Protein AF-0000000073554439 (afdb_homodimer)

Nearest PDB structures (foldseek):
  5m79-assembly1_A  TM=9.879E-01  e=3.604E-33  Homo sapiens
  5bxc-assembly1_A  TM=9.652E-01  e=1.920E-33  Homo sapiens
  4c2s-assembly1_B  TM=9.872E-01  e=1.410E-32  Homo sapiens
  3i0h-assembly1_A-2  TM=9.804E-01  e=3.439E-32  Homo sapiens
  2rj6-assembly1_A  TM=9.462E-01  e=1.410E-32  Homo sapiens

Structure (mmCIF, N/CA/C/O backbone):
data_AF-0000000073554439-model_v1
#
loop_
_entity.id
_entity.type
_entity.pdbx_description
1 polymer 'Globoside alpha-1,3-N-acetylgalactosaminyltransferase 1'
#
loop_
_atom_site.group_PDB
_atom_site.id
_atom_site.type_symbol
_atom_site.label_atom_id
_atom_site.label_alt_id
_atom_site.label_comp_id
_atom_site.label_asym_id
_atom_site.label_entity_id
_atom_site.label_seq_id
_atom_site.pdbx_PDB_ins_code
_atom_site.Cartn_x
_atom_site.Cartn_y
_atom_site.Cartn_z
_atom_site.occupancy
_atom_site.B_iso_or_equiv
_atom_site.auth_seq_id
_atom_site.auth_comp_id
_atom_site.auth_asym_id
_atom_site.auth_atom_id
_atom_site.pdbx_PDB_model_num
ATOM 1 N N . MET A 1 1 ? -38.844 -12.297 12.469 1 25.23 1 MET A N 1
ATOM 2 C CA . MET A 1 1 ? -37.719 -13.195 12.203 1 25.23 1 MET A CA 1
ATOM 3 C C . MET A 1 1 ? -38.062 -14.141 11.047 1 25.23 1 MET A C 1
ATOM 5 O O . MET A 1 1 ? -38.781 -15.125 11.234 1 25.23 1 MET A O 1
ATOM 9 N N . LEU A 1 2 ? -38.344 -13.492 9.875 1 28.66 2 LEU A N 1
ATOM 10 C CA . LEU A 1 2 ? -39.25 -14.305 9.039 1 28.66 2 LEU A CA 1
ATOM 11 C C . LEU A 1 2 ? -38.562 -15.617 8.656 1 28.66 2 LEU A C 1
ATOM 13 O O . LEU A 1 2 ? -39.188 -16.672 8.68 1 28.66 2 LEU A O 1
ATOM 17 N N . LEU A 1 3 ? -37.531 -15.57 7.785 1 29.42 3 LEU A N 1
ATOM 18 C CA . LEU A 1 3 ? -37.156 -16.891 7.27 1 29.42 3 LEU A CA 1
ATOM 19 C C . LEU A 1 3 ? -35.969 -17.469 8.047 1 29.42 3 LEU A C 1
ATOM 21 O O . LEU A 1 3 ? -35.062 -16.734 8.414 1 29.42 3 LEU A O 1
ATOM 25 N N . GLU A 1 4 ? -36.375 -18.484 8.984 1 35.97 4 GLU A N 1
ATOM 26 C CA . GLU A 1 4 ? -35.469 -19.328 9.742 1 35.97 4 GLU A CA 1
ATOM 27 C C . GLU A 1 4 ? -35.156 -20.609 8.977 1 35.97 4 GLU A C 1
ATOM 29 O O . GLU A 1 4 ? -36 -21.203 8.336 1 35.97 4 GLU A O 1
ATOM 34 N N . ASP A 1 5 ? -34 -21.125 8.906 1 35.06 5 ASP A N 1
ATOM 35 C CA . ASP A 1 5 ? -33.531 -22.422 8.445 1 35.06 5 ASP A CA 1
ATOM 36 C C . ASP A 1 5 ? -33.656 -22.562 6.93 1 35.06 5 ASP A C 1
ATOM 38 O O . ASP A 1 5 ? -34.281 -23.516 6.445 1 35.06 5 ASP A O 1
ATOM 42 N N . VAL A 1 6 ? -33.562 -21.328 6.094 1 33.19 6 VAL A N 1
ATOM 43 C CA . VAL A 1 6 ? -33.812 -21.438 4.664 1 33.19 6 VAL A CA 1
ATOM 44 C C . VAL A 1 6 ? -32.594 -22 3.941 1 33.19 6 VAL A C 1
ATOM 46 O O . VAL A 1 6 ? -31.5 -21.469 4.051 1 33.19 6 VAL A O 1
ATOM 49 N N . VAL A 1 7 ? -32.594 -23.375 3.582 1 35.75 7 VAL A N 1
ATOM 50 C CA . VAL A 1 7 ? -31.594 -24.125 2.82 1 35.75 7 VAL A CA 1
ATOM 51 C C . VAL A 1 7 ? -32.031 -24.234 1.36 1 35.75 7 VAL A C 1
ATOM 53 O O . VAL A 1 7 ? -33.156 -24.688 1.068 1 35.75 7 VAL A O 1
ATOM 56 N N . GLY A 1 8 ? -31.344 -23.922 0.296 1 36.28 8 GLY A N 1
ATOM 57 C CA . GLY A 1 8 ? -31.531 -24.172 -1.125 1 36.28 8 GLY A CA 1
ATOM 58 C C . GLY A 1 8 ? -32.562 -23.266 -1.756 1 36.28 8 GLY A C 1
ATOM 59 O O . GLY A 1 8 ? -33 -23.484 -2.891 1 36.28 8 GLY A O 1
ATOM 60 N N . ALA A 1 9 ? -33.469 -22.438 -0.982 1 29.59 9 ALA A N 1
ATOM 61 C CA . ALA A 1 9 ? -34.594 -21.812 -1.648 1 29.59 9 ALA A CA 1
ATOM 62 C C . ALA A 1 9 ? -34.219 -20.453 -2.221 1 29.59 9 ALA A C 1
ATOM 64 O O . ALA A 1 9 ? -33.312 -19.781 -1.709 1 29.59 9 ALA A O 1
ATOM 65 N N . ASP A 1 10 ? -34.375 -20.219 -3.514 1 34.06 10 ASP A N 1
ATOM 66 C CA . ASP A 1 10 ? -34.406 -18.922 -4.191 1 34.06 10 ASP A CA 1
ATOM 67 C C . ASP A 1 10 ? -35.438 -17.984 -3.568 1 34.06 10 ASP A C 1
ATOM 69 O O . ASP A 1 10 ? -36.625 -18.219 -3.701 1 34.06 10 ASP A O 1
ATOM 73 N N . LEU A 1 11 ? -35.281 -17.562 -2.316 1 32.38 11 LEU A N 1
ATOM 74 C CA . LEU A 1 11 ? -36.375 -16.859 -1.663 1 32.38 11 LEU A CA 1
ATOM 75 C C . LEU A 1 11 ? -36.219 -15.352 -1.828 1 32.38 11 LEU A C 1
ATOM 77 O O . LEU A 1 11 ? -35.125 -14.82 -1.73 1 32.38 11 LEU A O 1
ATOM 81 N N . VAL A 1 12 ? -36.938 -14.875 -2.717 1 36.5 12 VAL A N 1
ATOM 82 C CA . VAL A 1 12 ? -37.125 -13.43 -2.686 1 36.5 12 VAL A CA 1
ATOM 83 C C . VAL A 1 12 ? -37.938 -13.047 -1.452 1 36.5 12 VAL A C 1
ATOM 85 O O . VAL A 1 12 ? -39.094 -13.461 -1.308 1 36.5 12 VAL A O 1
ATOM 88 N N . LEU A 1 13 ? -37.281 -12.75 -0.332 1 36.97 13 LEU A N 1
ATOM 89 C CA . LEU A 1 13 ? -37.969 -12.648 0.945 1 36.97 13 LEU A CA 1
ATOM 90 C C . LEU A 1 13 ? -38.969 -11.492 0.932 1 36.97 13 LEU A C 1
ATOM 92 O O . LEU A 1 13 ? -40.094 -11.633 1.399 1 36.97 13 LEU A O 1
ATOM 96 N N . LEU A 1 14 ? -38.594 -10.234 0.814 1 36.12 14 LEU A N 1
ATOM 97 C CA . LEU A 1 14 ? -39.594 -9.18 0.944 1 36.12 14 LEU A CA 1
ATOM 98 C C . LEU A 1 14 ? -39.594 -8.273 -0.288 1 36.12 14 LEU A C 1
ATOM 100 O O . LEU A 1 14 ? -38.531 -7.965 -0.831 1 36.12 14 LEU A O 1
ATOM 104 N N . GLU A 1 15 ? -40.656 -8.383 -1.085 1 40.38 15 GLU A N 1
ATOM 105 C CA . GLU A 1 15 ? -41 -7.441 -2.148 1 40.38 15 GLU A CA 1
ATOM 106 C C . GLU A 1 15 ? -41.938 -6.363 -1.646 1 40.38 15 GLU A C 1
ATOM 108 O O . GLU A 1 15 ? -42.812 -6.633 -0.806 1 40.38 15 GLU A O 1
ATOM 113 N N . ASP A 1 16 ? -41.844 -5.066 -2.004 1 38.59 16 ASP A N 1
ATOM 114 C CA . ASP A 1 16 ? -42.75 -3.939 -1.79 1 38.59 16 ASP A CA 1
ATOM 115 C C . ASP A 1 16 ? -42.844 -3.574 -0.31 1 38.59 16 ASP A C 1
ATOM 117 O O . ASP A 1 16 ? -43.938 -3.57 0.276 1 38.59 16 ASP A O 1
ATOM 121 N N . VAL A 1 17 ? -41.625 -3.617 0.486 1 37.88 17 VAL A N 1
ATOM 122 C CA . VAL A 1 17 ? -41.625 -3.328 1.916 1 37.88 17 VAL A CA 1
ATOM 123 C C . VAL A 1 17 ? -41.562 -1.818 2.139 1 37.88 17 VAL A C 1
ATOM 125 O O . VAL A 1 17 ? -40.688 -1.146 1.617 1 37.88 17 VAL A O 1
ATOM 128 N N . VAL A 1 18 ? -42.719 -1.119 2.639 1 37.19 18 VAL A N 1
ATOM 129 C CA . VAL A 1 18 ? -42.875 0.266 3.072 1 37.19 18 VAL A CA 1
ATOM 130 C C . VAL A 1 18 ? -42.812 0.339 4.598 1 37.19 18 VAL A C 1
ATOM 132 O O . VAL A 1 18 ? -43.562 -0.351 5.281 1 37.19 18 VAL A O 1
ATOM 135 N N . GLY A 1 19 ? -42.031 1.127 5.281 1 41.09 19 GLY A N 1
ATOM 136 C CA . GLY A 1 19 ? -42.031 1.546 6.672 1 41.09 19 GLY A CA 1
ATOM 137 C C . GLY A 1 19 ? -41.594 0.452 7.625 1 41.09 19 GLY A C 1
ATOM 138 O O . GLY A 1 19 ? -41.906 0.512 8.82 1 41.09 19 GLY A O 1
ATOM 139 N N . ALA A 1 20 ? -41.156 -0.866 7.309 1 34.06 20 ALA A N 1
ATOM 140 C CA . ALA A 1 20 ? -40.969 -1.867 8.359 1 34.06 20 ALA A CA 1
ATOM 141 C C . ALA A 1 20 ? -39.5 -1.997 8.742 1 34.06 20 ALA A C 1
ATOM 143 O O . ALA A 1 20 ? -38.625 -1.713 7.941 1 34.06 20 ALA A O 1
ATOM 144 N N . ASP A 1 21 ? -39.188 -1.784 10.016 1 36.59 21 ASP A N 1
ATOM 145 C CA . ASP A 1 21 ? -37.938 -2.154 10.633 1 36.59 21 ASP A CA 1
ATOM 146 C C . ASP A 1 21 ? -37.688 -3.662 10.555 1 36.59 21 ASP A C 1
ATOM 148 O O . ASP A 1 21 ? -38.469 -4.441 11.133 1 36.59 21 ASP A O 1
ATOM 152 N N . LEU A 1 22 ? -37.375 -4.246 9.414 1 37.59 22 LEU A N 1
ATOM 153 C CA . LEU A 1 22 ? -37.344 -5.699 9.281 1 37.59 22 LEU A CA 1
ATOM 154 C C . LEU A 1 22 ? -35.938 -6.238 9.383 1 37.59 22 LEU A C 1
ATOM 156 O O . LEU A 1 22 ? -35 -5.656 8.82 1 37.59 22 LEU A O 1
ATOM 160 N N . VAL A 1 23 ? -35.594 -6.762 10.445 1 38.78 23 VAL A N 1
ATOM 161 C CA . VAL A 1 23 ? -34.406 -7.629 10.453 1 38.78 23 VAL A CA 1
ATOM 162 C C . VAL A 1 23 ? -34.719 -8.898 9.648 1 38.78 23 VAL A C 1
ATOM 164 O O . VAL A 1 23 ? -35.625 -9.664 9.992 1 38.78 23 VAL A O 1
ATOM 167 N N . LEU A 1 24 ? -34.281 -8.984 8.375 1 41.28 24 LEU A N 1
ATOM 168 C CA . LEU A 1 24 ? -34.812 -10 7.461 1 41.28 24 LEU A CA 1
ATOM 169 C C . LEU A 1 24 ? -34.156 -11.352 7.738 1 41.28 24 LEU A C 1
ATOM 171 O O . LEU A 1 24 ? -34.844 -12.375 7.789 1 41.28 24 LEU A O 1
ATOM 175 N N . LEU A 1 25 ? -32.812 -11.594 7.539 1 39.06 25 LEU A N 1
ATOM 176 C CA . LEU A 1 25 ? -32.281 -12.953 7.594 1 39.06 25 LEU A CA 1
ATOM 177 C C . LEU A 1 25 ? -31.203 -13.078 8.68 1 39.06 25 LEU A C 1
ATOM 179 O O . LEU A 1 25 ? -30.375 -12.18 8.836 1 39.06 25 LEU A O 1
ATOM 183 N N . GLU A 1 26 ? -31.578 -13.906 9.719 1 42.5 26 GLU A N 1
ATOM 184 C CA . GLU A 1 26 ? -30.641 -14.352 10.742 1 42.5 26 GLU A CA 1
ATOM 185 C C . GLU A 1 26 ? -30.203 -15.797 10.508 1 42.5 26 GLU A C 1
ATOM 187 O O . GLU A 1 26 ? -31 -16.625 10.086 1 42.5 26 GLU A O 1
ATOM 192 N N . ASP A 1 27 ? -29 -16.203 10.641 1 40.53 27 ASP A N 1
ATOM 193 C CA . ASP A 1 27 ? -28.422 -17.531 10.664 1 40.53 27 ASP A CA 1
ATOM 194 C C . ASP A 1 27 ? -28.562 -18.219 9.305 1 40.53 27 ASP A C 1
ATOM 196 O O . ASP A 1 27 ? -29.172 -19.297 9.211 1 40.53 27 ASP A O 1
ATOM 200 N N . VAL A 1 28 ? -28.25 -17.516 8.047 1 40.84 28 VAL A N 1
ATOM 201 C CA . VAL A 1 28 ? -28.422 -18.078 6.715 1 40.84 28 VAL A CA 1
ATOM 202 C C . VAL A 1 28 ? -27.125 -18.719 6.254 1 40.84 28 VAL A C 1
ATOM 204 O O . VAL A 1 28 ? -26.062 -18.094 6.32 1 40.84 28 VAL A O 1
ATOM 207 N N . VAL A 1 29 ? -27.047 -20.078 6.102 1 41.66 29 VAL A N 1
ATOM 208 C CA . VAL A 1 29 ? -25.922 -20.859 5.594 1 41.66 29 VAL A CA 1
ATOM 209 C C . VAL A 1 29 ? -26.219 -21.328 4.172 1 41.66 29 VAL A C 1
ATOM 211 O O . VAL A 1 29 ? -27.234 -21.984 3.924 1 41.66 29 VAL A O 1
ATOM 214 N N . GLY A 1 30 ? -25.5 -21.156 3.062 1 42.25 30 GLY A N 1
ATOM 215 C CA . GLY A 1 30 ? -25.562 -21.719 1.723 1 42.25 30 GLY A CA 1
ATOM 216 C C . GLY A 1 30 ? -26.75 -21.234 0.921 1 42.25 30 GLY A C 1
ATOM 217 O O . GLY A 1 30 ? -27.266 -21.969 0.073 1 42.25 30 GLY A O 1
ATOM 218 N N . ALA A 1 31 ? -27.562 -20.094 1.207 1 39.94 31 ALA A N 1
ATOM 219 C CA . ALA A 1 31 ? -28.766 -19.812 0.425 1 39.94 31 ALA A CA 1
ATOM 220 C C . ALA A 1 31 ? -28.531 -18.656 -0.547 1 39.94 31 ALA A C 1
ATOM 222 O O . ALA A 1 31 ? -27.672 -17.797 -0.305 1 39.94 31 ALA A O 1
ATOM 223 N N . ASP A 1 32 ? -28.781 -18.844 -1.801 1 41 32 ASP A N 1
ATOM 224 C CA . ASP A 1 32 ? -28.859 -17.797 -2.816 1 41 32 ASP A CA 1
ATOM 225 C C . ASP A 1 32 ? -30.078 -16.891 -2.584 1 41 32 ASP A C 1
ATOM 227 O O . ASP A 1 32 ? -31.219 -17.359 -2.621 1 41 32 ASP A O 1
ATOM 231 N N . LEU A 1 33 ? -30.031 -15.875 -1.687 1 41.78 33 LEU A N 1
ATOM 232 C CA . LEU A 1 33 ? -31.234 -15.141 -1.335 1 41.78 33 LEU A CA 1
ATOM 233 C C . LEU A 1 33 ? -31.234 -13.75 -1.959 1 41.78 33 LEU A C 1
ATOM 235 O O . LEU A 1 33 ? -30.188 -13.094 -2.004 1 41.78 33 LEU A O 1
ATOM 239 N N . VAL A 1 34 ? -32 -13.578 -2.893 1 40.97 34 VAL A N 1
ATOM 240 C CA . VAL A 1 34 ? -32.344 -12.211 -3.26 1 40.97 34 VAL A CA 1
ATOM 241 C C . VAL A 1 34 ? -33.281 -11.609 -2.219 1 40.97 34 VAL A C 1
ATOM 243 O O . VAL A 1 34 ? -34.375 -12.125 -2.004 1 40.97 34 VAL A O 1
ATOM 246 N N . LEU A 1 35 ? -32.906 -10.75 -1.235 1 43.25 35 LEU A N 1
ATOM 247 C CA . LEU A 1 35 ? -33.719 -10.43 -0.069 1 43.25 35 LEU A CA 1
ATOM 248 C C . LEU A 1 35 ? -34.75 -9.359 -0.406 1 43.25 35 LEU A C 1
ATOM 250 O O . LEU A 1 35 ? -35.938 -9.531 -0.126 1 43.25 35 LEU A O 1
ATOM 254 N N . LEU A 1 36 ? -34.375 -8.039 -0.636 1 42.19 36 LEU A N 1
ATOM 255 C CA . LEU A 1 36 ? -35.375 -6.996 -0.705 1 42.19 36 LEU A CA 1
ATOM 256 C C . LEU A 1 36 ? -35.438 -6.363 -2.092 1 42.19 36 LEU A C 1
ATOM 258 O O . LEU A 1 36 ? -34.375 -6.062 -2.668 1 42.19 36 LEU A O 1
ATOM 262 N N . GLU A 1 37 ? -36.562 -6.566 -2.752 1 43.94 37 GLU A N 1
ATOM 263 C CA . GLU A 1 37 ? -36.906 -5.859 -3.977 1 43.94 37 GLU A CA 1
ATOM 264 C C . GLU A 1 37 ? -37.938 -4.758 -3.699 1 43.94 37 GLU A C 1
ATOM 266 O O . GLU A 1 37 ? -38.875 -4.961 -2.934 1 43.94 37 GLU A O 1
ATOM 271 N N . ASP A 1 38 ? -37.844 -3.479 -4.18 1 43.91 38 ASP A N 1
ATOM 272 C CA . ASP A 1 38 ? -38.75 -2.34 -4.16 1 43.91 38 ASP A CA 1
ATOM 273 C C . ASP A 1 38 ? -38.969 -1.85 -2.734 1 43.91 38 ASP A C 1
ATOM 275 O O . ASP A 1 38 ? -40.094 -1.959 -2.209 1 43.91 38 ASP A O 1
ATOM 279 N N . VAL A 1 39 ? -37.812 -1.562 -1.892 1 42.28 39 VAL A N 1
ATOM 280 C CA . VAL A 1 39 ? -37.938 -1.103 -0.512 1 42.28 39 VAL A CA 1
ATOM 281 C C . VAL A 1 39 ? -37.844 0.422 -0.466 1 42.28 39 VAL A C 1
ATOM 283 O O . VAL A 1 39 ? -36.938 1.02 -1.057 1 42.28 39 VAL A O 1
ATOM 286 N N . VAL A 1 40 ? -38.969 1.191 -0.003 1 43.25 40 VAL A N 1
ATOM 287 C CA . VAL A 1 40 ? -39.094 2.631 0.209 1 43.25 40 VAL A CA 1
ATOM 288 C C . VAL A 1 40 ? -39.094 2.934 1.706 1 43.25 40 VAL A C 1
ATOM 290 O O . VAL A 1 40 ? -39.938 2.422 2.449 1 43.25 40 VAL A O 1
ATOM 293 N N . GLY A 1 41 ? -38.219 3.811 2.338 1 42.56 41 GLY A N 1
ATOM 294 C CA . GLY A 1 41 ? -38.25 4.391 3.672 1 42.56 41 GLY A CA 1
ATOM 295 C C . GLY A 1 41 ? -38 3.371 4.77 1 42.56 41 GLY A C 1
ATOM 296 O O . GLY A 1 41 ? -38.625 3.439 5.832 1 42.56 41 GLY A O 1
ATOM 297 N N . ALA A 1 42 ? -37.312 2.102 4.664 1 40.09 42 ALA A N 1
ATOM 298 C CA . ALA A 1 42 ? -37.219 1.164 5.777 1 40.09 42 ALA A CA 1
ATOM 299 C C . ALA A 1 42 ? -35.781 1.084 6.305 1 40.09 42 ALA A C 1
ATOM 301 O O . ALA A 1 42 ? -34.844 1.339 5.562 1 40.09 42 ALA A O 1
ATOM 302 N N . ASP A 1 43 ? -35.719 1.332 7.633 1 41 43 ASP A N 1
ATOM 303 C CA . ASP A 1 43 ? -34.469 1.027 8.328 1 41 43 ASP A CA 1
ATOM 304 C C . ASP A 1 43 ? -34.219 -0.478 8.367 1 41 43 ASP A C 1
ATOM 306 O O . ASP A 1 43 ? -35 -1.229 8.945 1 41 43 ASP A O 1
ATOM 310 N N . LEU A 1 44 ? -33.625 -1.189 7.398 1 42.81 44 LEU A N 1
ATOM 311 C CA . LEU A 1 44 ? -33.531 -2.637 7.242 1 42.81 44 LEU A CA 1
ATOM 312 C C . LEU A 1 44 ? -32.156 -3.131 7.691 1 42.81 44 LEU A C 1
ATOM 314 O O . LEU A 1 44 ? -31.125 -2.541 7.344 1 42.81 44 LEU A O 1
ATOM 318 N N . VAL A 1 45 ? -32.219 -3.678 8.836 1 41.72 45 VAL A N 1
ATOM 319 C CA . VAL A 1 45 ? -31.062 -4.496 9.141 1 41.72 45 VAL A CA 1
ATOM 320 C C . VAL A 1 45 ? -31.141 -5.828 8.406 1 41.72 45 VAL A C 1
ATOM 322 O O . VAL A 1 45 ? -32.094 -6.59 8.602 1 41.72 45 VAL A O 1
ATOM 325 N N . LEU A 1 46 ? -30.469 -6.117 7.316 1 42.25 46 LEU A N 1
ATOM 326 C CA . LEU A 1 46 ? -30.75 -7.238 6.43 1 42.25 46 LEU A CA 1
ATOM 327 C C . LEU A 1 46 ? -30.156 -8.531 6.977 1 42.25 46 LEU A C 1
ATOM 329 O O . LEU A 1 46 ? -30.828 -9.562 7.035 1 42.25 46 LEU A O 1
ATOM 333 N N . LEU A 1 47 ? -28.781 -8.781 7.09 1 39.44 47 LEU A N 1
ATOM 334 C CA . LEU A 1 47 ? -28.188 -10.086 7.371 1 39.44 47 LEU A CA 1
ATOM 335 C C . LEU A 1 47 ? -27.312 -10.031 8.609 1 39.44 47 LEU A C 1
ATOM 337 O O . LEU A 1 47 ? -26.531 -9.094 8.781 1 39.44 47 LEU A O 1
ATOM 341 N N . GLU A 1 48 ? -27.812 -10.828 9.664 1 42.66 48 GLU A N 1
ATOM 342 C CA . GLU A 1 48 ? -26.984 -11.125 10.828 1 42.66 48 GLU A CA 1
ATOM 343 C C . GLU A 1 48 ? -26.516 -12.57 10.805 1 42.66 48 GLU A C 1
ATOM 345 O O . GLU A 1 48 ? -27.297 -13.492 10.586 1 42.66 48 GLU A O 1
ATOM 350 N N . ASP A 1 49 ? -25.297 -12.945 10.953 1 41.94 49 ASP A N 1
ATOM 351 C CA . ASP A 1 49 ? -24.672 -14.25 11.102 1 41.94 49 ASP A CA 1
ATOM 352 C C . ASP A 1 49 ? -24.844 -15.094 9.836 1 41.94 49 ASP A C 1
ATOM 354 O O . ASP A 1 49 ? -25.5 -16.125 9.859 1 41.94 49 ASP A O 1
ATOM 358 N N . VAL A 1 50 ? -24.531 -14.594 8.562 1 41.81 50 VAL A N 1
ATOM 359 C CA . VAL A 1 50 ? -24.672 -15.312 7.297 1 41.81 50 VAL A CA 1
ATOM 360 C C . VAL A 1 50 ? -23.328 -15.898 6.879 1 41.81 50 VAL A C 1
ATOM 362 O O . VAL A 1 50 ? -22.328 -15.195 6.859 1 41.81 50 VAL A O 1
ATOM 365 N N . VAL A 1 51 ? -23.188 -17.312 6.812 1 41.16 51 VAL A N 1
ATOM 366 C CA . VAL A 1 51 ? -22.016 -18.062 6.359 1 41.16 51 VAL A CA 1
ATOM 367 C C . VAL A 1 51 ? -22.297 -18.672 4.988 1 41.16 51 VAL A C 1
ATOM 369 O O . VAL A 1 51 ? -23.25 -19.422 4.816 1 41.16 51 VAL A O 1
ATOM 372 N N . GLY A 1 52 ? -21.594 -18.516 3.865 1 40.44 52 GLY A N 1
ATOM 373 C CA . GLY A 1 52 ? -21.594 -19.203 2.582 1 40.44 52 GLY A CA 1
ATOM 374 C C . GLY A 1 52 ? -22.797 -18.859 1.726 1 40.44 52 GLY A C 1
ATOM 375 O O . GLY A 1 52 ? -23.344 -19.734 1.023 1 40.44 52 GLY A O 1
ATOM 376 N N . ALA A 1 53 ? -23.594 -17.656 1.804 1 40.09 53 ALA A N 1
ATOM 377 C CA . ALA A 1 53 ? -24.781 -17.469 0.986 1 40.09 53 ALA A CA 1
ATOM 378 C C . ALA A 1 53 ? -24.531 -16.453 -0.122 1 40.09 53 ALA A C 1
ATOM 380 O O . ALA A 1 53 ? -23.688 -15.555 0.025 1 40.09 53 ALA A O 1
ATOM 381 N N . ASP A 1 54 ? -24.719 -16.844 -1.36 1 38.5 54 ASP A N 1
ATOM 382 C CA . ASP A 1 54 ? -24.766 -15.906 -2.488 1 38.5 54 ASP A CA 1
ATOM 383 C C . ASP A 1 54 ? -26 -15.008 -2.412 1 38.5 54 ASP A C 1
ATOM 385 O O . ASP A 1 54 ? -27.125 -15.484 -2.527 1 38.5 54 ASP A O 1
ATOM 389 N N . LEU A 1 55 ? -26.031 -13.891 -1.669 1 38.69 55 LEU A N 1
ATOM 390 C CA . LEU A 1 55 ? -27.234 -13.109 -1.407 1 38.69 55 LEU A CA 1
ATOM 391 C C . LEU A 1 55 ? -27.25 -11.844 -2.248 1 38.69 55 LEU A C 1
ATOM 393 O O . LEU A 1 55 ? -26.25 -11.148 -2.363 1 38.69 55 LEU A O 1
ATOM 397 N N . VAL A 1 56 ? -27.922 -11.906 -3.236 1 38.28 56 VAL A N 1
ATOM 398 C CA . VAL A 1 56 ? -28.266 -10.633 -3.857 1 38.28 56 VAL A CA 1
ATOM 399 C C . VAL A 1 56 ? -29.234 -9.867 -2.965 1 38.28 56 VAL A C 1
ATOM 401 O O . VAL A 1 56 ? -30.359 -10.328 -2.703 1 38.28 56 VAL A O 1
ATOM 404 N N . LEU A 1 57 ? -28.875 -8.852 -2.174 1 40.12 57 LEU A N 1
ATOM 405 C CA . LEU A 1 57 ? -29.75 -8.297 -1.146 1 40.12 57 LEU A CA 1
ATOM 406 C C . LEU A 1 57 ? -30.797 -7.359 -1.761 1 40.12 57 LEU A C 1
ATOM 408 O O . LEU A 1 57 ? -32 -7.539 -1.565 1 40.12 57 LEU A O 1
ATOM 412 N N . LEU A 1 58 ? -30.406 -5.93 -1.966 1 39.12 58 LEU A N 1
ATOM 413 C CA . LEU A 1 58 ? -31.406 -4.91 -2.273 1 39.12 58 LEU A CA 1
ATOM 414 C C . LEU A 1 58 ? -31.312 -4.496 -3.74 1 39.12 58 LEU A C 1
ATOM 416 O O . LEU A 1 58 ? -30.234 -4.238 -4.258 1 39.12 58 LEU A O 1
ATOM 420 N N . GLU A 1 59 ? -32.281 -4.82 -4.477 1 41.75 59 GLU A N 1
ATOM 421 C CA . GLU A 1 59 ? -32.531 -4.273 -5.805 1 41.75 59 GLU A CA 1
ATOM 422 C C . GLU A 1 59 ? -33.594 -3.193 -5.766 1 41.75 59 GLU A C 1
ATOM 424 O O . GLU A 1 59 ? -34.656 -3.385 -5.156 1 41.75 59 GLU A O 1
ATOM 429 N N . ASP A 1 60 ? -33.438 -1.89 -6.293 1 41.31 60 ASP A N 1
ATOM 430 C CA . ASP A 1 60 ? -34.344 -0.757 -6.473 1 41.31 60 ASP A CA 1
ATOM 431 C C . ASP A 1 60 ? -34.719 -0.138 -5.129 1 41.31 60 ASP A C 1
ATOM 433 O O . ASP A 1 60 ? -35.906 -0.178 -4.723 1 41.31 60 ASP A O 1
ATOM 437 N N . VAL A 1 61 ? -33.719 0.16 -4.203 1 38.88 61 VAL A N 1
ATOM 438 C CA . VAL A 1 61 ? -33.969 0.764 -2.896 1 38.88 61 VAL A CA 1
ATOM 439 C C . VAL A 1 61 ? -33.812 2.279 -2.99 1 38.88 61 VAL A C 1
ATOM 441 O O . VAL A 1 61 ? -32.812 2.773 -3.523 1 38.88 61 VAL A O 1
ATOM 444 N N . VAL A 1 62 ? -34.906 3.139 -2.799 1 39.25 62 VAL A N 1
ATOM 445 C CA . VAL A 1 62 ? -34.938 4.594 -2.703 1 39.25 62 VAL A CA 1
ATOM 446 C C . VAL A 1 62 ? -35.031 5.012 -1.237 1 39.25 62 VAL A C 1
ATOM 448 O O . VAL A 1 62 ? -35.969 4.617 -0.527 1 39.25 62 VAL A O 1
ATOM 451 N N . GLY A 1 63 ? -34.094 5.941 -0.584 1 38.5 63 GLY A N 1
ATOM 452 C CA . GLY A 1 63 ? -34.156 6.613 0.703 1 38.5 63 GLY A CA 1
ATOM 453 C C . GLY A 1 63 ? -33.969 5.676 1.877 1 38.5 63 GLY A C 1
ATOM 454 O O . GLY A 1 63 ? -34.625 5.816 2.912 1 38.5 63 GLY A O 1
ATOM 455 N N . ALA A 1 64 ? -33.438 4.414 1.858 1 36 64 ALA A N 1
ATOM 456 C CA . ALA A 1 64 ? -33.344 3.572 3.047 1 36 64 ALA A CA 1
ATOM 457 C C . ALA A 1 64 ? -31.922 3.559 3.602 1 36 64 ALA A C 1
ATOM 459 O O . ALA A 1 64 ? -30.953 3.707 2.852 1 36 64 ALA A O 1
ATOM 460 N N . ASP A 1 65 ? -31.859 4.004 4.883 1 34.12 65 ASP A N 1
ATOM 461 C CA . ASP A 1 65 ? -30.609 3.803 5.613 1 34.12 65 ASP A CA 1
ATOM 462 C C . ASP A 1 65 ? -30.328 2.316 5.828 1 34.12 65 ASP A C 1
ATOM 464 O O . ASP A 1 65 ? -31.141 1.609 6.43 1 34.12 65 ASP A O 1
ATOM 468 N N . LEU A 1 66 ? -29.844 1.569 4.984 1 34.59 66 LEU A N 1
ATOM 469 C CA . LEU A 1 66 ? -29.641 0.125 4.984 1 34.59 66 LEU A CA 1
ATOM 470 C C . LEU A 1 66 ? -28.375 -0.252 5.758 1 34.59 66 LEU A C 1
ATOM 472 O O . LEU A 1 66 ? -27.312 0.334 5.547 1 34.59 66 LEU A O 1
ATOM 476 N N . VAL A 1 67 ? -28.688 -0.588 6.934 1 34.72 67 VAL A N 1
ATOM 477 C CA . VAL A 1 67 ? -27.594 -1.229 7.656 1 34.72 67 VAL A CA 1
ATOM 478 C C . VAL A 1 67 ? -27.391 -2.646 7.125 1 34.72 67 VAL A C 1
ATOM 480 O O . VAL A 1 67 ? -28.297 -3.475 7.172 1 34.72 67 VAL A O 1
ATOM 483 N N . LEU A 1 68 ? -26.531 -2.891 6.254 1 35.12 68 LEU A N 1
ATOM 484 C CA . LEU A 1 68 ? -26.422 -4.191 5.605 1 35.12 68 LEU A CA 1
ATOM 485 C C . LEU A 1 68 ? -25.953 -5.254 6.594 1 35.12 68 LEU A C 1
ATOM 487 O O . LEU A 1 68 ? -26.641 -6.242 6.828 1 35.12 68 LEU A O 1
ATOM 491 N N . LEU A 1 69 ? -24.531 -5.652 6.484 1 32.91 69 LEU A N 1
ATOM 492 C CA . LEU A 1 69 ? -23.969 -6.93 6.926 1 32.91 69 LEU A CA 1
ATOM 493 C C . LEU A 1 69 ? -23.297 -6.793 8.289 1 32.91 69 LEU A C 1
ATOM 495 O O . LEU A 1 69 ? -22.562 -5.84 8.523 1 32.91 69 LEU A O 1
ATOM 499 N N . GLU A 1 70 ? -24.109 -7.375 9.25 1 32.41 70 GLU A N 1
ATOM 500 C CA . GLU A 1 70 ? -23.453 -7.645 10.523 1 32.41 70 GLU A CA 1
ATOM 501 C C . GLU A 1 70 ? -22.984 -9.094 10.609 1 32.41 70 GLU A C 1
ATOM 503 O O . GLU A 1 70 ? -23.797 -10.016 10.453 1 32.41 70 GLU A O 1
ATOM 508 N N . ASP A 1 71 ? -21.781 -9.484 10.859 1 33.41 71 ASP A N 1
ATOM 509 C CA . ASP A 1 71 ? -21.141 -10.766 11.117 1 33.41 71 ASP A CA 1
ATOM 510 C C . ASP A 1 71 ? -21.297 -11.711 9.93 1 33.41 71 ASP A C 1
ATOM 512 O O . ASP A 1 71 ? -21.828 -12.812 10.07 1 33.41 71 ASP A O 1
ATOM 516 N N . VAL A 1 72 ? -21.328 -11.344 8.656 1 31.5 72 VAL A N 1
ATOM 517 C CA . VAL A 1 72 ? -21.484 -12.188 7.477 1 31.5 72 VAL A CA 1
ATOM 518 C C . VAL A 1 72 ? -20.141 -12.773 7.066 1 31.5 72 VAL A C 1
ATOM 520 O O . VAL A 1 72 ? -19.172 -12.031 6.871 1 31.5 72 VAL A O 1
ATOM 523 N N . VAL A 1 73 ? -19.922 -14.117 7.293 1 32.28 73 VAL A N 1
ATOM 524 C CA . VAL A 1 73 ? -18.734 -14.875 6.891 1 32.28 73 VAL A CA 1
ATOM 525 C C . VAL A 1 73 ? -19.016 -15.617 5.586 1 32.28 73 VAL A C 1
ATOM 527 O O . VAL A 1 73 ? -20.016 -16.344 5.477 1 32.28 73 VAL A O 1
ATOM 530 N N . GLY A 1 74 ? -18.297 -15.578 4.504 1 31.27 74 GLY A N 1
ATOM 531 C CA . GLY A 1 74 ? -18.25 -16.375 3.285 1 31.27 74 GLY A CA 1
ATOM 532 C C . GLY A 1 74 ? -19.406 -16.078 2.346 1 31.27 74 GLY A C 1
ATOM 533 O O . GLY A 1 74 ? -19.875 -16.969 1.624 1 31.27 74 GLY A O 1
ATOM 534 N N . ALA A 1 75 ? -20.281 -15.094 2.514 1 31.52 75 ALA A N 1
ATOM 535 C CA . ALA A 1 75 ? -21.422 -14.969 1.6 1 31.52 75 ALA A CA 1
ATOM 536 C C . ALA A 1 75 ? -21.078 -14.031 0.44 1 31.52 75 ALA A C 1
ATOM 538 O O . ALA A 1 75 ? -20.281 -13.109 0.588 1 31.52 75 ALA A O 1
ATOM 539 N N . ASP A 1 76 ? -21.109 -14.594 -0.745 1 31.28 76 ASP A N 1
ATOM 540 C CA . ASP A 1 76 ? -21.047 -13.773 -1.955 1 31.28 76 ASP A CA 1
ATOM 541 C C . ASP A 1 76 ? -22.188 -12.766 -1.991 1 31.28 76 ASP A C 1
ATOM 543 O O . ASP A 1 76 ? -23.359 -13.141 -2.098 1 31.28 76 ASP A O 1
ATOM 547 N N . LEU A 1 77 ? -22.188 -11.719 -1.305 1 30.69 77 LEU A N 1
ATOM 548 C CA . LEU A 1 77 ? -23.297 -10.781 -1.183 1 30.69 77 LEU A CA 1
ATOM 549 C C . LEU A 1 77 ? -23.234 -9.719 -2.271 1 30.69 77 LEU A C 1
ATOM 551 O O . LEU A 1 77 ? -22.188 -9.109 -2.486 1 30.69 77 LEU A O 1
ATOM 555 N N . VAL A 1 78 ? -23.734 -10.062 -3.352 1 30.62 78 VAL A N 1
ATOM 556 C CA . VAL A 1 78 ? -24 -8.93 -4.223 1 30.62 78 VAL A CA 1
ATOM 557 C C . VAL A 1 78 ? -24.984 -7.973 -3.543 1 30.62 78 VAL A C 1
ATOM 559 O O . VAL A 1 78 ? -26.141 -8.336 -3.283 1 30.62 78 VAL A O 1
ATOM 562 N N . LEU A 1 79 ? -24.5 -7.059 -2.812 1 31.53 79 LEU A N 1
ATOM 563 C CA . LEU A 1 79 ? -25.359 -6.223 -1.983 1 31.53 79 LEU A CA 1
ATOM 564 C C . LEU A 1 79 ? -26.359 -5.453 -2.842 1 31.53 79 LEU A C 1
ATOM 566 O O . LEU A 1 79 ? -27.562 -5.484 -2.576 1 31.53 79 LEU A O 1
ATOM 570 N N . LEU A 1 80 ? -25.906 -4.109 -3.41 1 30.83 80 LEU A N 1
ATOM 571 C CA . LEU A 1 80 ? -26.797 -3.104 -3.982 1 30.83 80 LEU A CA 1
ATOM 572 C C . LEU A 1 80 ? -26.672 -3.072 -5.504 1 30.83 80 LEU A C 1
ATOM 574 O O . LEU A 1 80 ? -25.562 -3.098 -6.043 1 30.83 80 LEU A O 1
ATOM 578 N N . GLU A 1 81 ? -27.469 -3.727 -6.188 1 31.98 81 GLU A N 1
ATOM 579 C CA . GLU A 1 81 ? -27.656 -3.383 -7.594 1 31.98 81 GLU A CA 1
ATOM 580 C C . GLU A 1 81 ? -28.719 -2.297 -7.758 1 31.98 81 GLU A C 1
ATOM 582 O O . GLU A 1 81 ? -29.828 -2.428 -7.246 1 31.98 81 GLU A O 1
ATOM 587 N N . ASP A 1 82 ? -28.5 -1.088 -8.406 1 31.58 82 ASP A N 1
ATOM 588 C CA . ASP A 1 82 ? -29.312 0.081 -8.75 1 31.58 82 ASP A CA 1
ATOM 589 C C . ASP A 1 82 ? -29.766 0.83 -7.5 1 31.58 82 ASP A C 1
ATOM 591 O O . ASP A 1 82 ? -30.953 0.999 -7.266 1 31.58 82 ASP A O 1
ATOM 595 N N . VAL A 1 83 ? -28.984 0.75 -6.395 1 28.45 83 VAL A N 1
ATOM 596 C CA . VAL A 1 83 ? -29.266 1.481 -5.16 1 28.45 83 VAL A CA 1
ATOM 597 C C . VAL A 1 83 ? -28.797 2.932 -5.309 1 28.45 83 VAL A C 1
ATOM 599 O O . VAL A 1 83 ? -27.656 3.193 -5.656 1 28.45 83 VAL A O 1
ATOM 602 N N . VAL A 1 84 ? -29.688 3.818 -5.586 1 28.61 84 VAL A N 1
ATOM 603 C CA . VAL A 1 84 ? -29.422 5.254 -5.512 1 28.61 84 VAL A CA 1
ATOM 604 C C . VAL A 1 84 ? -29.547 5.723 -4.062 1 28.61 84 VAL A C 1
ATOM 606 O O . VAL A 1 84 ? -30.547 5.48 -3.402 1 28.61 84 VAL A O 1
ATOM 609 N N . GLY A 1 85 ? -28.531 6.301 -3.416 1 31.34 85 GLY A N 1
ATOM 610 C CA . GLY A 1 85 ? -28.469 6.992 -2.137 1 31.34 85 GLY A CA 1
ATOM 611 C C . GLY A 1 85 ? -28.219 6.062 -0.968 1 31.34 85 GLY A C 1
ATOM 612 O O . GLY A 1 85 ? -28.547 6.383 0.174 1 31.34 85 GLY A O 1
ATOM 613 N N . ALA A 1 86 ? -28.25 4.754 -1.104 1 30.23 86 ALA A N 1
ATOM 614 C CA . ALA A 1 86 ? -28.031 3.939 0.089 1 30.23 86 ALA A CA 1
ATOM 615 C C . ALA A 1 86 ? -26.547 3.809 0.402 1 30.23 86 ALA A C 1
ATOM 617 O O . ALA A 1 86 ? -25.734 3.613 -0.501 1 30.23 86 ALA A O 1
ATOM 618 N N . GLU A 1 87 ? -26.172 4.52 1.476 1 34.44 87 GLU A N 1
ATOM 619 C CA . GLU A 1 87 ? -24.797 4.332 1.936 1 34.44 87 GLU A CA 1
ATOM 620 C C . GLU A 1 87 ? -24.641 3.014 2.691 1 34.44 87 GLU A C 1
ATOM 622 O O . GLU A 1 87 ? -25.469 2.676 3.537 1 34.44 87 GLU A O 1
ATOM 627 N N . LEU A 1 88 ? -24.359 1.848 2.17 1 36.44 88 LEU A N 1
ATOM 628 C CA . LEU A 1 88 ? -24.016 0.571 2.789 1 36.44 88 LEU A CA 1
ATOM 629 C C . LEU A 1 88 ? -23.047 0.771 3.947 1 36.44 88 LEU A C 1
ATOM 631 O O . LEU A 1 88 ? -22 1.397 3.781 1 36.44 88 LEU A O 1
ATOM 635 N N . ILE A 1 89 ? -23.766 0.737 5.195 1 44.34 89 ILE A N 1
ATOM 636 C CA . ILE A 1 89 ? -22.922 0.852 6.379 1 44.34 89 ILE A CA 1
ATOM 637 C C . ILE A 1 89 ? -22.188 -0.463 6.609 1 44.34 89 ILE A C 1
ATOM 639 O O . ILE A 1 89 ? -22.797 -1.527 6.684 1 44.34 89 ILE A O 1
ATOM 643 N N . LEU A 1 90 ? -21.062 -0.763 6.426 1 49.91 90 LEU A N 1
ATOM 644 C CA . LEU A 1 90 ? -20.156 -1.873 6.695 1 49.91 90 LEU A CA 1
ATOM 645 C C . LEU A 1 90 ? -19.906 -2.016 8.195 1 49.91 90 LEU A C 1
ATOM 647 O O . LEU A 1 90 ? -19.594 -1.033 8.867 1 49.91 90 LEU A O 1
ATOM 651 N N . LYS A 1 91 ? -20.469 -3.129 8.859 1 60 91 LYS A N 1
ATOM 652 C CA . LYS A 1 91 ? -20.172 -3.332 10.281 1 60 91 LYS A CA 1
ATOM 653 C C . LYS A 1 91 ? -18.906 -4.148 10.469 1 60 91 LYS A C 1
ATOM 655 O O . LYS A 1 91 ? -18.75 -5.215 9.875 1 60 91 LYS A O 1
ATOM 660 N N . TYR A 1 92 ? -17.969 -3.734 10.984 1 68.06 92 TYR A N 1
ATOM 661 C CA . TYR A 1 92 ? -16.703 -4.367 11.367 1 68.06 92 TYR A CA 1
ATOM 662 C C . TYR A 1 92 ? -16.234 -3.842 12.719 1 68.06 92 TYR A C 1
ATOM 664 O O . TYR A 1 92 ? -16.688 -2.801 13.188 1 68.06 92 TYR A O 1
ATOM 672 N N . ASP A 1 93 ? -15.477 -4.715 13.422 1 74.94 93 ASP A N 1
ATOM 673 C CA . ASP A 1 93 ? -14.922 -4.281 14.703 1 74.94 93 ASP A CA 1
ATOM 674 C C . ASP A 1 93 ? -13.992 -3.082 14.516 1 74.94 93 ASP A C 1
ATOM 676 O O . ASP A 1 93 ? -13.312 -2.967 13.5 1 74.94 93 ASP A O 1
ATOM 680 N N . SER A 1 94 ? -14.023 -2.279 15.484 1 83.62 94 SER A N 1
ATOM 681 C CA . SER A 1 94 ? -13.102 -1.147 15.484 1 83.62 94 SER A CA 1
ATOM 682 C C . SER A 1 94 ? -11.656 -1.616 15.422 1 83.62 94 SER A C 1
ATOM 684 O O . SER A 1 94 ? -11.242 -2.482 16.188 1 83.62 94 SER A O 1
ATOM 686 N N . PRO A 1 95 ? -10.969 -1.115 14.461 1 87.88 95 PRO A N 1
ATOM 687 C CA . PRO A 1 95 ? -9.562 -1.522 14.398 1 87.88 95 PRO A CA 1
ATOM 688 C C . PRO A 1 95 ? -8.734 -0.955 15.555 1 87.88 95 PRO A C 1
ATOM 690 O O . PRO A 1 95 ? -9.086 0.081 16.125 1 87.88 95 PRO A O 1
ATOM 693 N N . SER A 1 96 ? -7.672 -1.674 15.883 1 90.56 96 SER A N 1
ATOM 694 C CA . SER A 1 96 ? -6.816 -1.26 16.984 1 90.56 96 SER A CA 1
ATOM 695 C C . SER A 1 96 ? -5.426 -0.863 16.5 1 90.56 96 SER A C 1
ATOM 697 O O . SER A 1 96 ? -4.859 -1.521 15.625 1 90.56 96 SER A O 1
ATOM 699 N N . VAL A 1 97 ? -4.902 0.142 17.062 1 93.38 97 VAL A N 1
ATOM 700 C CA . VAL A 1 97 ? -3.553 0.62 16.766 1 93.38 97 VAL A CA 1
ATOM 701 C C . VAL A 1 97 ? -2.535 -0.169 17.578 1 93.38 97 VAL A C 1
ATOM 703 O O . VAL A 1 97 ? -1.355 -0.23 17.234 1 93.38 97 VAL A O 1
ATOM 706 N N . MET A 1 98 ? -2.998 -0.783 18.641 1 93.12 98 MET A N 1
ATOM 707 C CA . MET A 1 98 ? -2.088 -1.438 19.578 1 93.12 98 MET A CA 1
ATOM 708 C C . MET A 1 98 ? -2.084 -2.947 19.375 1 93.12 98 MET A C 1
ATOM 710 O O . MET A 1 98 ? -1.069 -3.609 19.594 1 93.12 98 MET A O 1
ATOM 714 N N . GLN A 1 99 ? -3.146 -3.496 18.938 1 90.94 99 GLN A N 1
ATOM 715 C CA . GLN A 1 99 ? -3.281 -4.945 18.844 1 90.94 99 GLN A CA 1
ATOM 716 C C . GLN A 1 99 ? -3.227 -5.414 17.406 1 90.94 99 GLN A C 1
ATOM 718 O O . GLN A 1 99 ? -3.943 -4.887 16.547 1 90.94 99 GLN A O 1
ATOM 723 N N . GLY A 1 100 ? -2.418 -6.301 17.094 1 91.56 100 GLY A N 1
ATOM 724 C CA . GLY A 1 100 ? -2.252 -6.941 15.797 1 91.56 100 GLY A CA 1
ATOM 725 C C . GLY A 1 100 ? -1.513 -8.266 15.875 1 91.56 100 GLY A C 1
ATOM 726 O O . GLY A 1 100 ? -1.288 -8.789 16.969 1 91.56 100 GLY A O 1
ATOM 727 N N . ARG A 1 101 ? -1.301 -8.852 14.742 1 94.94 101 ARG A N 1
ATOM 728 C CA . ARG A 1 101 ? -0.522 -10.086 14.688 1 94.94 101 ARG A CA 1
ATOM 729 C C . ARG A 1 101 ? 0.902 -9.852 15.18 1 94.94 101 ARG A C 1
ATOM 731 O O . ARG A 1 101 ? 1.574 -8.914 14.734 1 94.94 101 ARG A O 1
ATOM 738 N N . ARG A 1 102 ? 1.409 -10.703 16.109 1 92.5 102 ARG A N 1
ATOM 739 C CA . ARG A 1 102 ? 2.666 -10.375 16.781 1 92.5 102 ARG A CA 1
ATOM 740 C C . ARG A 1 102 ? 3.709 -11.461 16.531 1 92.5 102 ARG A C 1
ATOM 742 O O . ARG A 1 102 ? 4.887 -11.281 16.844 1 92.5 102 ARG A O 1
ATOM 749 N N . ASP A 1 103 ? 3.363 -12.578 15.984 1 94.88 103 ASP A N 1
ATOM 750 C CA . ASP A 1 103 ? 4.289 -13.703 15.867 1 94.88 103 ASP A CA 1
ATOM 751 C C . ASP A 1 103 ? 5.051 -13.648 14.547 1 94.88 103 ASP A C 1
ATOM 753 O O . ASP A 1 103 ? 5.973 -14.438 14.32 1 94.88 103 ASP A O 1
ATOM 757 N N . VAL A 1 104 ? 4.637 -12.75 13.648 1 97.12 104 VAL A N 1
ATOM 758 C CA . VAL A 1 104 ? 5.281 -12.555 12.352 1 97.12 104 VAL A CA 1
ATOM 759 C C . VAL A 1 104 ? 5.426 -11.062 12.07 1 97.12 104 VAL A C 1
ATOM 761 O O . VAL A 1 104 ? 4.84 -10.227 12.766 1 97.12 104 VAL A O 1
ATOM 764 N N . ASN A 1 105 ? 6.289 -10.734 11.148 1 97.06 105 ASN A N 1
ATOM 765 C CA . ASN A 1 105 ? 6.375 -9.367 10.641 1 97.06 105 ASN A CA 1
ATOM 766 C C . ASN A 1 105 ? 5.254 -9.062 9.656 1 97.06 105 ASN A C 1
ATOM 768 O O . ASN A 1 105 ? 4.953 -9.875 8.781 1 97.06 105 ASN A O 1
ATOM 772 N N . CYS A 1 106 ? 4.648 -7.902 9.781 1 97.44 106 CYS A N 1
ATOM 773 C CA . CYS A 1 106 ? 3.455 -7.625 8.992 1 97.44 106 CYS A CA 1
ATOM 774 C C . CYS A 1 106 ? 3.729 -6.543 7.953 1 97.44 106 CYS A C 1
ATOM 776 O O . CYS A 1 106 ? 2.844 -6.184 7.176 1 97.44 106 CYS A O 1
ATOM 778 N N . VAL A 1 107 ? 4.922 -5.988 7.941 1 97.94 107 VAL A N 1
ATOM 779 C CA . VAL A 1 107 ? 5.316 -4.992 6.949 1 97.94 107 VAL A CA 1
ATOM 780 C C . VAL A 1 107 ? 6.754 -5.254 6.5 1 97.94 107 VAL A C 1
ATOM 782 O O . VAL A 1 107 ? 7.578 -5.738 7.281 1 97.94 107 VAL A O 1
ATOM 785 N N . THR A 1 108 ? 7.09 -4.945 5.289 1 97.81 108 THR A N 1
ATOM 786 C CA . THR A 1 108 ? 8.453 -5.062 4.773 1 97.81 108 THR A CA 1
ATOM 787 C C . THR A 1 108 ? 9.297 -3.863 5.199 1 97.81 108 THR A C 1
ATOM 789 O O . THR A 1 108 ? 8.773 -2.9 5.766 1 97.81 108 THR A O 1
ATOM 792 N N . ASN A 1 109 ? 10.562 -3.951 4.871 1 96.06 109 ASN A N 1
ATOM 793 C CA . ASN A 1 109 ? 11.438 -2.844 5.25 1 96.06 109 ASN A CA 1
ATOM 794 C C . ASN A 1 109 ? 11.266 -1.65 4.316 1 96.06 109 ASN A C 1
ATOM 796 O O . ASN A 1 109 ? 11.789 -0.567 4.586 1 96.06 109 ASN A O 1
ATOM 800 N N . TRP A 1 110 ? 10.516 -1.767 3.199 1 96.5 110 TRP A N 1
ATOM 801 C CA . TRP A 1 110 ? 10.125 -0.6 2.416 1 96.5 110 TRP A CA 1
ATOM 802 C C . TRP A 1 110 ? 8.672 -0.224 2.688 1 96.5 110 TRP A C 1
ATOM 804 O O . TRP A 1 110 ? 8.062 0.524 1.919 1 96.5 110 TRP A O 1
ATOM 814 N N . ASN A 1 111 ? 8.102 -0.778 3.711 1 97.38 111 ASN A N 1
ATOM 815 C CA . ASN A 1 111 ? 6.871 -0.373 4.383 1 97.38 111 ASN A CA 1
ATOM 816 C C . ASN A 1 111 ? 5.641 -0.669 3.527 1 97.38 111 ASN A C 1
ATOM 818 O O . ASN A 1 111 ? 4.773 0.191 3.359 1 97.38 111 ASN A O 1
ATOM 822 N N . VAL A 1 112 ? 5.555 -1.821 2.957 1 97.81 112 VAL A N 1
ATOM 823 C CA . VAL A 1 112 ? 4.344 -2.352 2.336 1 97.81 112 VAL A CA 1
ATOM 824 C C . VAL A 1 112 ? 3.861 -3.576 3.109 1 97.81 112 VAL A C 1
ATOM 826 O O . VAL A 1 112 ? 4.633 -4.207 3.834 1 97.81 112 VAL A O 1
ATOM 829 N N . PRO A 1 113 ? 2.65 -3.936 3.006 1 98.25 113 PRO A N 1
ATOM 830 C CA . PRO A 1 113 ? 2.113 -5.027 3.82 1 98.25 113 PRO A CA 1
ATOM 831 C C . PRO A 1 113 ? 2.744 -6.379 3.486 1 98.25 113 PRO A C 1
ATOM 833 O O . PRO A 1 113 ? 2.975 -6.684 2.312 1 98.25 113 PRO A O 1
ATOM 836 N N . LEU A 1 114 ? 3.135 -7.031 4.434 1 98.44 114 LEU A N 1
ATOM 837 C CA . LEU A 1 114 ? 3.32 -8.477 4.426 1 98.44 114 LEU A CA 1
ATOM 838 C C . LEU A 1 114 ? 2.064 -9.195 4.914 1 98.44 114 LEU A C 1
ATOM 840 O O . LEU A 1 114 ? 1.769 -9.188 6.113 1 98.44 114 LEU A O 1
ATOM 844 N N . VAL A 1 115 ? 1.354 -9.828 4.074 1 98.69 115 VAL A N 1
ATOM 845 C CA . VAL A 1 115 ? -0.034 -10.211 4.309 1 98.69 115 VAL A CA 1
ATOM 846 C C . VAL A 1 115 ? -0.089 -11.609 4.914 1 98.69 115 VAL A C 1
ATOM 848 O O . VAL A 1 115 ? 0.417 -12.57 4.32 1 98.69 115 VAL A O 1
ATOM 851 N N . TRP A 1 116 ? -0.657 -11.734 6.07 1 98.44 116 TRP A N 1
ATOM 852 C CA . TRP A 1 116 ? -0.921 -12.961 6.805 1 98.44 116 TRP A CA 1
ATOM 853 C C . TRP A 1 116 ? -2.383 -13.039 7.238 1 98.44 116 TRP A C 1
ATOM 855 O O . TRP A 1 116 ? -3.08 -12.023 7.266 1 98.44 116 TRP A O 1
ATOM 865 N N . GLU A 1 117 ? -2.809 -14.281 7.555 1 97.94 117 GLU A N 1
ATOM 866 C CA . GLU A 1 117 ? -4.051 -14.383 8.312 1 97.94 117 GLU A CA 1
ATOM 867 C C . GLU A 1 117 ? -3.992 -13.531 9.578 1 97.94 117 GLU A C 1
ATOM 869 O O . GLU A 1 117 ? -2.998 -13.555 10.305 1 97.94 117 GLU A O 1
ATOM 874 N N . GLY A 1 118 ? -4.988 -12.711 9.758 1 96.19 118 GLY A N 1
ATOM 875 C CA . GLY A 1 118 ? -5.047 -11.883 10.953 1 96.19 118 GLY A CA 1
ATOM 876 C C . GLY A 1 118 ? -4.559 -10.461 10.719 1 96.19 118 GLY A C 1
ATOM 877 O O . GLY A 1 118 ? -4.602 -9.633 11.625 1 96.19 118 GLY A O 1
ATOM 878 N N . THR A 1 119 ? -4.086 -10.156 9.516 1 97.69 119 THR A N 1
ATOM 879 C CA . THR A 1 119 ? -3.541 -8.828 9.258 1 97.69 119 THR A CA 1
ATOM 880 C C . THR A 1 119 ? -4.543 -7.969 8.492 1 97.69 119 THR A C 1
ATOM 882 O O . THR A 1 119 ? -4.234 -6.84 8.102 1 97.69 119 THR A O 1
ATOM 885 N N . PHE A 1 120 ? -5.703 -8.445 8.289 1 97.06 120 PHE A N 1
ATOM 886 C CA . PHE A 1 120 ? -6.75 -7.707 7.59 1 97.06 120 PHE A CA 1
ATOM 887 C C . PHE A 1 120 ? -8.133 -8.211 7.992 1 97.06 120 PHE A C 1
ATOM 889 O O . PHE A 1 120 ? -8.258 -9.297 8.562 1 97.06 120 PHE A O 1
ATOM 896 N N . ASP A 1 121 ? -9.094 -7.414 7.777 1 93 121 ASP A N 1
ATOM 897 C CA . ASP A 1 121 ? -10.5 -7.805 7.852 1 93 121 ASP A CA 1
ATOM 898 C C . ASP A 1 121 ? -11.086 -8 6.457 1 93 121 ASP A C 1
ATOM 900 O O . ASP A 1 121 ? -11.18 -7.051 5.68 1 93 121 ASP A O 1
ATOM 904 N N . PRO A 1 122 ? -11.438 -9.234 6.102 1 92.44 122 PRO A N 1
ATOM 905 C CA . PRO A 1 122 ? -11.898 -9.516 4.738 1 92.44 122 PRO A CA 1
ATOM 906 C C . PRO A 1 122 ? -13.117 -8.68 4.344 1 92.44 122 PRO A C 1
ATOM 908 O O . PRO A 1 122 ? -13.258 -8.305 3.174 1 92.44 122 PRO A O 1
ATOM 911 N N . ILE A 1 123 ? -13.93 -8.32 5.297 1 88.06 123 ILE A N 1
ATOM 912 C CA . ILE A 1 123 ? -15.125 -7.535 5.02 1 88.06 123 ILE A CA 1
ATOM 913 C C . ILE A 1 123 ? -14.727 -6.121 4.598 1 88.06 123 ILE A C 1
ATOM 915 O O . ILE A 1 123 ? -15.242 -5.594 3.609 1 88.06 123 ILE A O 1
ATOM 919 N N . VAL A 1 124 ? -13.828 -5.559 5.328 1 91.12 124 VAL A N 1
ATOM 920 C CA . VAL A 1 124 ? -13.398 -4.191 5.07 1 91.12 124 VAL A CA 1
ATOM 921 C C . VAL A 1 124 ? -12.648 -4.121 3.74 1 91.12 124 VAL A C 1
ATOM 923 O O . VAL A 1 124 ? -12.953 -3.275 2.896 1 91.12 124 VAL A O 1
ATOM 926 N N . VAL A 1 125 ? -11.742 -5.082 3.49 1 94.62 125 VAL A N 1
ATOM 927 C CA . VAL A 1 125 ? -10.922 -5.074 2.279 1 94.62 125 VAL A CA 1
ATOM 928 C C . VAL A 1 125 ? -11.812 -5.293 1.058 1 94.62 125 VAL A C 1
ATOM 930 O O . VAL A 1 125 ? -11.68 -4.594 0.051 1 94.62 125 VAL A O 1
ATOM 933 N N . ASP A 1 126 ? -12.734 -6.227 1.149 1 90.06 126 ASP A N 1
ATOM 934 C CA . ASP A 1 126 ? -13.617 -6.492 0.024 1 90.06 126 ASP A CA 1
ATOM 935 C C . ASP A 1 126 ? -14.484 -5.273 -0.296 1 90.06 126 ASP A C 1
ATOM 937 O O . ASP A 1 126 ? -14.727 -4.969 -1.466 1 90.06 126 ASP A O 1
ATOM 941 N N . SER A 1 127 ? -14.922 -4.578 0.766 1 86.31 127 SER A N 1
ATOM 942 C CA . SER A 1 127 ? -15.781 -3.416 0.552 1 86.31 127 SER A CA 1
ATOM 943 C C . SER A 1 127 ? -15.055 -2.332 -0.241 1 86.31 127 SER A C 1
ATOM 945 O O . SER A 1 127 ? -15.664 -1.639 -1.057 1 86.31 127 SER A O 1
ATOM 947 N N . ILE A 1 128 ? -13.844 -2.207 -0.027 1 89.25 128 ILE A N 1
ATOM 948 C CA . ILE A 1 128 ? -13.039 -1.208 -0.721 1 89.25 128 ILE A CA 1
ATOM 949 C C . ILE A 1 128 ? -12.93 -1.565 -2.201 1 89.25 128 ILE A C 1
ATOM 951 O O . ILE A 1 128 ? -13.195 -0.728 -3.068 1 89.25 128 ILE A O 1
ATOM 955 N N . TYR A 1 129 ? -12.672 -2.826 -2.514 1 91.06 129 TYR A N 1
ATOM 956 C CA . TYR A 1 129 ? -12.391 -3.219 -3.889 1 91.06 129 TYR A CA 1
ATOM 957 C C . TYR A 1 129 ? -13.68 -3.469 -4.664 1 91.06 129 TYR A C 1
ATOM 959 O O . TYR A 1 129 ? -13.719 -3.305 -5.883 1 91.06 129 TYR A O 1
ATOM 967 N N . LYS A 1 130 ? -14.672 -3.855 -4 1 85.19 130 LYS A N 1
ATOM 968 C CA . LYS A 1 130 ? -15.945 -4.062 -4.691 1 85.19 130 LYS A CA 1
ATOM 969 C C . LYS A 1 130 ? -16.469 -2.754 -5.281 1 85.19 130 LYS A C 1
ATOM 971 O O . LYS A 1 130 ? -17.078 -2.75 -6.355 1 85.19 130 LYS A O 1
ATOM 976 N N . LYS A 1 131 ? -16.172 -1.636 -4.586 1 79.75 131 LYS A N 1
ATOM 977 C CA . LYS A 1 131 ? -16.562 -0.322 -5.102 1 79.75 131 LYS A CA 1
ATOM 978 C C . LYS A 1 131 ? -15.859 -0.03 -6.426 1 79.75 131 LYS A C 1
ATOM 980 O O . LYS A 1 131 ? -16.422 0.653 -7.289 1 79.75 131 LYS A O 1
ATOM 985 N N . LEU A 1 132 ? -14.742 -0.606 -6.555 1 87.44 132 LEU A N 1
ATOM 986 C CA . LEU A 1 132 ? -13.953 -0.388 -7.766 1 87.44 132 LEU A CA 1
ATOM 987 C C . LEU A 1 132 ? -14.375 -1.354 -8.867 1 87.44 132 LEU A C 1
ATOM 989 O O . LEU A 1 132 ? -14.062 -1.141 -10.039 1 87.44 132 LEU A O 1
ATOM 993 N N . ASN A 1 133 ? -15.031 -2.422 -8.539 1 88.44 133 ASN A N 1
ATOM 994 C CA . ASN A 1 133 ? -15.523 -3.438 -9.469 1 88.44 133 ASN A CA 1
ATOM 995 C C . ASN A 1 133 ? -14.43 -3.883 -10.438 1 88.44 133 ASN A C 1
ATOM 997 O O . ASN A 1 133 ? -14.617 -3.824 -11.656 1 88.44 133 ASN A O 1
ATOM 1001 N N . PRO A 1 134 ? -13.32 -4.383 -9.844 1 96.62 134 PRO A N 1
ATOM 1002 C CA . PRO A 1 134 ? -12.195 -4.723 -10.711 1 96.62 134 PRO A CA 1
ATOM 1003 C C . PRO A 1 134 ? -12.438 -5.988 -11.531 1 96.62 134 PRO A C 1
ATOM 1005 O O . PRO A 1 134 ? -13.102 -6.914 -11.055 1 96.62 134 PRO A O 1
ATOM 1008 N N . ARG A 1 135 ? -11.984 -6.02 -12.812 1 98.44 135 ARG A N 1
ATOM 1009 C CA . ARG A 1 135 ? -11.922 -7.219 -13.648 1 98.44 135 ARG A CA 1
ATOM 1010 C C . ARG A 1 135 ? -10.602 -7.953 -13.445 1 98.44 135 ARG A C 1
ATOM 1012 O O . ARG A 1 135 ? -9.531 -7.41 -13.742 1 98.44 135 ARG A O 1
ATOM 1019 N N . ILE A 1 136 ? -10.633 -9.227 -12.945 1 98.81 136 ILE A N 1
ATOM 1020 C CA . ILE A 1 136 ? -9.422 -9.953 -12.57 1 98.81 136 ILE A CA 1
ATOM 1021 C C . ILE A 1 136 ? -9.18 -11.086 -13.562 1 98.81 136 ILE A C 1
ATOM 1023 O O . ILE A 1 136 ? -10.062 -11.914 -13.797 1 98.81 136 ILE A O 1
ATOM 1027 N N . ALA A 1 137 ? -8.031 -11.164 -14.148 1 98.81 137 ALA A N 1
ATOM 1028 C CA . ALA A 1 137 ? -7.602 -12.242 -15.023 1 98.81 137 ALA A CA 1
ATOM 1029 C C . ALA A 1 137 ? -6.68 -13.219 -14.289 1 98.81 137 ALA A C 1
ATOM 1031 O O . ALA A 1 137 ? -5.832 -12.797 -13.5 1 98.81 137 ALA A O 1
ATOM 1032 N N . VAL A 1 138 ? -6.844 -14.438 -14.523 1 98.75 138 VAL A N 1
ATOM 1033 C CA . VAL A 1 138 ? -5.918 -15.469 -14.07 1 98.75 138 VAL A CA 1
ATOM 1034 C C . VAL A 1 138 ? -5.332 -16.203 -15.273 1 98.75 138 VAL A C 1
ATOM 1036 O O . VAL A 1 138 ? -6.066 -16.812 -16.047 1 98.75 138 VAL A O 1
ATOM 1039 N N . ILE A 1 139 ? -4.078 -16.125 -15.391 1 98 139 ILE A N 1
ATOM 1040 C CA . ILE A 1 139 ? -3.389 -16.797 -16.484 1 98 139 ILE A CA 1
ATOM 1041 C C . ILE A 1 139 ? -2.896 -18.156 -16.016 1 98 139 ILE A C 1
ATOM 1043 O O . ILE A 1 139 ? -2.123 -18.25 -15.062 1 98 139 ILE A O 1
ATOM 1047 N N . LEU A 1 140 ? -3.324 -19.172 -16.734 1 97 140 LEU A N 1
ATOM 1048 C CA . LEU A 1 140 ? -3.053 -20.562 -16.391 1 97 140 LEU A CA 1
ATOM 1049 C C . LEU A 1 140 ? -2.439 -21.297 -17.578 1 97 140 LEU A C 1
ATOM 1051 O O . LEU A 1 140 ? -2.945 -21.203 -18.703 1 97 140 LEU A O 1
ATOM 1055 N N . PHE A 1 141 ? -1.412 -22.031 -17.297 1 94.56 141 PHE A N 1
ATOM 1056 C CA . PHE A 1 141 ? -0.805 -22.859 -18.328 1 94.56 141 PHE A CA 1
ATOM 1057 C C . PHE A 1 141 ? -1.072 -24.328 -18.078 1 94.56 141 PHE A C 1
ATOM 1059 O O . PHE A 1 141 ? -0.622 -24.891 -17.078 1 94.56 141 PHE A O 1
ATOM 1066 N N . ALA A 1 142 ? -1.848 -24.906 -18.938 1 93.38 142 ALA A N 1
ATOM 1067 C CA . ALA A 1 142 ? -2.166 -26.328 -18.906 1 93.38 142 ALA A CA 1
ATOM 1068 C C . ALA A 1 142 ? -1.681 -27.016 -20.172 1 93.38 142 ALA A C 1
ATOM 1070 O O . ALA A 1 142 ? -2.486 -27.406 -21.016 1 93.38 142 ALA A O 1
ATOM 1071 N N . VAL A 1 143 ? -0.489 -27.25 -20.25 1 90.69 143 VAL A N 1
ATOM 1072 C CA . VAL A 1 143 ? 0.113 -27.859 -21.438 1 90.69 143 VAL A CA 1
ATOM 1073 C C . VAL A 1 143 ? 0.339 -29.344 -21.188 1 90.69 143 VAL A C 1
ATOM 1075 O O . VAL A 1 143 ? 0.762 -29.75 -20.094 1 90.69 143 VAL A O 1
ATOM 1078 N N . GLY A 1 144 ? 0.106 -30.141 -22.156 1 88.25 144 GLY A N 1
ATOM 1079 C CA . GLY A 1 144 ? 0.242 -31.578 -22.016 1 88.25 144 GLY A CA 1
ATOM 1080 C C . GLY A 1 144 ? -0.673 -32.188 -20.969 1 88.25 144 GLY A C 1
ATOM 1081 O O . GLY A 1 144 ? -1.876 -31.906 -20.953 1 88.25 144 GLY A O 1
ATOM 1082 N N . LYS A 1 145 ? -0.096 -32.969 -20.109 1 87.19 145 LYS A N 1
ATOM 1083 C CA . LYS A 1 145 ? -0.881 -33.719 -19.125 1 87.19 145 LYS A CA 1
ATOM 1084 C C . LYS A 1 145 ? -1.351 -32.812 -18 1 87.19 145 LYS A C 1
ATOM 1086 O O . LYS A 1 145 ? -2.117 -33.219 -17.125 1 87.19 145 LYS A O 1
ATOM 1091 N N . TYR A 1 146 ? -0.984 -31.609 -18.062 1 90.69 146 TYR A N 1
ATOM 1092 C CA . TYR A 1 146 ? -1.336 -30.688 -17 1 90.69 146 TYR A CA 1
ATOM 1093 C C . TYR A 1 146 ? -2.812 -30.312 -17.047 1 90.69 146 TYR A C 1
ATOM 1095 O O . TYR A 1 146 ? -3.365 -29.781 -16.094 1 90.69 146 TYR A O 1
ATOM 1103 N N . THR A 1 147 ? -3.451 -30.641 -18.141 1 92.94 147 THR A N 1
ATOM 1104 C CA . THR A 1 147 ? -4.879 -30.359 -18.266 1 92.94 147 THR A CA 1
ATOM 1105 C C . THR A 1 147 ? -5.66 -31.109 -17.172 1 92.94 147 THR A C 1
ATOM 1107 O O . THR A 1 147 ? -6.77 -30.703 -16.812 1 92.94 147 THR A O 1
ATOM 1110 N N . ARG A 1 148 ? -5.09 -32.094 -16.641 1 92.69 148 ARG A N 1
ATOM 1111 C CA . ARG A 1 148 ? -5.773 -32.938 -15.664 1 92.69 148 ARG A CA 1
ATOM 1112 C C . ARG A 1 148 ? -6.02 -32.156 -14.367 1 92.69 148 ARG A C 1
ATOM 1114 O O . ARG A 1 148 ? -6.891 -32.531 -13.578 1 92.69 148 ARG A O 1
ATOM 1121 N N . PHE A 1 149 ? -5.258 -31.109 -14.141 1 95 149 PHE A N 1
ATOM 1122 C CA . PHE A 1 149 ? -5.332 -30.359 -12.891 1 95 149 PHE A CA 1
ATOM 1123 C C . PHE A 1 149 ? -6.348 -29.234 -12.992 1 95 149 PHE A C 1
ATOM 1125 O O . PHE A 1 149 ? -6.723 -28.625 -11.977 1 95 149 PHE A O 1
ATOM 1132 N N . LEU A 1 150 ? -6.836 -28.969 -14.164 1 96.69 150 LEU A N 1
ATOM 1133 C CA . LEU A 1 150 ? -7.656 -27.797 -14.43 1 96.69 150 LEU A CA 1
ATOM 1134 C C . LEU A 1 150 ? -8.945 -27.828 -13.617 1 96.69 150 LEU A C 1
ATOM 1136 O O . LEU A 1 150 ? -9.305 -26.844 -12.969 1 96.69 150 LEU A O 1
ATOM 1140 N N . LYS A 1 151 ? -9.625 -28.922 -13.656 1 96.88 151 LYS A N 1
ATOM 1141 C CA . LYS A 1 151 ? -10.938 -29.016 -13.023 1 96.88 151 LYS A CA 1
ATOM 1142 C C . LYS A 1 151 ? -10.852 -28.734 -11.531 1 96.88 151 LYS A C 1
ATOM 1144 O O . LYS A 1 151 ? -11.562 -27.859 -11.016 1 96.88 151 LYS A O 1
ATOM 1149 N N . ALA A 1 152 ? -9.953 -29.438 -10.852 1 96.31 152 ALA A N 1
ATOM 1150 C CA . ALA A 1 152 ? -9.805 -29.266 -9.406 1 96.31 152 ALA A CA 1
ATOM 1151 C C . ALA A 1 152 ? -9.367 -27.859 -9.062 1 96.31 152 ALA A C 1
ATOM 1153 O O . ALA A 1 152 ? -9.828 -27.281 -8.078 1 96.31 152 ALA A O 1
ATOM 1154 N N . PHE A 1 153 ? -8.492 -27.297 -9.844 1 98.06 153 PHE A N 1
ATOM 1155 C CA . PHE A 1 153 ? -8.008 -25.938 -9.617 1 98.06 153 PHE A CA 1
ATOM 1156 C C . PHE A 1 153 ? -9.141 -24.922 -9.711 1 98.06 153 PHE A C 1
ATOM 1158 O O . PHE A 1 153 ? -9.328 -24.109 -8.812 1 98.06 153 PHE A O 1
ATOM 1165 N N . ILE A 1 154 ? -9.938 -24.984 -10.758 1 98.38 154 ILE A N 1
ATOM 1166 C CA . ILE A 1 154 ? -10.992 -24 -11 1 98.38 154 ILE A CA 1
ATOM 1167 C C . ILE A 1 154 ? -12.117 -24.188 -9.984 1 98.38 154 ILE A C 1
ATOM 1169 O O . ILE A 1 154 ? -12.609 -23.219 -9.414 1 98.38 154 ILE A O 1
ATOM 1173 N N . GLU A 1 155 ? -12.484 -25.438 -9.695 1 97.62 155 GLU A N 1
ATOM 1174 C CA . GLU A 1 155 ? -13.562 -25.688 -8.742 1 97.62 155 GLU A CA 1
ATOM 1175 C C . GLU A 1 155 ? -13.195 -25.188 -7.348 1 97.62 155 GLU A C 1
ATOM 1177 O O . GLU A 1 155 ? -14.023 -24.578 -6.656 1 97.62 155 GLU A O 1
ATOM 1182 N N . SER A 1 156 ? -11.953 -25.453 -6.918 1 98.12 156 SER A N 1
ATOM 1183 C CA . SER A 1 156 ? -11.516 -24.938 -5.625 1 98.12 156 SER A CA 1
ATOM 1184 C C . SER A 1 156 ? -11.359 -23.422 -5.656 1 98.12 156 SER A C 1
ATOM 1186 O O . SER A 1 156 ? -11.617 -22.75 -4.656 1 98.12 156 SER A O 1
ATOM 1188 N N . GLY A 1 157 ? -10.93 -22.875 -6.805 1 98.38 157 GLY A N 1
ATOM 1189 C CA . GLY A 1 157 ? -10.859 -21.422 -6.984 1 98.38 157 GLY A CA 1
ATOM 1190 C C . GLY A 1 157 ? -12.211 -20.75 -6.859 1 98.38 157 GLY A C 1
ATOM 1191 O O . GLY A 1 157 ? -12.32 -19.688 -6.246 1 98.38 157 GLY A O 1
ATOM 1192 N N . GLU A 1 158 ? -13.234 -21.344 -7.395 1 97.31 158 GLU A N 1
ATOM 1193 C CA . GLU A 1 158 ? -14.586 -20.797 -7.34 1 97.31 158 GLU A CA 1
ATOM 1194 C C . GLU A 1 158 ? -15.086 -20.688 -5.902 1 97.31 158 GLU A C 1
ATOM 1196 O O . GLU A 1 158 ? -15.914 -19.844 -5.59 1 97.31 158 GLU A O 1
ATOM 1201 N N . LYS A 1 159 ? -14.469 -21.422 -5.031 1 95.81 159 LYS A N 1
ATOM 1202 C CA . LYS A 1 159 ? -14.922 -21.453 -3.645 1 95.81 159 LYS A CA 1
ATOM 1203 C C . LYS A 1 159 ? -14.078 -20.531 -2.771 1 95.81 159 LYS A C 1
ATOM 1205 O O . LYS A 1 159 ? -14.508 -20.125 -1.693 1 95.81 159 LYS A O 1
ATOM 1210 N N . ASN A 1 160 ? -12.883 -20.188 -3.287 1 98 160 ASN A N 1
ATOM 1211 C CA . ASN A 1 160 ? -11.969 -19.578 -2.326 1 98 160 ASN A CA 1
ATOM 1212 C C . ASN A 1 160 ? -11.258 -18.375 -2.922 1 98 160 ASN A C 1
ATOM 1214 O O . ASN A 1 160 ? -10.766 -17.5 -2.189 1 98 160 ASN A O 1
ATOM 1218 N N . PHE A 1 161 ? -11.141 -18.297 -4.254 1 98.75 161 PHE A N 1
ATOM 1219 C CA . PHE A 1 161 ? -10.32 -17.281 -4.902 1 98.75 161 PHE A CA 1
ATOM 1220 C C . PHE A 1 161 ? -11.188 -16.125 -5.395 1 98.75 161 PHE A C 1
ATOM 1222 O O . PHE A 1 161 ? -12.039 -16.297 -6.266 1 98.75 161 PHE A O 1
ATOM 1229 N N . MET A 1 162 ? -10.977 -14.961 -4.852 1 98.5 162 MET A N 1
ATOM 1230 C CA . MET A 1 162 ? -11.656 -13.742 -5.293 1 98.5 162 MET A CA 1
ATOM 1231 C C . MET A 1 162 ? -13.156 -13.969 -5.414 1 98.5 162 MET A C 1
ATOM 1233 O O . MET A 1 162 ? -13.766 -13.617 -6.426 1 98.5 162 MET A O 1
ATOM 1237 N N . VAL A 1 163 ? -13.633 -14.602 -4.418 1 95.25 163 VAL A N 1
ATOM 1238 C CA . VAL A 1 163 ? -15.062 -14.914 -4.414 1 95.25 163 VAL A CA 1
ATOM 1239 C C . VAL A 1 163 ? -15.875 -13.617 -4.426 1 95.25 163 VAL A C 1
ATOM 1241 O O . VAL A 1 163 ? -15.602 -12.703 -3.646 1 95.25 163 VAL A O 1
ATOM 1244 N N . GLY A 1 164 ? -16.781 -13.516 -5.344 1 90.88 164 GLY A N 1
ATOM 1245 C CA . GLY A 1 164 ? -17.641 -12.344 -5.445 1 90.88 164 GLY A CA 1
ATOM 1246 C C . GLY A 1 164 ? -17.109 -11.297 -6.41 1 90.88 164 GLY A C 1
ATOM 1247 O O . GLY A 1 164 ? -17.734 -10.258 -6.613 1 90.88 164 GLY A O 1
ATOM 1248 N N . PHE A 1 165 ? -16 -11.555 -6.953 1 96.62 165 PHE A N 1
ATOM 1249 C CA . PHE A 1 165 ? -15.383 -10.633 -7.895 1 96.62 165 PHE A CA 1
ATOM 1250 C C . PHE A 1 165 ? -15.445 -11.18 -9.312 1 96.62 165 PHE A C 1
ATOM 1252 O O . PHE A 1 165 ? -15.703 -12.367 -9.516 1 96.62 165 PHE A O 1
ATOM 1259 N N . ARG A 1 166 ? -15.266 -10.344 -10.25 1 97.19 166 ARG A N 1
ATOM 1260 C CA . ARG A 1 166 ? -15.203 -10.742 -11.648 1 97.19 166 ARG A CA 1
ATOM 1261 C C . ARG A 1 166 ? -13.852 -11.383 -11.977 1 97.19 166 ARG A C 1
ATOM 1263 O O . ARG A 1 166 ? -12.812 -10.75 -11.82 1 97.19 166 ARG A O 1
ATOM 1270 N N . VAL A 1 167 ? -13.938 -12.641 -12.391 1 98.62 167 VAL A N 1
ATOM 1271 C CA . VAL A 1 167 ? -12.703 -13.367 -12.672 1 98.62 167 VAL A CA 1
ATOM 1272 C C . VAL A 1 167 ? -12.805 -14.047 -14.031 1 98.62 167 VAL A C 1
ATOM 1274 O O . VAL A 1 167 ? -13.836 -14.633 -14.367 1 98.62 167 VAL A O 1
ATOM 1277 N N . THR A 1 168 ? -11.852 -13.859 -14.812 1 98.75 168 THR A N 1
ATOM 1278 C CA . THR A 1 168 ? -11.719 -14.633 -16.047 1 98.75 168 THR A CA 1
ATOM 1279 C C . THR A 1 168 ? -10.461 -15.5 -16 1 98.75 168 THR A C 1
ATOM 1281 O O . THR A 1 168 ? -9.359 -14.984 -15.82 1 98.75 168 THR A O 1
ATOM 1284 N N . TYR A 1 169 ? -10.656 -16.781 -16.172 1 98.62 169 TYR A N 1
ATOM 1285 C CA . TYR A 1 169 ? -9.539 -17.719 -16.297 1 98.62 169 TYR A CA 1
ATOM 1286 C C . TYR A 1 169 ? -9.07 -17.797 -17.75 1 98.62 169 TYR A C 1
ATOM 1288 O O . TYR A 1 169 ? -9.82 -18.234 -18.625 1 98.62 169 TYR A O 1
ATOM 1296 N N . TYR A 1 170 ? -7.922 -17.375 -17.984 1 98.25 170 TYR A N 1
ATOM 1297 C CA . TYR A 1 170 ? -7.289 -17.547 -19.297 1 98.25 170 TYR A CA 1
ATOM 1298 C C . TYR A 1 170 ? -6.422 -18.797 -19.312 1 98.25 170 TYR A C 1
ATOM 1300 O O . TYR A 1 170 ? -5.312 -18.797 -18.781 1 98.25 170 TYR A O 1
ATOM 1308 N N . ILE A 1 171 ? -6.879 -19.812 -20.031 1 97.81 171 ILE A N 1
ATOM 1309 C CA . ILE A 1 171 ? -6.223 -21.109 -20.016 1 97.81 171 ILE A CA 1
ATOM 1310 C C . ILE A 1 171 ? -5.41 -21.297 -21.297 1 97.81 171 ILE A C 1
ATOM 1312 O O . ILE A 1 171 ? -5.977 -21.391 -22.391 1 97.81 171 ILE A O 1
ATOM 1316 N N . PHE A 1 172 ? -4.137 -21.328 -21.109 1 96.25 172 PHE A N 1
ATOM 1317 C CA . PHE A 1 172 ? -3.229 -21.672 -22.203 1 96.25 172 PHE A CA 1
ATOM 1318 C C . PHE A 1 172 ? -3.014 -23.172 -22.297 1 96.25 172 PHE A C 1
ATOM 1320 O O . PHE A 1 172 ? -2.506 -23.781 -21.359 1 96.25 172 PHE A O 1
ATOM 1327 N N . THR A 1 173 ? -3.371 -23.719 -23.438 1 95.06 173 THR A N 1
ATOM 1328 C CA . THR A 1 173 ? -3.248 -25.172 -23.531 1 95.06 173 THR A CA 1
ATOM 1329 C C . THR A 1 173 ? -3.051 -25.609 -24.984 1 95.06 173 THR A C 1
ATOM 1331 O O . THR A 1 173 ? -3.391 -24.859 -25.906 1 95.06 173 THR A O 1
ATOM 1334 N N . ASP A 1 174 ? -2.373 -26.719 -25.141 1 92.88 174 ASP A N 1
ATOM 1335 C CA . ASP A 1 174 ? -2.246 -27.359 -26.453 1 92.88 174 ASP A CA 1
ATOM 1336 C C . ASP A 1 174 ? -3.318 -28.422 -26.641 1 92.88 174 ASP A C 1
ATOM 1338 O O . ASP A 1 174 ? -3.359 -29.094 -27.672 1 92.88 174 ASP A O 1
ATOM 1342 N N . HIS A 1 175 ? -4.238 -28.578 -25.719 1 93.31 175 HIS A N 1
ATOM 1343 C CA . HIS A 1 175 ? -5.336 -29.547 -25.766 1 93.31 175 HIS A CA 1
ATOM 1344 C C . HIS A 1 175 ? -6.66 -28.891 -25.391 1 93.31 175 HIS A C 1
ATOM 1346 O O . HIS A 1 175 ? -7.227 -29.188 -24.328 1 93.31 175 HIS A O 1
ATOM 1352 N N . LYS A 1 176 ? -7.168 -28.172 -26.219 1 93.44 176 LYS A N 1
ATOM 1353 C CA . LYS A 1 176 ? -8.367 -27.375 -25.953 1 93.44 176 LYS A CA 1
ATOM 1354 C C . LYS A 1 176 ? -9.547 -28.281 -25.594 1 93.44 176 LYS A C 1
ATOM 1356 O O . LYS A 1 176 ? -10.391 -27.906 -24.781 1 93.44 176 LYS A O 1
ATOM 1361 N N . GLU A 1 177 ? -9.562 -29.391 -26.156 1 94.19 177 GLU A N 1
ATOM 1362 C CA . GLU A 1 177 ? -10.688 -30.297 -25.969 1 94.19 177 GLU A CA 1
ATOM 1363 C C . GLU A 1 177 ? -10.695 -30.906 -24.562 1 94.19 177 GLU A C 1
ATOM 1365 O O . GLU A 1 177 ? -11.711 -31.422 -24.109 1 94.19 177 GLU A O 1
ATOM 1370 N N . GLU A 1 178 ? -9.547 -30.812 -23.938 1 93.88 178 GLU A N 1
ATOM 1371 C CA . GLU A 1 178 ? -9.422 -31.422 -22.609 1 93.88 178 GLU A CA 1
ATOM 1372 C C . GLU A 1 178 ? -9.789 -30.422 -21.516 1 93.88 178 GLU A C 1
ATOM 1374 O O . GLU A 1 178 ? -9.82 -30.781 -20.328 1 93.88 178 GLU A O 1
ATOM 1379 N N . VAL A 1 179 ? -10.062 -29.25 -21.844 1 95.75 179 VAL A N 1
ATOM 1380 C CA . VAL A 1 179 ? -10.492 -28.266 -20.859 1 95.75 179 VAL A CA 1
ATOM 1381 C C . VAL A 1 179 ? -11.859 -28.656 -20.297 1 95.75 179 VAL A C 1
ATOM 1383 O O . VAL A 1 179 ? -12.82 -28.797 -21.062 1 95.75 179 VAL A O 1
ATOM 1386 N N . PRO A 1 180 ? -11.93 -28.797 -19.047 1 95.06 180 PRO A N 1
ATOM 1387 C CA . PRO A 1 180 ? -13.172 -29.297 -18.469 1 95.06 180 PRO A CA 1
ATOM 1388 C C . PRO A 1 180 ? -14.289 -28.266 -18.469 1 95.06 180 PRO A C 1
ATOM 1390 O O . PRO A 1 180 ? -14.023 -27.062 -18.438 1 95.06 180 PRO A O 1
ATOM 1393 N N . LYS A 1 181 ? -15.508 -28.828 -18.484 1 93.5 181 LYS A N 1
ATOM 1394 C CA . LYS A 1 181 ? -16.656 -27.969 -18.219 1 93.5 181 LYS A CA 1
ATOM 1395 C C . LYS A 1 181 ? -16.891 -27.812 -16.719 1 93.5 181 LYS A C 1
ATOM 1397 O O . LYS A 1 181 ? -17.062 -28.797 -16 1 93.5 181 LYS A O 1
ATOM 1402 N N . VAL A 1 182 ? -16.766 -26.609 -16.312 1 95 182 VAL A N 1
ATOM 1403 C CA . VAL A 1 182 ? -16.953 -26.328 -14.891 1 95 182 VAL A CA 1
ATOM 1404 C C . VAL A 1 182 ? -18 -25.234 -14.719 1 95 182 VAL A C 1
ATOM 1406 O O . VAL A 1 182 ? -18.125 -24.344 -15.555 1 95 182 VAL A O 1
ATOM 1409 N N . ALA A 1 183 ? -18.844 -25.344 -13.641 1 94.06 183 ALA A N 1
ATOM 1410 C CA . ALA A 1 183 ? -19.797 -24.297 -13.297 1 94.06 183 ALA A CA 1
ATOM 1411 C C . ALA A 1 183 ? -19.094 -23.078 -12.711 1 94.06 183 ALA A C 1
ATOM 1413 O O . ALA A 1 183 ? -18.266 -23.219 -11.812 1 94.06 183 ALA A O 1
ATOM 1414 N N . LEU A 1 184 ? -19.359 -21.969 -13.258 1 96.88 184 LEU A N 1
ATOM 1415 C CA . LEU A 1 184 ? -18.75 -20.734 -12.805 1 96.88 184 LEU A CA 1
ATOM 1416 C C . LEU A 1 184 ? -19.812 -19.781 -12.234 1 96.88 184 LEU A C 1
ATOM 1418 O O . LEU A 1 184 ? -20.953 -19.75 -12.719 1 96.88 184 LEU A O 1
ATOM 1422 N N . ALA A 1 185 ? -19.469 -19.094 -11.211 1 91.31 185 ALA A N 1
ATOM 1423 C CA . ALA A 1 185 ? -20.359 -18.094 -10.625 1 91.31 185 ALA A CA 1
ATOM 1424 C C . ALA A 1 185 ? -20.547 -16.906 -11.578 1 91.31 185 ALA A C 1
ATOM 1426 O O . ALA A 1 185 ? -19.891 -16.828 -12.617 1 91.31 185 ALA A O 1
ATOM 1427 N N . THR A 1 186 ? -21.469 -16.031 -11.258 1 90.06 186 THR A N 1
ATOM 1428 C CA . THR A 1 186 ? -21.75 -14.852 -12.062 1 90.06 186 THR A CA 1
ATOM 1429 C C . THR A 1 186 ? -20.516 -13.969 -12.195 1 90.06 186 THR A C 1
ATOM 1431 O O . THR A 1 186 ? -19.812 -13.727 -11.211 1 90.06 186 THR A O 1
ATOM 1434 N N . GLY A 1 187 ? -20.234 -13.531 -13.383 1 93.44 187 GLY A N 1
ATOM 1435 C CA . GLY A 1 187 ? -19.109 -12.633 -13.617 1 93.44 187 GLY A CA 1
ATOM 1436 C C . GLY A 1 187 ? -17.797 -13.359 -13.82 1 93.44 187 GLY A C 1
ATOM 1437 O O . GLY A 1 187 ? -16.766 -12.734 -14.031 1 93.44 187 GLY A O 1
ATOM 1438 N N . ARG A 1 188 ? -17.906 -14.672 -13.781 1 97.56 188 ARG A N 1
ATOM 1439 C CA . ARG A 1 188 ? -16.688 -15.469 -13.945 1 97.56 188 ARG A CA 1
ATOM 1440 C C . ARG A 1 188 ? -16.719 -16.25 -15.25 1 97.56 188 ARG A C 1
ATOM 1442 O O . ARG A 1 188 ? -17.781 -16.75 -15.664 1 97.56 188 ARG A O 1
ATOM 1449 N N . ASN A 1 189 ? -15.57 -16.281 -15.938 1 98 189 ASN A N 1
ATOM 1450 C CA . ASN A 1 189 ? -15.508 -16.828 -17.281 1 98 189 ASN A CA 1
ATOM 1451 C C . ASN A 1 189 ? -14.227 -17.625 -17.5 1 98 189 ASN A C 1
ATOM 1453 O O . ASN A 1 189 ? -13.289 -17.531 -16.703 1 98 189 ASN A O 1
ATOM 1457 N N . ILE A 1 190 ? -14.281 -18.406 -18.531 1 98 190 ILE A N 1
ATOM 1458 C CA . ILE A 1 190 ? -13.109 -19.125 -19 1 98 190 ILE A CA 1
ATOM 1459 C C . ILE A 1 190 ? -12.828 -18.781 -20.469 1 98 190 ILE A C 1
ATOM 1461 O O . ILE A 1 190 ? -13.75 -18.75 -21.281 1 98 190 ILE A O 1
ATOM 1465 N N . THR A 1 191 ? -11.703 -18.359 -20.703 1 97.44 191 THR A N 1
ATOM 1466 C CA . THR A 1 191 ? -11.203 -18.172 -22.062 1 97.44 191 THR A CA 1
ATOM 1467 C C . THR A 1 191 ? -10.047 -19.125 -22.344 1 97.44 191 THR A C 1
ATOM 1469 O O . THR A 1 191 ? -9.086 -19.188 -21.578 1 97.44 191 THR A O 1
ATOM 1472 N N . VAL A 1 192 ? -10.141 -19.828 -23.438 1 97.19 192 VAL A N 1
ATOM 1473 C CA . VAL A 1 192 ? -9.094 -20.781 -23.812 1 97.19 192 VAL A CA 1
ATOM 1474 C C . VAL A 1 192 ? -8.211 -20.188 -24.906 1 97.19 192 VAL A C 1
ATOM 1476 O O . VAL A 1 192 ? -8.719 -19.719 -25.922 1 97.19 192 VAL A O 1
ATOM 1479 N N . LEU A 1 193 ? -6.949 -20.203 -24.703 1 95.94 193 LEU A N 1
ATOM 1480 C CA . LEU A 1 193 ? -5.953 -19.688 -25.641 1 95.94 193 LEU A CA 1
ATOM 1481 C C . LEU A 1 193 ? -4.988 -20.797 -26.062 1 95.94 193 LEU A C 1
ATOM 1483 O O . LEU A 1 193 ? -4.156 -21.234 -25.266 1 95.94 193 LEU A O 1
ATOM 1487 N N . PRO A 1 194 ? -5.027 -21.156 -27.328 1 92.94 194 PRO A N 1
ATOM 1488 C CA . PRO A 1 194 ? -4.16 -22.25 -27.781 1 92.94 194 PRO A CA 1
ATOM 1489 C C . PRO A 1 194 ? -2.686 -21.859 -27.812 1 92.94 194 PRO A C 1
ATOM 1491 O O . PRO A 1 194 ? -2.352 -20.734 -28.172 1 92.94 194 PRO A O 1
ATOM 1494 N N . VAL A 1 195 ? -1.819 -22.781 -27.328 1 91.25 195 VAL A N 1
ATOM 1495 C CA . VAL A 1 195 ? -0.371 -22.625 -27.422 1 91.25 195 VAL A CA 1
ATOM 1496 C C . VAL A 1 195 ? 0.244 -23.906 -28 1 91.25 195 VAL A C 1
ATOM 1498 O O . VAL A 1 195 ? -0.366 -24.969 -27.953 1 91.25 195 VAL A O 1
ATOM 1501 N N . PRO A 1 196 ? 1.413 -23.734 -28.609 1 87.5 196 PRO A N 1
ATOM 1502 C CA . PRO A 1 196 ? 2.059 -24.938 -29.156 1 87.5 196 PRO A CA 1
ATOM 1503 C C . PRO A 1 196 ? 2.465 -25.938 -28.078 1 87.5 196 PRO A C 1
ATOM 1505 O O . PRO A 1 196 ? 2.709 -25.531 -26.922 1 87.5 196 PRO A O 1
ATOM 1508 N N . SER A 1 197 ? 2.488 -27.156 -28.484 1 84.94 197 SER A N 1
ATOM 1509 C CA . SER A 1 197 ? 2.99 -28.188 -27.578 1 84.94 197 SER A CA 1
ATOM 1510 C C . SER A 1 197 ? 4.484 -28 -27.312 1 84.94 197 SER A C 1
ATOM 1512 O O . SER A 1 197 ? 5.18 -27.344 -28.094 1 84.94 197 SER A O 1
ATOM 1514 N N . ALA A 1 198 ? 4.863 -28.406 -26.125 1 76 198 ALA A N 1
ATOM 1515 C CA . ALA A 1 198 ? 6.273 -28.312 -25.75 1 76 198 ALA A CA 1
ATOM 1516 C C . ALA A 1 198 ? 6.859 -29.703 -25.5 1 76 198 ALA A C 1
ATOM 1518 O O . ALA A 1 198 ? 6.18 -30.578 -24.969 1 76 198 ALA A O 1
ATOM 1519 N N . THR A 1 199 ? 8.07 -29.875 -25.953 1 70.5 199 THR A N 1
ATOM 1520 C CA . THR A 1 199 ? 8.742 -31.141 -25.766 1 70.5 199 THR A CA 1
ATOM 1521 C C . THR A 1 199 ? 9.398 -31.219 -24.391 1 70.5 199 THR A C 1
ATOM 1523 O O . THR A 1 199 ? 9.562 -32.312 -23.828 1 70.5 199 THR A O 1
ATOM 1526 N N . ARG A 1 200 ? 9.922 -30.109 -23.859 1 72.19 200 ARG A N 1
ATOM 1527 C CA . ARG A 1 200 ? 10.555 -30.031 -22.547 1 72.19 200 ARG A CA 1
ATOM 1528 C C . ARG A 1 200 ? 9.773 -29.109 -21.609 1 72.19 200 ARG A C 1
ATOM 1530 O O . ARG A 1 200 ? 9.203 -28.109 -22.047 1 72.19 200 ARG A O 1
ATOM 1537 N N . TRP A 1 201 ? 9.797 -29.5 -20.359 1 69.44 201 TRP A N 1
ATOM 1538 C CA . TRP A 1 201 ? 9.188 -28.672 -19.328 1 69.44 201 TRP A CA 1
ATOM 1539 C C . TRP A 1 201 ? 9.75 -27.25 -19.359 1 69.44 201 TRP A C 1
ATOM 1541 O O . TRP A 1 201 ? 9.008 -26.281 -19.203 1 69.44 201 TRP A O 1
ATOM 1551 N N . GLN A 1 202 ? 10.992 -27.141 -19.578 1 71.31 202 GLN A N 1
ATOM 1552 C CA . GLN A 1 202 ? 11.672 -25.844 -19.609 1 71.31 202 GLN A CA 1
ATOM 1553 C C . GLN A 1 202 ? 11.102 -24.953 -20.703 1 71.31 202 GLN A C 1
ATOM 1555 O O . GLN A 1 202 ? 11.047 -23.719 -20.547 1 71.31 202 GLN A O 1
ATOM 1560 N N . ASP A 1 203 ? 10.68 -25.625 -21.688 1 74.31 203 ASP A N 1
ATOM 1561 C CA . ASP A 1 203 ? 10.109 -24.844 -22.797 1 74.31 203 ASP A CA 1
ATOM 1562 C C . ASP A 1 203 ? 8.727 -24.312 -22.422 1 74.31 203 ASP A C 1
ATOM 1564 O O . ASP A 1 203 ? 8.359 -23.203 -22.844 1 74.31 203 ASP A O 1
ATOM 1568 N N . VAL A 1 204 ? 8.117 -25.078 -21.641 1 72.12 204 VAL A N 1
ATOM 1569 C CA . VAL A 1 204 ? 6.82 -24.625 -21.172 1 72.12 204 VAL A CA 1
ATOM 1570 C C . VAL A 1 204 ? 7 -23.422 -20.25 1 72.12 204 VAL A C 1
ATOM 1572 O O . VAL A 1 204 ? 6.383 -22.375 -20.453 1 72.12 204 VAL A O 1
ATOM 1575 N N . VAL A 1 205 ? 7.844 -23.547 -19.297 1 72.56 205 VAL A N 1
ATOM 1576 C CA . VAL A 1 205 ? 8.039 -22.547 -18.25 1 72.56 205 VAL A CA 1
ATOM 1577 C C . VAL A 1 205 ? 8.594 -21.266 -18.875 1 72.56 205 VAL A C 1
ATOM 1579 O O . VAL A 1 205 ? 8.109 -20.172 -18.594 1 72.56 205 VAL A O 1
ATOM 1582 N N . LEU A 1 206 ? 9.508 -21.453 -19.781 1 72.94 206 LEU A N 1
ATOM 1583 C CA . LEU A 1 206 ? 10.141 -20.281 -20.406 1 72.94 206 LEU A CA 1
ATOM 1584 C C . LEU A 1 206 ? 9.188 -19.609 -21.391 1 72.94 206 LEU A C 1
ATOM 1586 O O . LEU A 1 206 ? 9.352 -18.422 -21.703 1 72.94 206 LEU A O 1
ATOM 1590 N N . GLY A 1 207 ? 8.227 -20.344 -21.703 1 84.75 207 GLY A N 1
ATOM 1591 C CA . GLY A 1 207 ? 7.258 -19.797 -22.641 1 84.75 207 GLY A CA 1
ATOM 1592 C C . GLY A 1 207 ? 6.133 -19.031 -21.953 1 84.75 207 GLY A C 1
ATOM 1593 O O . GLY A 1 207 ? 5.434 -18.25 -22.594 1 84.75 207 GLY A O 1
ATOM 1594 N N . ARG A 1 208 ? 6.008 -19.234 -20.672 1 91.31 208 ARG A N 1
ATOM 1595 C CA . ARG A 1 208 ? 4.891 -18.641 -19.938 1 91.31 208 ARG A CA 1
ATOM 1596 C C . ARG A 1 208 ? 4.922 -17.125 -20.016 1 91.31 208 ARG A C 1
ATOM 1598 O O . ARG A 1 208 ? 3.9 -16.484 -20.297 1 91.31 208 ARG A O 1
ATOM 1605 N N . MET A 1 209 ? 6.133 -16.594 -19.812 1 94.12 209 MET A N 1
ATOM 1606 C CA . MET A 1 209 ? 6.27 -15.141 -19.844 1 94.12 209 MET A CA 1
ATOM 1607 C C . MET A 1 209 ? 6.016 -14.594 -21.25 1 94.12 209 MET A C 1
ATOM 1609 O O . MET A 1 209 ? 5.414 -13.531 -21.406 1 94.12 209 MET A O 1
ATOM 1613 N N . LYS A 1 210 ? 6.461 -15.375 -22.219 1 93.31 210 LYS A N 1
ATOM 1614 C CA . LYS A 1 210 ? 6.246 -15 -23.609 1 93.31 210 LYS A CA 1
ATOM 1615 C C . LYS A 1 210 ? 4.754 -14.953 -23.938 1 93.31 210 LYS A C 1
ATOM 1617 O O . LYS A 1 210 ? 4.25 -13.938 -24.422 1 93.31 210 LYS A O 1
ATOM 1622 N N . TRP A 1 211 ? 4.113 -15.992 -23.656 1 94.5 211 TRP A N 1
ATOM 1623 C CA . TRP A 1 211 ? 2.705 -16.109 -24.031 1 94.5 211 TRP A CA 1
ATOM 1624 C C . TRP A 1 211 ? 1.847 -15.156 -23.203 1 94.5 211 TRP A C 1
ATOM 1626 O O . TRP A 1 211 ? 0.853 -14.617 -23.688 1 94.5 211 TRP A O 1
ATOM 1636 N N . ALA A 1 212 ? 2.207 -14.984 -21.922 1 96.56 212 ALA A N 1
ATOM 1637 C CA . ALA A 1 212 ? 1.512 -13.984 -21.109 1 96.56 212 ALA A CA 1
ATOM 1638 C C . ALA A 1 212 ? 1.647 -12.594 -21.719 1 96.56 212 ALA A C 1
ATOM 1640 O O . ALA A 1 212 ? 0.669 -11.844 -21.797 1 96.56 212 ALA A O 1
ATOM 1641 N N . THR A 1 213 ? 2.879 -12.219 -22.125 1 96.25 213 THR A N 1
ATOM 1642 C CA . THR A 1 213 ? 3.137 -10.93 -22.75 1 96.25 213 THR A CA 1
ATOM 1643 C C . THR A 1 213 ? 2.25 -10.734 -23.984 1 96.25 213 THR A C 1
ATOM 1645 O O . THR A 1 213 ? 1.599 -9.695 -24.125 1 96.25 213 THR A O 1
ATOM 1648 N N . ILE A 1 214 ? 2.195 -11.727 -24.812 1 94.88 214 ILE A N 1
ATOM 1649 C CA . ILE A 1 214 ? 1.433 -11.672 -26.062 1 94.88 214 ILE A CA 1
ATOM 1650 C C . ILE A 1 214 ? -0.058 -11.562 -25.75 1 94.88 214 ILE A C 1
ATOM 1652 O O . ILE A 1 214 ? -0.759 -10.719 -26.312 1 94.88 214 ILE A O 1
ATOM 1656 N N . ALA A 1 215 ? -0.5 -12.383 -24.844 1 96.38 215 ALA A N 1
ATOM 1657 C CA . ALA A 1 215 ? -1.923 -12.414 -24.516 1 96.38 215 ALA A CA 1
ATOM 1658 C C . ALA A 1 215 ? -2.377 -11.086 -23.922 1 96.38 215 ALA A C 1
ATOM 1660 O O . ALA A 1 215 ? -3.471 -10.602 -24.219 1 96.38 215 ALA A O 1
ATOM 1661 N N . ILE A 1 216 ? -1.566 -10.508 -22.984 1 97.44 216 ILE A N 1
ATOM 1662 C CA . ILE A 1 216 ? -1.913 -9.227 -22.375 1 97.44 216 ILE A CA 1
ATOM 1663 C C . ILE A 1 216 ? -1.985 -8.148 -23.453 1 97.44 216 ILE A C 1
ATOM 1665 O O . ILE A 1 216 ? -2.953 -7.383 -23.516 1 97.44 216 ILE A O 1
ATOM 1669 N N . ASP A 1 217 ? -1.037 -8.109 -24.25 1 94.19 217 ASP A N 1
ATOM 1670 C CA . ASP A 1 217 ? -0.952 -7.082 -25.281 1 94.19 217 ASP A CA 1
ATOM 1671 C C . ASP A 1 217 ? -2.121 -7.191 -26.25 1 94.19 217 ASP A C 1
ATOM 1673 O O . ASP A 1 217 ? -2.688 -6.18 -26.672 1 94.19 217 ASP A O 1
ATOM 1677 N N . GLN A 1 218 ? -2.535 -8.391 -26.562 1 94.44 218 GLN A N 1
ATOM 1678 C CA . GLN A 1 218 ? -3.467 -8.609 -27.672 1 94.44 218 GLN A CA 1
ATOM 1679 C C . GLN A 1 218 ? -4.91 -8.617 -27.172 1 94.44 218 GLN A C 1
ATOM 1681 O O . GLN A 1 218 ? -5.828 -8.258 -27.906 1 94.44 218 GLN A O 1
ATOM 1686 N N . GLN A 1 219 ? -5.066 -9.039 -25.969 1 96.38 219 GLN A N 1
ATOM 1687 C CA . GLN A 1 219 ? -6.457 -9.289 -25.594 1 96.38 219 GLN A CA 1
ATOM 1688 C C . GLN A 1 219 ? -6.727 -8.906 -24.156 1 96.38 219 GLN A C 1
ATOM 1690 O O . GLN A 1 219 ? -7.609 -8.086 -23.875 1 96.38 219 GLN A O 1
ATOM 1695 N N . VAL A 1 220 ? -5.988 -9.406 -23.219 1 97.75 220 VAL A N 1
ATOM 1696 C CA . VAL A 1 220 ? -6.309 -9.367 -21.797 1 97.75 220 VAL A CA 1
ATOM 1697 C C . VAL A 1 220 ? -6.383 -7.914 -21.312 1 97.75 220 VAL A C 1
ATOM 1699 O O . VAL A 1 220 ? -7.195 -7.578 -20.453 1 97.75 220 VAL A O 1
ATOM 1702 N N . ARG A 1 221 ? -5.566 -7.023 -21.891 1 96.12 221 ARG A N 1
ATOM 1703 C CA . ARG A 1 221 ? -5.473 -5.617 -21.516 1 96.12 221 ARG A CA 1
ATOM 1704 C C . ARG A 1 221 ? -6.828 -4.93 -21.609 1 96.12 221 ARG A C 1
ATOM 1706 O O . ARG A 1 221 ? -7.129 -4.02 -20.828 1 96.12 221 ARG A O 1
ATOM 1713 N N . ARG A 1 222 ? -7.676 -5.34 -22.484 1 95.69 222 ARG A N 1
ATOM 1714 C CA . ARG A 1 222 ? -8.984 -4.734 -22.703 1 95.69 222 ARG A CA 1
ATOM 1715 C C . ARG A 1 222 ? -10.039 -5.387 -21.812 1 95.69 222 ARG A C 1
ATOM 1717 O O . ARG A 1 222 ? -11.141 -4.848 -21.641 1 95.69 222 ARG A O 1
ATOM 1724 N N . GLU A 1 223 ? -9.641 -6.453 -21.172 1 97.5 223 GLU A N 1
ATOM 1725 C CA . GLU A 1 223 ? -10.664 -7.266 -20.516 1 97.5 223 GLU A CA 1
ATOM 1726 C C . GLU A 1 223 ? -10.43 -7.328 -19 1 97.5 223 GLU A C 1
ATOM 1728 O O . GLU A 1 223 ? -11.297 -7.773 -18.25 1 97.5 223 GLU A O 1
ATOM 1733 N N . ALA A 1 224 ? -9.258 -6.84 -18.594 1 98.44 224 ALA A N 1
ATOM 1734 C CA . ALA A 1 224 ? -8.945 -7.023 -17.188 1 98.44 224 ALA A CA 1
ATOM 1735 C C . ALA A 1 224 ? -8.211 -5.809 -16.625 1 98.44 224 ALA A C 1
ATOM 1737 O O . ALA A 1 224 ? -7.613 -5.035 -17.375 1 98.44 224 ALA A O 1
ATOM 1738 N N . ASP A 1 225 ? -8.312 -5.641 -15.312 1 97.44 225 ASP A N 1
ATOM 1739 C CA . ASP A 1 225 ? -7.605 -4.594 -14.586 1 97.44 225 ASP A CA 1
ATOM 1740 C C . ASP A 1 225 ? -6.445 -5.172 -13.781 1 97.44 225 ASP A C 1
ATOM 1742 O O . ASP A 1 225 ? -5.43 -4.504 -13.578 1 97.44 225 ASP A O 1
ATOM 1746 N N . TYR A 1 226 ? -6.613 -6.355 -13.281 1 98.69 226 TYR A N 1
ATOM 1747 C CA . TYR A 1 226 ? -5.594 -7.098 -12.547 1 98.69 226 TYR A CA 1
ATOM 1748 C C . TYR A 1 226 ? -5.309 -8.438 -13.219 1 98.69 226 TYR A C 1
ATOM 1750 O O . TYR A 1 226 ? -6.18 -9 -13.883 1 98.69 226 TYR A O 1
ATOM 1758 N N . VAL A 1 227 ? -4.086 -8.93 -13.023 1 98.75 227 VAL A N 1
ATOM 1759 C CA . VAL A 1 227 ? -3.684 -10.211 -13.594 1 98.75 227 VAL A CA 1
ATOM 1760 C C . VAL A 1 227 ? -2.957 -11.039 -12.539 1 98.75 227 VAL A C 1
ATOM 1762 O O . VAL A 1 227 ? -2.084 -10.531 -11.836 1 98.75 227 VAL A O 1
ATOM 1765 N N . PHE A 1 228 ? -3.367 -12.219 -12.414 1 98.75 228 PHE A N 1
ATOM 1766 C CA . PHE A 1 228 ? -2.633 -13.211 -11.641 1 98.75 228 PHE A CA 1
ATOM 1767 C C . PHE A 1 228 ? -2.09 -14.312 -12.547 1 98.75 228 PHE A C 1
ATOM 1769 O O . PHE A 1 228 ? -2.75 -14.719 -13.5 1 98.75 228 PHE A O 1
ATOM 1776 N N . MET A 1 229 ? -0.921 -14.766 -12.312 1 98.12 229 MET A N 1
ATOM 1777 C CA . MET A 1 229 ? -0.364 -15.984 -12.875 1 98.12 229 MET A CA 1
ATOM 1778 C C . MET A 1 229 ? -0.212 -17.062 -11.805 1 98.12 229 MET A C 1
ATOM 1780 O O . MET A 1 229 ? 0.382 -16.812 -10.758 1 98.12 229 MET A O 1
ATOM 1784 N N . MET A 1 230 ? -0.814 -18.219 -12.062 1 97.81 230 MET A N 1
ATOM 1785 C CA . MET A 1 230 ? -0.842 -19.281 -11.062 1 97.81 230 MET A CA 1
ATOM 1786 C C . MET A 1 230 ? -0.605 -20.641 -11.711 1 97.81 230 MET A C 1
ATOM 1788 O O . MET A 1 230 ? -1.076 -20.891 -12.82 1 97.81 230 MET A O 1
ATOM 1792 N N . ASP A 1 231 ? 0.103 -21.438 -10.977 1 94.88 231 ASP A N 1
ATOM 1793 C CA . ASP A 1 231 ? 0.245 -22.828 -11.406 1 94.88 231 ASP A CA 1
ATOM 1794 C C . ASP A 1 231 ? -1.032 -23.625 -11.141 1 94.88 231 ASP A C 1
ATOM 1796 O O . ASP A 1 231 ? -1.624 -23.5 -10.062 1 94.88 231 ASP A O 1
ATOM 1800 N N . ILE A 1 232 ? -1.354 -24.453 -12.016 1 94.62 232 ILE A N 1
ATOM 1801 C CA . ILE A 1 232 ? -2.658 -25.094 -11.953 1 94.62 232 ILE A CA 1
ATOM 1802 C C . ILE A 1 232 ? -2.568 -26.359 -11.086 1 94.62 232 ILE A C 1
ATOM 1804 O O . ILE A 1 232 ? -3.592 -26.922 -10.711 1 94.62 232 ILE A O 1
ATOM 1808 N N . ASP A 1 233 ? -1.347 -26.859 -10.898 1 93.94 233 ASP A N 1
ATOM 1809 C CA . ASP A 1 233 ? -1.194 -28.062 -10.086 1 93.94 233 ASP A CA 1
ATOM 1810 C C . ASP A 1 233 ? -1.3 -27.734 -8.602 1 93.94 233 ASP A C 1
ATOM 1812 O O . ASP A 1 233 ? -0.438 -28.125 -7.812 1 93.94 233 ASP A O 1
ATOM 1816 N N . SER A 1 234 ? -2.307 -26.969 -8.25 1 96.56 234 SER A N 1
ATOM 1817 C CA . SER A 1 234 ? -2.564 -26.5 -6.895 1 96.56 234 SER A CA 1
ATOM 1818 C C . SER A 1 234 ? -4.059 -26.484 -6.586 1 96.56 234 SER A C 1
ATOM 1820 O O . SER A 1 234 ? -4.887 -26.5 -7.5 1 96.56 234 SER A O 1
ATOM 1822 N N . ILE A 1 235 ? -4.363 -26.578 -5.32 1 97.31 235 ILE A N 1
ATOM 1823 C CA . ILE A 1 235 ? -5.742 -26.547 -4.852 1 97.31 235 ILE A CA 1
ATOM 1824 C C . ILE A 1 235 ? -5.926 -25.438 -3.824 1 97.31 235 ILE A C 1
ATOM 1826 O O . ILE A 1 235 ? -5.094 -25.266 -2.93 1 97.31 235 ILE A O 1
ATOM 1830 N N . PHE A 1 236 ? -6.98 -24.656 -3.982 1 98.31 236 PHE A N 1
ATOM 1831 C CA . PHE A 1 236 ? -7.344 -23.656 -2.998 1 98.31 236 PHE A CA 1
ATOM 1832 C C . PHE A 1 236 ? -8.078 -24.281 -1.818 1 98.31 236 PHE A C 1
ATOM 1834 O O . PHE A 1 236 ? -8.984 -25.094 -2.006 1 98.31 236 PHE A O 1
ATOM 1841 N N . TYR A 1 237 ? -7.719 -23.859 -0.614 1 97.81 237 TYR A N 1
ATOM 1842 C CA . TYR A 1 237 ? -8.352 -24.422 0.574 1 97.81 237 TYR A CA 1
ATOM 1843 C C . TYR A 1 237 ? -8.984 -23.328 1.423 1 97.81 237 TYR A C 1
ATOM 1845 O O . TYR A 1 237 ? -9.875 -23.594 2.23 1 97.81 237 TYR A O 1
ATOM 1853 N N . HIS A 1 238 ? -8.477 -22.141 1.262 1 98.06 238 HIS A N 1
ATOM 1854 C CA . HIS A 1 238 ? -8.953 -21.031 2.064 1 98.06 238 HIS A CA 1
ATOM 1855 C C . HIS A 1 238 ? -8.984 -19.734 1.25 1 98.06 238 HIS A C 1
ATOM 1857 O O . HIS A 1 238 ? -8.508 -19.703 0.113 1 98.06 238 HIS A O 1
ATOM 1863 N N . ARG A 1 239 ? -9.438 -18.734 1.82 1 97.81 239 ARG A N 1
ATOM 1864 C CA . ARG A 1 239 ? -9.648 -17.453 1.16 1 97.81 239 ARG A CA 1
ATOM 1865 C C . ARG A 1 239 ? -8.352 -16.938 0.548 1 97.81 239 ARG A C 1
ATOM 1867 O O . ARG A 1 239 ? -7.309 -16.922 1.21 1 97.81 239 ARG A O 1
ATOM 1874 N N . PHE A 1 240 ? -8.406 -16.688 -0.655 1 98.75 240 PHE A N 1
ATOM 1875 C CA . PHE A 1 240 ? -7.469 -15.859 -1.417 1 98.75 240 PHE A CA 1
ATOM 1876 C C . PHE A 1 240 ? -8.188 -14.68 -2.061 1 98.75 240 PHE A C 1
ATOM 1878 O O . PHE A 1 240 ? -8.688 -14.789 -3.184 1 98.75 240 PHE A O 1
ATOM 1885 N N . GLY A 1 241 ? -8.234 -13.531 -1.39 1 98.38 241 GLY A N 1
ATOM 1886 C CA . GLY A 1 241 ? -9.188 -12.492 -1.759 1 98.38 241 GLY A CA 1
ATOM 1887 C C . GLY A 1 241 ? -8.523 -11.172 -2.111 1 98.38 241 GLY A C 1
ATOM 1888 O O . GLY A 1 241 ? -7.383 -11.156 -2.582 1 98.38 241 GLY A O 1
ATOM 1889 N N . ALA A 1 242 ? -9.289 -10.117 -1.895 1 97.75 242 ALA A N 1
ATOM 1890 C CA . ALA A 1 242 ? -8.922 -8.773 -2.352 1 97.75 242 ALA A CA 1
ATOM 1891 C C . ALA A 1 242 ? -7.719 -8.242 -1.586 1 97.75 242 ALA A C 1
ATOM 1893 O O . ALA A 1 242 ? -7.07 -7.285 -2.023 1 97.75 242 ALA A O 1
ATOM 1894 N N . GLU A 1 243 ? -7.391 -8.828 -0.413 1 98.38 243 GLU A N 1
ATOM 1895 C CA . GLU A 1 243 ? -6.199 -8.422 0.333 1 98.38 243 GLU A CA 1
ATOM 1896 C C . GLU A 1 243 ? -4.93 -8.664 -0.477 1 98.38 243 GLU A C 1
ATOM 1898 O O . GLU A 1 243 ? -3.869 -8.125 -0.156 1 98.38 243 GLU A O 1
ATOM 1903 N N . SER A 1 244 ? -5.074 -9.453 -1.554 1 98.69 244 SER A N 1
ATOM 1904 C CA . SER A 1 244 ? -3.914 -9.766 -2.381 1 98.69 244 SER A CA 1
ATOM 1905 C C . SER A 1 244 ? -3.793 -8.797 -3.553 1 98.69 244 SER A C 1
ATOM 1907 O O . SER A 1 244 ? -2.811 -8.828 -4.297 1 98.69 244 SER A O 1
ATOM 1909 N N . LEU A 1 245 ? -4.754 -7.906 -3.764 1 98.12 245 LEU A N 1
ATOM 1910 C CA . LEU A 1 245 ? -4.746 -6.969 -4.883 1 98.12 245 LEU A CA 1
ATOM 1911 C C . LEU A 1 245 ? -3.838 -5.781 -4.59 1 98.12 245 LEU A C 1
ATOM 1913 O O . LEU A 1 245 ? -3.916 -5.188 -3.512 1 98.12 245 LEU A O 1
ATOM 1917 N N . SER A 1 246 ? -2.971 -5.523 -5.441 1 97.31 246 SER A N 1
ATOM 1918 C CA . SER A 1 246 ? -2.062 -4.379 -5.422 1 97.31 246 SER A CA 1
ATOM 1919 C C . SER A 1 246 ? -1.426 -4.152 -6.789 1 97.31 246 SER A C 1
ATOM 1921 O O . SER A 1 246 ? -1.817 -4.781 -7.773 1 97.31 246 SER A O 1
ATOM 1923 N N . ARG A 1 247 ? -0.557 -3.211 -6.898 1 96.31 247 ARG A N 1
ATOM 1924 C CA . ARG A 1 247 ? 0.147 -3.01 -8.164 1 96.31 247 ARG A CA 1
ATOM 1925 C C . ARG A 1 247 ? 0.982 -4.234 -8.523 1 96.31 247 ARG A C 1
ATOM 1927 O O . ARG A 1 247 ? 0.917 -4.727 -9.648 1 96.31 247 ARG A O 1
ATOM 1934 N N . LEU A 1 248 ? 1.771 -4.707 -7.574 1 98.25 248 LEU A N 1
ATOM 1935 C CA . LEU A 1 248 ? 2.525 -5.949 -7.703 1 98.25 248 LEU A CA 1
ATOM 1936 C C . LEU A 1 248 ? 2.449 -6.766 -6.414 1 98.25 248 LEU A C 1
ATOM 1938 O O . LEU A 1 248 ? 2.846 -6.289 -5.348 1 98.25 248 LEU A O 1
ATOM 1942 N N . SER A 1 249 ? 1.894 -7.902 -6.473 1 98.69 249 SER A N 1
ATOM 1943 C CA . SER A 1 249 ? 1.816 -8.836 -5.355 1 98.69 249 SER A CA 1
ATOM 1944 C C . SER A 1 249 ? 2.67 -10.078 -5.609 1 98.69 249 SER A C 1
ATOM 1946 O O . SER A 1 249 ? 2.516 -10.742 -6.637 1 98.69 249 SER A O 1
ATOM 1948 N N . ALA A 1 250 ? 3.57 -10.328 -4.738 1 98.81 250 ALA A N 1
ATOM 1949 C CA . ALA A 1 250 ? 4.441 -11.5 -4.832 1 98.81 250 ALA A CA 1
ATOM 1950 C C . ALA A 1 250 ? 4.277 -12.406 -3.617 1 98.81 250 ALA A C 1
ATOM 1952 O O . ALA A 1 250 ? 3.98 -11.93 -2.518 1 98.81 250 ALA A O 1
ATOM 1953 N N . VAL A 1 251 ? 4.469 -13.656 -3.797 1 98.88 251 VAL A N 1
ATOM 1954 C CA . VAL A 1 251 ? 4.277 -14.641 -2.736 1 98.88 251 VAL A CA 1
ATOM 1955 C C . VAL A 1 251 ? 5.633 -15.164 -2.268 1 98.88 251 VAL A C 1
ATOM 1957 O O . VAL A 1 251 ? 6.465 -15.562 -3.084 1 98.88 251 VAL A O 1
ATOM 1960 N N . LEU A 1 252 ? 5.82 -15.188 -1 1 98.81 252 LEU A N 1
ATOM 1961 C CA . LEU A 1 252 ? 7.035 -15.75 -0.417 1 98.81 252 LEU A CA 1
ATOM 1962 C C . LEU A 1 252 ? 7.09 -17.25 -0.621 1 98.81 252 LEU A C 1
ATOM 1964 O O . LEU A 1 252 ? 6.094 -17.953 -0.423 1 98.81 252 LEU A O 1
ATOM 1968 N N . HIS A 1 253 ? 8.211 -17.656 -0.992 1 98.5 253 HIS A N 1
ATOM 1969 C CA . HIS A 1 253 ? 8.398 -19.094 -1.182 1 98.5 253 HIS A CA 1
ATOM 1970 C C . HIS A 1 253 ? 8.422 -19.828 0.155 1 98.5 253 HIS A C 1
ATOM 1972 O O . HIS A 1 253 ? 9.203 -19.484 1.046 1 98.5 253 HIS A O 1
ATOM 1978 N N . ARG A 1 254 ? 7.727 -20.844 0.313 1 97.75 254 ARG A N 1
ATOM 1979 C CA . ARG A 1 254 ? 7.531 -21.562 1.561 1 97.75 254 ARG A CA 1
ATOM 1980 C C . ARG A 1 254 ? 8.852 -22.109 2.084 1 97.75 254 ARG A C 1
ATOM 1982 O O . ARG A 1 254 ? 9.062 -22.203 3.297 1 97.75 254 ARG A O 1
ATOM 1989 N N . ALA A 1 255 ? 9.75 -22.438 1.209 1 96.75 255 ALA A N 1
ATOM 1990 C CA . ALA A 1 255 ? 11 -23.078 1.606 1 96.75 255 ALA A CA 1
ATOM 1991 C C . ALA A 1 255 ? 11.984 -22.062 2.18 1 96.75 255 ALA A C 1
ATOM 1993 O O . ALA A 1 255 ? 12.914 -22.438 2.9 1 96.75 255 ALA A O 1
ATOM 1994 N N . PHE A 1 256 ? 11.766 -20.766 1.903 1 97.5 256 PHE A N 1
ATOM 1995 C CA . PHE A 1 256 ? 12.852 -19.844 2.168 1 97.5 256 PHE A CA 1
ATOM 1996 C C . PHE A 1 256 ? 12.367 -18.656 2.994 1 97.5 256 PHE A C 1
ATOM 1998 O O . PHE A 1 256 ? 13.156 -17.797 3.375 1 97.5 256 PHE A O 1
ATOM 2005 N N . TYR A 1 257 ? 11.078 -18.531 3.373 1 97.44 257 TYR A N 1
ATOM 2006 C CA . TYR A 1 257 ? 10.516 -17.312 3.932 1 97.44 257 TYR A CA 1
ATOM 2007 C C . TYR A 1 257 ? 11.078 -17.047 5.324 1 97.44 257 TYR A C 1
ATOM 2009 O O . TYR A 1 257 ? 11.016 -15.914 5.82 1 97.44 257 TYR A O 1
ATOM 2017 N N . LYS A 1 258 ? 11.727 -18.062 5.941 1 95.62 258 LYS A N 1
ATOM 2018 C CA . LYS A 1 258 ? 12.273 -17.875 7.281 1 95.62 258 LYS A CA 1
ATOM 2019 C C . LYS A 1 258 ? 13.789 -17.734 7.242 1 95.62 258 LYS A C 1
ATOM 2021 O O . LYS A 1 258 ? 14.438 -17.688 8.289 1 95.62 258 LYS A O 1
ATOM 2026 N N . THR A 1 259 ? 14.32 -17.703 6.086 1 93.75 259 THR A N 1
ATOM 2027 C CA . THR A 1 259 ? 15.773 -17.625 5.977 1 93.75 259 THR A CA 1
ATOM 2028 C C . THR A 1 259 ? 16.203 -16.25 5.457 1 93.75 259 THR A C 1
ATOM 2030 O O . THR A 1 259 ? 15.398 -15.328 5.379 1 93.75 259 THR A O 1
ATOM 2033 N N . THR A 1 260 ? 17.516 -16.141 5.203 1 92.19 260 THR A N 1
ATOM 2034 C CA . THR A 1 260 ? 18.078 -14.867 4.773 1 92.19 260 THR A CA 1
ATOM 2035 C C . THR A 1 260 ? 18.625 -14.977 3.352 1 92.19 260 THR A C 1
ATOM 2037 O O . THR A 1 260 ? 18.688 -16.062 2.789 1 92.19 260 THR A O 1
ATOM 2040 N N . ARG A 1 261 ? 19 -13.82 2.857 1 93.12 261 ARG A N 1
ATOM 2041 C CA . ARG A 1 261 ? 19.422 -13.734 1.463 1 93.12 261 ARG A CA 1
ATOM 2042 C C . ARG A 1 261 ? 20.641 -14.617 1.211 1 93.12 261 ARG A C 1
ATOM 2044 O O . ARG A 1 261 ? 20.906 -15.016 0.073 1 93.12 261 ARG A O 1
ATOM 2051 N N . ALA A 1 262 ? 21.375 -14.992 2.232 1 91.38 262 ALA A N 1
ATOM 2052 C CA . ALA A 1 262 ? 22.547 -15.859 2.09 1 91.38 262 ALA A CA 1
ATOM 2053 C C . ALA A 1 262 ? 22.141 -17.266 1.662 1 91.38 262 ALA A C 1
ATOM 2055 O O . ALA A 1 262 ? 22.953 -18.016 1.127 1 91.38 262 ALA A O 1
ATOM 2056 N N . HIS A 1 263 ? 20.906 -17.609 1.771 1 94.5 263 HIS A N 1
ATOM 2057 C CA . HIS A 1 263 ? 20.469 -18.984 1.538 1 94.5 263 HIS A CA 1
ATOM 2058 C C . HIS A 1 263 ? 19.516 -19.062 0.346 1 94.5 263 HIS A C 1
ATOM 2060 O O . HIS A 1 263 ? 19.062 -20.156 -0.006 1 94.5 263 HIS A O 1
ATOM 2066 N N . PHE A 1 264 ? 19.188 -17.953 -0.248 1 97.38 264 PHE A N 1
ATOM 2067 C CA . PHE A 1 264 ? 18.266 -17.969 -1.381 1 97.38 264 PHE A CA 1
ATOM 2068 C C . PHE A 1 264 ? 18.953 -18.531 -2.621 1 97.38 264 PHE A C 1
ATOM 2070 O O . PHE A 1 264 ? 20.125 -18.266 -2.873 1 97.38 264 PHE A O 1
ATOM 2077 N N . PRO A 1 265 ? 18.297 -19.328 -3.373 1 97.38 265 PRO A N 1
ATOM 2078 C CA . PRO A 1 265 ? 18.891 -19.859 -4.602 1 97.38 265 PRO A CA 1
ATOM 2079 C C . PRO A 1 265 ? 18.828 -18.875 -5.77 1 97.38 265 PRO A C 1
ATOM 2081 O O . PRO A 1 265 ? 18.406 -19.234 -6.871 1 97.38 265 PRO A O 1
ATOM 2084 N N . TYR A 1 266 ? 19.25 -17.688 -5.516 1 97.81 266 TYR A N 1
ATOM 2085 C CA . TYR A 1 266 ? 19.359 -16.688 -6.574 1 97.81 266 TYR A CA 1
ATOM 2086 C C . TYR A 1 266 ? 20.344 -17.141 -7.648 1 97.81 266 TYR A C 1
ATOM 2088 O O . TYR A 1 266 ? 21.25 -17.922 -7.375 1 97.81 266 TYR A O 1
ATOM 2096 N N . GLU A 1 267 ? 20.125 -16.703 -8.906 1 97.88 267 GLU A N 1
ATOM 2097 C CA . GLU A 1 267 ? 21.141 -16.844 -9.938 1 97.88 267 GLU A CA 1
ATOM 2098 C C . GLU A 1 267 ? 22.391 -16.047 -9.602 1 97.88 267 GLU A C 1
ATOM 2100 O O . GLU A 1 267 ? 22.344 -14.828 -9.453 1 97.88 267 GLU A O 1
ATOM 2105 N N . ARG A 1 268 ? 23.531 -16.797 -9.461 1 96.25 268 ARG A N 1
ATOM 2106 C CA . ARG A 1 268 ? 24.734 -16.156 -8.969 1 96.25 268 ARG A CA 1
ATOM 2107 C C . ARG A 1 268 ? 25.781 -16.016 -10.07 1 96.25 268 ARG A C 1
ATOM 2109 O O . ARG A 1 268 ? 26.859 -15.461 -9.852 1 96.25 268 ARG A O 1
ATOM 2116 N N . ARG A 1 269 ? 25.562 -16.516 -11.297 1 96.25 269 ARG A N 1
ATOM 2117 C CA . ARG A 1 269 ? 26.469 -16.312 -12.422 1 96.25 269 ARG A CA 1
ATOM 2118 C C . ARG A 1 269 ? 26.281 -14.938 -13.031 1 96.25 269 ARG A C 1
ATOM 2120 O O . ARG A 1 269 ? 25.188 -14.609 -13.531 1 96.25 269 ARG A O 1
ATOM 2127 N N . PRO A 1 270 ? 27.172 -14.117 -13.102 1 93.5 270 PRO A N 1
ATOM 2128 C CA . PRO A 1 270 ? 27.062 -12.727 -13.562 1 93.5 270 PRO A CA 1
ATOM 2129 C C . PRO A 1 270 ? 26.703 -12.625 -15.039 1 93.5 270 PRO A C 1
ATOM 2131 O O . PRO A 1 270 ? 26.25 -11.578 -15.5 1 93.5 270 PRO A O 1
ATOM 2134 N N . GLN A 1 271 ? 26.922 -13.648 -15.828 1 94.56 271 GLN A N 1
ATOM 2135 C CA . GLN A 1 271 ? 26.625 -13.633 -17.25 1 94.56 271 GLN A CA 1
ATOM 2136 C C . GLN A 1 271 ? 25.125 -13.695 -17.5 1 94.56 271 GLN A C 1
ATOM 2138 O O . GLN A 1 271 ? 24.641 -13.352 -18.578 1 94.56 271 GLN A O 1
ATOM 2143 N N . SER A 1 272 ? 24.422 -14.211 -16.531 1 97.56 272 SER A N 1
ATOM 2144 C CA . SER A 1 272 ? 22.969 -14.32 -16.656 1 97.56 272 SER A CA 1
ATOM 2145 C C . SER A 1 272 ? 22.281 -12.977 -16.438 1 97.56 272 SER A C 1
ATOM 2147 O O . SER A 1 272 ? 22.703 -12.195 -15.586 1 97.56 272 SER A O 1
ATOM 2149 N N . GLN A 1 273 ? 21.234 -12.758 -17.141 1 97.25 273 GLN A N 1
ATOM 2150 C CA . GLN A 1 273 ? 20.422 -11.555 -16.953 1 97.25 273 GLN A CA 1
ATOM 2151 C C . GLN A 1 273 ? 19.641 -11.617 -15.648 1 97.25 273 GLN A C 1
ATOM 2153 O O . GLN A 1 273 ? 19.109 -10.609 -15.188 1 97.25 273 GLN A O 1
ATOM 2158 N N . ALA A 1 274 ? 19.641 -12.758 -14.984 1 98 274 ALA A N 1
ATOM 2159 C CA . ALA A 1 274 ? 18.906 -12.93 -13.727 1 98 274 ALA A CA 1
ATOM 2160 C C . ALA A 1 274 ? 19.844 -12.852 -12.531 1 98 274 ALA A C 1
ATOM 2162 O O . ALA A 1 274 ? 19.453 -13.133 -11.398 1 98 274 ALA A O 1
ATOM 2163 N N . TYR A 1 275 ? 21.062 -12.461 -12.781 1 97.44 275 TYR A N 1
ATOM 2164 C CA . TYR A 1 275 ? 22.109 -12.445 -11.773 1 97.44 275 TYR A CA 1
ATOM 2165 C C . TYR A 1 275 ? 21.75 -11.516 -10.617 1 97.44 275 TYR A C 1
ATOM 2167 O O . TYR A 1 275 ? 21.344 -10.375 -10.836 1 97.44 275 TYR A O 1
ATOM 2175 N N . ILE A 1 276 ? 21.828 -12.016 -9.344 1 95.44 276 ILE A N 1
ATOM 2176 C CA . ILE A 1 276 ? 21.734 -11.219 -8.125 1 95.44 276 ILE A CA 1
ATOM 2177 C C . ILE A 1 276 ? 22.984 -11.414 -7.285 1 95.44 276 ILE A C 1
ATOM 2179 O O . ILE A 1 276 ? 23.297 -12.539 -6.867 1 95.44 276 ILE A O 1
ATOM 2183 N N . PRO A 1 277 ? 23.703 -10.398 -7.027 1 90.12 277 PRO A N 1
ATOM 2184 C CA . PRO A 1 277 ? 24.922 -10.523 -6.211 1 90.12 277 PRO A CA 1
ATOM 2185 C C . PRO A 1 277 ? 24.641 -11.094 -4.824 1 90.12 277 PRO A C 1
ATOM 2187 O O . PRO A 1 277 ? 23.531 -10.953 -4.309 1 90.12 277 PRO A O 1
ATOM 2190 N N . ALA A 1 278 ? 25.656 -11.625 -4.219 1 88.31 278 ALA A N 1
ATOM 2191 C CA . ALA A 1 278 ? 25.516 -12.344 -2.957 1 88.31 278 ALA A CA 1
ATOM 2192 C C . ALA A 1 278 ? 25.094 -11.398 -1.832 1 88.31 278 ALA A C 1
ATOM 2194 O O . ALA A 1 278 ? 24.438 -11.82 -0.876 1 88.31 278 ALA A O 1
ATOM 2195 N N . ASP A 1 279 ? 25.391 -10.188 -1.902 1 86.62 279 ASP A N 1
ATOM 2196 C CA . ASP A 1 279 ? 25.125 -9.25 -0.819 1 86.62 279 ASP A CA 1
ATOM 2197 C C . ASP A 1 279 ? 23.828 -8.484 -1.069 1 86.62 279 ASP A C 1
ATOM 2199 O O . ASP A 1 279 ? 23.5 -7.551 -0.331 1 86.62 279 ASP A O 1
ATOM 2203 N N . GLU A 1 280 ? 23.062 -8.914 -2.072 1 90.38 280 GLU A N 1
ATOM 2204 C CA . GLU A 1 280 ? 21.766 -8.312 -2.379 1 90.38 280 GLU A CA 1
ATOM 2205 C C . GLU A 1 280 ? 20.641 -9.336 -2.273 1 90.38 280 GLU A C 1
ATOM 2207 O O . GLU A 1 280 ? 20.891 -10.539 -2.295 1 90.38 280 GLU A O 1
ATOM 2212 N N . GLY A 1 281 ? 19.453 -8.719 -2.082 1 94.25 281 GLY A N 1
ATOM 2213 C CA . GLY A 1 281 ? 18.281 -9.57 -1.99 1 94.25 281 GLY A CA 1
ATOM 2214 C C . GLY A 1 281 ? 17.344 -9.172 -0.864 1 94.25 281 GLY A C 1
ATOM 2215 O O . GLY A 1 281 ? 17.797 -8.789 0.219 1 94.25 281 GLY A O 1
ATOM 2216 N N . ASP A 1 282 ? 16.141 -9.289 -1.08 1 95.69 282 ASP A N 1
ATOM 2217 C CA . ASP A 1 282 ? 15.117 -9.039 -0.077 1 95.69 282 ASP A CA 1
ATOM 2218 C C . ASP A 1 282 ? 14.523 -10.344 0.438 1 95.69 282 ASP A C 1
ATOM 2220 O O . ASP A 1 282 ? 14.922 -10.844 1.49 1 95.69 282 ASP A O 1
ATOM 2224 N N . TYR A 1 283 ? 13.688 -10.883 -0.342 1 97.75 283 TYR A N 1
ATOM 2225 C CA . TYR A 1 283 ? 13.023 -12.164 -0.117 1 97.75 283 TYR A CA 1
ATOM 2226 C C . TYR A 1 283 ? 13.203 -13.094 -1.315 1 97.75 283 TYR A C 1
ATOM 2228 O O . TYR A 1 283 ? 13.836 -12.719 -2.309 1 97.75 283 TYR A O 1
ATOM 2236 N N . TYR A 1 284 ? 12.766 -14.242 -1.155 1 98.38 284 TYR A N 1
ATOM 2237 C CA . TYR A 1 284 ? 12.664 -15.156 -2.289 1 98.38 284 TYR A CA 1
ATOM 2238 C C . TYR A 1 284 ? 11.203 -15.453 -2.619 1 98.38 284 TYR A C 1
ATOM 2240 O O . TYR A 1 284 ? 10.477 -16.016 -1.798 1 98.38 284 TYR A O 1
ATOM 2248 N N . TYR A 1 285 ? 10.836 -15.078 -3.812 1 98.69 285 TYR A N 1
ATOM 2249 C CA . TYR A 1 285 ? 9.453 -15.203 -4.238 1 98.69 285 TYR A CA 1
ATOM 2250 C C . TYR A 1 285 ? 9.258 -16.422 -5.133 1 98.69 285 TYR A C 1
ATOM 2252 O O . TYR A 1 285 ? 10.141 -16.766 -5.93 1 98.69 285 TYR A O 1
ATOM 2260 N N . THR A 1 286 ? 8.133 -17.016 -4.992 1 98.25 286 THR A N 1
ATOM 2261 C CA . THR A 1 286 ? 7.801 -18.141 -5.871 1 98.25 286 THR A CA 1
ATOM 2262 C C . THR A 1 286 ? 7.266 -17.625 -7.211 1 98.25 286 THR A C 1
ATOM 2264 O O . THR A 1 286 ? 6.66 -16.562 -7.277 1 98.25 286 THR A O 1
ATOM 2267 N N . ALA A 1 287 ? 7.473 -18.391 -8.227 1 96.56 287 ALA A N 1
ATOM 2268 C CA . ALA A 1 287 ? 6.922 -18.078 -9.547 1 96.56 287 ALA A CA 1
ATOM 2269 C C . ALA A 1 287 ? 5.656 -18.875 -9.82 1 96.56 287 ALA A C 1
ATOM 2271 O O . ALA A 1 287 ? 5.164 -18.906 -10.945 1 96.56 287 ALA A O 1
ATOM 2272 N N . ALA A 1 288 ? 5.141 -19.484 -8.766 1 96.81 288 ALA A N 1
ATOM 2273 C CA . ALA A 1 288 ? 3.951 -20.312 -8.938 1 96.81 288 ALA A CA 1
ATOM 2274 C C . ALA A 1 288 ? 2.68 -19.484 -8.766 1 96.81 288 ALA A C 1
ATOM 2276 O O . ALA A 1 288 ? 1.612 -19.875 -9.25 1 96.81 288 ALA A O 1
ATOM 2277 N N . VAL A 1 289 ? 2.799 -18.469 -7.996 1 98.25 289 VAL A N 1
ATOM 2278 C CA . VAL A 1 289 ? 1.659 -17.594 -7.781 1 98.25 289 VAL A CA 1
ATOM 2279 C C . VAL A 1 289 ? 2.146 -16.156 -7.613 1 98.25 289 VAL A C 1
ATOM 2281 O O . VAL A 1 289 ? 2.99 -15.867 -6.758 1 98.25 289 VAL A O 1
ATOM 2284 N N . TRP A 1 290 ? 1.714 -15.219 -8.367 1 97.81 290 TRP A N 1
ATOM 2285 C CA . TRP A 1 290 ? 1.94 -13.781 -8.234 1 97.81 290 TRP A CA 1
ATOM 2286 C C . TRP A 1 290 ? 0.94 -12.992 -9.078 1 97.81 290 TRP A C 1
ATOM 2288 O O . TRP A 1 290 ? 0.202 -13.57 -9.875 1 97.81 290 TRP A O 1
ATOM 2298 N N . GLY A 1 291 ? 0.808 -11.766 -8.883 1 98.38 291 GLY A N 1
ATOM 2299 C CA . GLY A 1 291 ? -0.152 -10.953 -9.617 1 98.38 291 GLY A CA 1
ATOM 2300 C C . GLY A 1 291 ? 0.004 -9.469 -9.359 1 98.38 291 GLY A C 1
ATOM 2301 O O . GLY A 1 291 ? 1.01 -9.031 -8.789 1 98.38 291 GLY A O 1
ATOM 2302 N N . GLY A 1 292 ? -0.937 -8.742 -9.938 1 98.5 292 GLY A N 1
ATOM 2303 C CA . GLY A 1 292 ? -0.919 -7.301 -9.773 1 98.5 292 GLY A CA 1
ATOM 2304 C C . GLY A 1 292 ? -1.748 -6.574 -10.812 1 98.5 292 GLY A C 1
ATOM 2305 O O . GLY A 1 292 ? -2.514 -7.195 -11.555 1 98.5 292 GLY A O 1
ATOM 2306 N N . TYR A 1 293 ? -1.625 -5.285 -10.75 1 97.06 293 TYR A N 1
ATOM 2307 C CA . TYR A 1 293 ? -2.248 -4.453 -11.766 1 97.06 293 TYR A CA 1
ATOM 2308 C C . TYR A 1 293 ? -1.731 -4.809 -13.156 1 97.06 293 TYR A C 1
ATOM 2310 O O . TYR A 1 293 ? -0.537 -5.059 -13.336 1 97.06 293 TYR A O 1
ATOM 2318 N N . LEU A 1 294 ? -2.604 -4.734 -14.086 1 98.06 294 LEU A N 1
ATOM 2319 C CA . LEU A 1 294 ? -2.355 -5.285 -15.414 1 98.06 294 LEU A CA 1
ATOM 2320 C C . LEU A 1 294 ? -1.112 -4.66 -16.031 1 98.06 294 LEU A C 1
ATOM 2322 O O . LEU A 1 294 ? -0.224 -5.375 -16.516 1 98.06 294 LEU A O 1
ATOM 2326 N N . GLU A 1 295 ? -0.979 -3.334 -15.984 1 96 295 GLU A N 1
ATOM 2327 C CA . GLU A 1 295 ? 0.132 -2.682 -16.672 1 96 295 GLU A CA 1
ATOM 2328 C C . GLU A 1 295 ? 1.461 -2.992 -15.992 1 96 295 GLU A C 1
ATOM 2330 O O . GLU A 1 295 ? 2.496 -3.096 -16.656 1 96 295 GLU A O 1
ATOM 2335 N N . ASP A 1 296 ? 1.417 -3.15 -14.68 1 96.19 296 ASP A N 1
ATOM 2336 C CA . ASP A 1 296 ? 2.625 -3.523 -13.953 1 96.19 296 ASP A CA 1
ATOM 2337 C C . ASP A 1 296 ? 3.016 -4.973 -14.242 1 96.19 296 ASP A C 1
ATOM 2339 O O . ASP A 1 296 ? 4.195 -5.277 -14.422 1 96.19 296 ASP A O 1
ATOM 2343 N N . MET A 1 297 ? 2.059 -5.812 -14.359 1 98.06 297 MET A N 1
ATOM 2344 C CA . MET A 1 297 ? 2.301 -7.211 -14.703 1 98.06 297 MET A CA 1
ATOM 2345 C C . MET A 1 297 ? 2.83 -7.34 -16.125 1 98.06 297 MET A C 1
ATOM 2347 O O . MET A 1 297 ? 3.719 -8.148 -16.391 1 98.06 297 MET A O 1
ATOM 2351 N N . TYR A 1 298 ? 2.252 -6.555 -16.969 1 97.5 298 TYR A N 1
ATOM 2352 C CA . TYR A 1 298 ? 2.725 -6.562 -18.359 1 97.5 298 TYR A CA 1
ATOM 2353 C C . TYR A 1 298 ? 4.207 -6.215 -18.422 1 97.5 298 TYR A C 1
ATOM 2355 O O . TYR A 1 298 ? 4.98 -6.902 -19.094 1 97.5 298 TYR A O 1
ATOM 2363 N N . LYS A 1 299 ? 4.582 -5.113 -17.719 1 96.88 299 LYS A N 1
ATOM 2364 C CA . LYS A 1 299 ? 5.984 -4.715 -17.672 1 96.88 299 LYS A CA 1
ATOM 2365 C C . LYS A 1 299 ? 6.863 -5.828 -17.125 1 96.88 299 LYS A C 1
ATOM 2367 O O . LYS A 1 299 ? 7.941 -6.102 -17.641 1 96.88 299 LYS A O 1
ATOM 2372 N N . LEU A 1 300 ? 6.41 -6.465 -16.109 1 98.06 300 LEU A N 1
ATOM 2373 C CA . LEU A 1 300 ? 7.152 -7.523 -15.445 1 98.06 300 LEU A CA 1
ATOM 2374 C C . LEU A 1 300 ? 7.363 -8.719 -16.375 1 98.06 300 LEU A C 1
ATOM 2376 O O . LEU A 1 300 ? 8.5 -9.148 -16.594 1 98.06 300 LEU A O 1
ATOM 2380 N N . VAL A 1 301 ? 6.301 -9.234 -16.922 1 97.44 301 VAL A N 1
ATOM 2381 C CA . VAL A 1 301 ? 6.402 -10.461 -17.703 1 97.44 301 VAL A CA 1
ATOM 2382 C C . VAL A 1 301 ? 7.176 -10.195 -19 1 97.44 301 VAL A C 1
ATOM 2384 O O . VAL A 1 301 ? 7.938 -11.047 -19.453 1 97.44 301 VAL A O 1
ATOM 2387 N N . LYS A 1 302 ? 6.926 -9.055 -19.609 1 95.81 302 LYS A N 1
ATOM 2388 C CA . LYS A 1 302 ? 7.664 -8.688 -20.812 1 95.81 302 LYS A CA 1
ATOM 2389 C C . LYS A 1 302 ? 9.164 -8.594 -20.531 1 95.81 302 LYS A C 1
ATOM 2391 O O . LYS A 1 302 ? 9.977 -9.125 -21.281 1 95.81 302 LYS A O 1
ATOM 2396 N N . HIS A 1 303 ? 9.492 -7.895 -19.469 1 96.94 303 HIS A N 1
ATOM 2397 C CA . HIS A 1 303 ? 10.898 -7.758 -19.094 1 96.94 303 HIS A CA 1
ATOM 2398 C C . HIS A 1 303 ? 11.539 -9.117 -18.859 1 96.94 303 HIS A C 1
ATOM 2400 O O . HIS A 1 303 ? 12.625 -9.398 -19.375 1 96.94 303 HIS A O 1
ATOM 2406 N N . CYS A 1 304 ? 10.914 -9.969 -18.062 1 96.88 304 CYS A N 1
ATOM 2407 C CA . CYS A 1 304 ? 11.453 -11.289 -17.766 1 96.88 304 CYS A CA 1
ATOM 2408 C C . CYS A 1 304 ? 11.609 -12.117 -19.047 1 96.88 304 CYS A C 1
ATOM 2410 O O . CYS A 1 304 ? 12.602 -12.82 -19.203 1 96.88 304 CYS A O 1
ATOM 2412 N N . HIS A 1 305 ? 10.633 -11.984 -19.938 1 94.94 305 HIS A N 1
ATOM 2413 C CA . HIS A 1 305 ? 10.711 -12.672 -21.219 1 94.94 305 HIS A CA 1
ATOM 2414 C C . HIS A 1 305 ? 11.922 -12.211 -22.016 1 94.94 305 HIS A C 1
ATOM 2416 O O . HIS A 1 305 ? 12.719 -13.031 -22.484 1 94.94 305 HIS A O 1
ATOM 2422 N N . GLU A 1 306 ? 12.047 -10.938 -22.125 1 94.69 306 GLU A N 1
ATOM 2423 C CA . GLU A 1 306 ? 13.141 -10.359 -22.906 1 94.69 306 GLU A CA 1
ATOM 2424 C C . GLU A 1 306 ? 14.5 -10.742 -22.312 1 94.69 306 GLU A C 1
ATOM 2426 O O . GLU A 1 306 ? 15.422 -11.102 -23.047 1 94.69 306 GLU A O 1
ATOM 2431 N N . GLN A 1 307 ? 14.641 -10.695 -21.016 1 96.44 307 GLN A N 1
ATOM 2432 C CA . GLN A 1 307 ? 15.891 -11.055 -20.344 1 96.44 307 GLN A CA 1
ATOM 2433 C C . GLN A 1 307 ? 16.203 -12.539 -20.5 1 96.44 307 GLN A C 1
ATOM 2435 O O . GLN A 1 307 ? 17.359 -12.914 -20.688 1 96.44 307 GLN A O 1
ATOM 2440 N N . SER A 1 308 ? 15.203 -13.352 -20.391 1 94.88 308 SER A N 1
ATOM 2441 C CA . SER A 1 308 ? 15.398 -14.789 -20.562 1 94.88 308 SER A CA 1
ATOM 2442 C C . SER A 1 308 ? 15.836 -15.109 -22 1 94.88 308 SER A C 1
ATOM 2444 O O . SER A 1 308 ? 16.609 -16.047 -22.219 1 94.88 308 SER A O 1
ATOM 2446 N N . GLU A 1 309 ? 15.312 -14.344 -22.969 1 92.94 309 GLU A N 1
ATOM 2447 C CA . GLU A 1 309 ? 15.703 -14.531 -24.375 1 92.94 309 GLU A CA 1
ATOM 2448 C C . GLU A 1 309 ? 17.172 -14.18 -24.578 1 92.94 309 GLU A C 1
ATOM 2450 O O . GLU A 1 309 ? 17.875 -14.859 -25.328 1 92.94 309 GLU A O 1
ATOM 2455 N N . ILE A 1 310 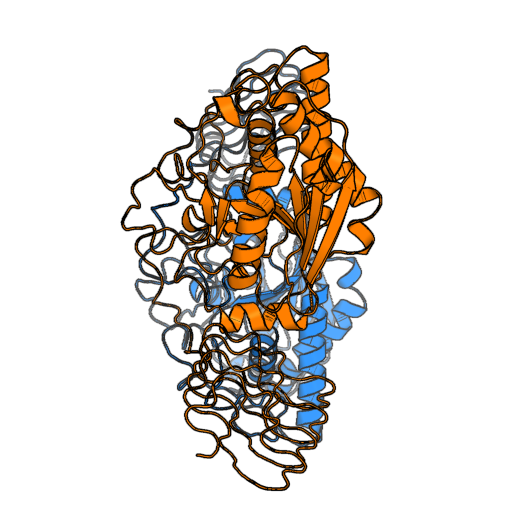? 17.594 -13.125 -23.984 1 95.69 310 ILE A N 1
ATOM 2456 C CA . ILE A 1 310 ? 19 -12.742 -24.047 1 95.69 310 ILE A CA 1
ATOM 2457 C C . ILE A 1 310 ? 19.875 -13.852 -23.469 1 95.69 310 ILE A C 1
ATOM 2459 O O . ILE A 1 310 ? 20.875 -14.227 -24.062 1 95.69 310 ILE A O 1
ATOM 2463 N N . ASP A 1 311 ? 19.469 -14.359 -22.281 1 95.62 311 ASP A N 1
ATOM 2464 C CA . ASP A 1 311 ? 20.188 -15.477 -21.672 1 95.62 311 ASP A CA 1
ATOM 2465 C C . ASP A 1 311 ? 20.234 -16.688 -22.609 1 95.62 311 ASP A C 1
ATOM 2467 O O . ASP A 1 311 ? 21.281 -17.297 -22.781 1 95.62 311 ASP A O 1
ATOM 2471 N N . ALA A 1 312 ? 19.109 -16.969 -23.219 1 92.69 312 ALA A N 1
ATOM 2472 C CA . ALA A 1 312 ? 19.031 -18.109 -24.125 1 92.69 312 ALA A CA 1
ATOM 2473 C C . ALA A 1 312 ? 19.953 -17.938 -25.312 1 92.69 312 ALA A C 1
ATOM 2475 O O . ALA A 1 312 ? 20.609 -18.891 -25.734 1 92.69 312 ALA A O 1
ATOM 2476 N N . LYS A 1 313 ? 20 -16.766 -25.875 1 93.44 313 LYS A N 1
ATOM 2477 C CA . LYS A 1 313 ? 20.891 -16.469 -27 1 93.44 313 LYS A CA 1
ATOM 2478 C C . LYS A 1 313 ? 22.344 -16.672 -26.625 1 93.44 313 LYS A C 1
ATOM 2480 O O . LYS A 1 313 ? 23.172 -17.031 -27.469 1 93.44 313 LYS A O 1
ATOM 2485 N N . ASN A 1 314 ? 22.594 -16.484 -25.391 1 95.06 314 ASN A N 1
ATOM 2486 C CA . ASN A 1 314 ? 23.953 -16.641 -24.875 1 95.06 314 ASN A CA 1
ATOM 2487 C C . ASN A 1 314 ? 24.156 -18.031 -24.266 1 95.06 314 ASN A C 1
ATOM 2489 O O . ASN A 1 314 ? 25.141 -18.25 -23.531 1 95.06 314 ASN A O 1
ATOM 2493 N N . LYS A 1 315 ? 23.172 -18.891 -24.438 1 94.06 315 LYS A N 1
ATOM 2494 C CA . LYS A 1 315 ? 23.219 -20.281 -24 1 94.06 315 LYS A CA 1
ATOM 2495 C C . LYS A 1 315 ? 23.281 -20.359 -22.469 1 94.06 315 LYS A C 1
ATOM 2497 O O . LYS A 1 315 ? 24.031 -21.172 -21.922 1 94.06 315 LYS A O 1
ATOM 2502 N N . ILE A 1 316 ? 22.625 -19.469 -21.922 1 95.38 316 ILE A N 1
ATOM 2503 C CA . ILE A 1 316 ? 22.516 -19.438 -20.453 1 95.38 316 ILE A CA 1
ATOM 2504 C C . ILE A 1 316 ? 21.062 -19.703 -20.047 1 95.38 316 ILE A C 1
ATOM 2506 O O . ILE A 1 316 ? 20.125 -19.156 -20.656 1 95.38 316 ILE A O 1
ATOM 2510 N N . GLU A 1 317 ? 20.859 -20.578 -19.141 1 92.75 317 GLU A N 1
ATOM 2511 C CA . GLU A 1 317 ? 19.578 -20.797 -18.453 1 92.75 317 GLU A CA 1
ATOM 2512 C C . GLU A 1 317 ? 19.703 -20.562 -16.953 1 92.75 317 GLU A C 1
ATOM 2514 O O . GLU A 1 317 ? 20.469 -21.25 -16.281 1 92.75 317 GLU A O 1
ATOM 2519 N N . ALA A 1 318 ? 19.031 -19.656 -16.484 1 95.06 318 ALA A N 1
ATOM 2520 C CA . ALA A 1 318 ? 19.109 -19.344 -15.062 1 95.06 318 ALA A CA 1
ATOM 2521 C C . ALA A 1 318 ? 18.734 -20.547 -14.203 1 95.06 318 ALA A C 1
ATOM 2523 O O . ALA A 1 318 ? 17.953 -21.406 -14.625 1 95.06 318 ALA A O 1
ATOM 2524 N N . VAL A 1 319 ? 19.141 -20.625 -13.039 1 94.75 319 VAL A N 1
ATOM 2525 C CA . VAL A 1 319 ? 19.109 -21.797 -12.172 1 94.75 319 VAL A CA 1
ATOM 2526 C C . VAL A 1 319 ? 17.656 -22.234 -11.961 1 94.75 319 VAL A C 1
ATOM 2528 O O . VAL A 1 319 ? 17.359 -23.422 -11.922 1 94.75 319 VAL A O 1
ATOM 2531 N N . TRP A 1 320 ? 16.75 -21.25 -11.797 1 93.56 320 TRP A N 1
ATOM 2532 C CA . TRP A 1 320 ? 15.344 -21.562 -11.617 1 93.56 320 TRP A CA 1
ATOM 2533 C C . TRP A 1 320 ? 14.492 -20.891 -12.695 1 93.56 320 TRP A C 1
ATOM 2535 O O . TRP A 1 320 ? 13.406 -20.375 -12.414 1 93.56 320 TRP A O 1
ATOM 2545 N N . GLN A 1 321 ? 15.102 -20.797 -13.82 1 92.5 321 GLN A N 1
ATOM 2546 C CA . GLN A 1 321 ? 14.43 -20.375 -15.039 1 92.5 321 GLN A CA 1
ATOM 2547 C C . GLN A 1 321 ? 13.664 -19.078 -14.82 1 92.5 321 GLN A C 1
ATOM 2549 O O . GLN A 1 321 ? 14.258 -18.047 -14.453 1 92.5 321 GLN A O 1
ATOM 2554 N N . GLU A 1 322 ? 12.391 -19.109 -14.984 1 93.12 322 GLU A N 1
ATOM 2555 C CA . GLU A 1 322 ? 11.594 -17.891 -14.906 1 93.12 322 GLU A CA 1
ATOM 2556 C C . GLU A 1 322 ? 11.57 -17.344 -13.484 1 93.12 322 GLU A C 1
ATOM 2558 O O . GLU A 1 322 ? 11.516 -16.125 -13.289 1 93.12 322 GLU A O 1
ATOM 2563 N N . GLU A 1 323 ? 11.672 -18.25 -12.531 1 96.44 323 GLU A N 1
ATOM 2564 C CA . GLU A 1 323 ? 11.648 -17.812 -11.133 1 96.44 323 GLU A CA 1
ATOM 2565 C C . GLU A 1 323 ? 12.867 -16.969 -10.797 1 96.44 323 GLU A C 1
ATOM 2567 O O . GLU A 1 323 ? 12.773 -16.016 -10.016 1 96.44 323 GLU A O 1
ATOM 2572 N N . SER A 1 324 ? 14.039 -17.328 -11.391 1 97.62 324 SER A N 1
ATOM 2573 C CA . SER A 1 324 ? 15.242 -16.516 -11.203 1 97.62 324 SER A CA 1
ATOM 2574 C C . SER A 1 324 ? 15.062 -15.109 -11.766 1 97.62 324 SER A C 1
ATOM 2576 O O . SER A 1 324 ? 15.414 -14.125 -11.117 1 97.62 324 SER A O 1
ATOM 2578 N N . HIS A 1 325 ? 14.477 -15.023 -12.945 1 97.44 325 HIS A N 1
ATOM 2579 C CA . HIS A 1 325 ? 14.25 -13.727 -13.57 1 97.44 325 HIS A CA 1
ATOM 2580 C C . HIS A 1 325 ? 13.227 -12.914 -12.789 1 97.44 325 HIS A C 1
ATOM 2582 O O . HIS A 1 325 ? 13.359 -11.695 -12.672 1 97.44 325 HIS A O 1
ATOM 2588 N N . LEU A 1 326 ? 12.234 -13.594 -12.297 1 98 326 LEU A N 1
ATOM 2589 C CA . LEU A 1 326 ? 11.219 -12.938 -11.484 1 98 326 LEU A CA 1
ATOM 2590 C C . LEU A 1 326 ? 11.836 -12.305 -10.242 1 98 326 LEU A C 1
ATOM 2592 O O . LEU A 1 326 ? 11.562 -11.141 -9.938 1 98 326 LEU A O 1
ATOM 2596 N N . ASN A 1 327 ? 12.648 -13.055 -9.547 1 98.38 327 ASN A N 1
ATOM 2597 C CA . ASN A 1 327 ? 13.266 -12.555 -8.32 1 98.38 327 ASN A CA 1
ATOM 2598 C C . ASN A 1 327 ? 14.195 -11.375 -8.602 1 98.38 327 ASN A C 1
ATOM 2600 O O . ASN A 1 327 ? 14.258 -10.43 -7.816 1 98.38 327 ASN A O 1
ATOM 2604 N N . LYS A 1 328 ? 14.906 -11.438 -9.719 1 97.69 328 LYS A N 1
ATOM 2605 C CA . LYS A 1 328 ? 15.734 -10.305 -10.102 1 97.69 328 LYS A CA 1
ATOM 2606 C C . LYS A 1 328 ? 14.883 -9.062 -10.359 1 97.69 328 LYS A C 1
ATOM 2608 O O . LYS A 1 328 ? 15.203 -7.969 -9.891 1 97.69 328 LYS A O 1
ATOM 2613 N N . TYR A 1 329 ? 13.867 -9.234 -11.086 1 97.75 329 TYR A N 1
ATOM 2614 C CA . TYR A 1 329 ? 12.984 -8.109 -11.398 1 97.75 329 TYR A CA 1
ATOM 2615 C C . TYR A 1 329 ? 12.414 -7.496 -10.133 1 97.75 329 TYR A C 1
ATOM 2617 O O . TYR A 1 329 ? 12.438 -6.273 -9.961 1 97.75 329 TYR A O 1
ATOM 2625 N N . LEU A 1 330 ? 11.93 -8.312 -9.195 1 97.94 330 LEU A N 1
ATOM 2626 C CA . LEU A 1 330 ? 11.234 -7.855 -8 1 97.94 330 LEU A CA 1
ATOM 2627 C C . LEU A 1 330 ? 12.211 -7.238 -7.004 1 97.94 330 LEU A C 1
ATOM 2629 O O . LEU A 1 330 ? 11.812 -6.461 -6.133 1 97.94 330 LEU A O 1
ATOM 2633 N N . LEU A 1 331 ? 13.461 -7.652 -7.105 1 96.25 331 LEU A N 1
ATOM 2634 C CA . LEU A 1 331 ? 14.461 -7.008 -6.266 1 96.25 331 LEU A CA 1
ATOM 2635 C C . LEU A 1 331 ? 14.578 -5.523 -6.598 1 96.25 331 LEU A C 1
ATOM 2637 O O . LEU A 1 331 ? 14.68 -4.688 -5.695 1 96.25 331 LEU A O 1
ATOM 2641 N N . TYR A 1 332 ? 14.438 -5.164 -7.883 1 92.25 332 TYR A N 1
ATOM 2642 C CA . TYR A 1 332 ? 14.68 -3.789 -8.305 1 92.25 332 TYR A CA 1
ATOM 2643 C C . TYR A 1 332 ? 13.367 -3.072 -8.609 1 92.25 332 TYR A C 1
ATOM 2645 O O . TYR A 1 332 ? 13.352 -1.862 -8.844 1 92.25 332 TYR A O 1
ATOM 2653 N N . ASN A 1 333 ? 12.359 -3.812 -8.633 1 93.56 333 ASN A N 1
ATOM 2654 C CA . ASN A 1 333 ? 10.977 -3.334 -8.672 1 93.56 333 ASN A CA 1
ATOM 2655 C C . ASN A 1 333 ? 10.141 -3.949 -7.555 1 93.56 333 ASN A C 1
ATOM 2657 O O . ASN A 1 333 ? 9.312 -4.828 -7.809 1 93.56 333 ASN A O 1
ATOM 2661 N N . LYS A 1 334 ? 10.352 -3.42 -6.426 1 96.06 334 LYS A N 1
ATOM 2662 C CA . LYS A 1 334 ? 9.844 -4.066 -5.219 1 96.06 334 LYS A CA 1
ATOM 2663 C C . LYS A 1 334 ? 8.312 -4.125 -5.23 1 96.06 334 LYS A C 1
ATOM 2665 O O . LYS A 1 334 ? 7.656 -3.156 -5.609 1 96.06 334 LYS A O 1
ATOM 2670 N N . PRO A 1 335 ? 7.77 -5.25 -4.816 1 98.19 335 PRO A N 1
ATOM 2671 C CA . PRO A 1 335 ? 6.312 -5.383 -4.789 1 98.19 335 PRO A CA 1
ATOM 2672 C C . PRO A 1 335 ? 5.652 -4.414 -3.809 1 98.19 335 PRO A C 1
ATOM 2674 O O . PRO A 1 335 ? 6.27 -4.012 -2.82 1 98.19 335 PRO A O 1
ATOM 2677 N N . THR A 1 336 ? 4.406 -4.074 -4.109 1 97.75 336 THR A N 1
ATOM 2678 C CA . THR A 1 336 ? 3.635 -3.191 -3.242 1 97.75 336 THR A CA 1
ATOM 2679 C C . THR A 1 336 ? 2.846 -3.996 -2.215 1 97.75 336 THR A C 1
ATOM 2681 O O . THR A 1 336 ? 2.266 -3.428 -1.286 1 97.75 336 THR A O 1
ATOM 2684 N N . LYS A 1 337 ? 2.82 -5.297 -2.371 1 98.25 337 LYS A N 1
ATOM 2685 C CA . LYS A 1 337 ? 2.309 -6.25 -1.389 1 98.25 337 LYS A CA 1
ATOM 2686 C C . LYS A 1 337 ? 3.094 -7.559 -1.431 1 98.25 337 LYS A C 1
ATOM 2688 O O . LYS A 1 337 ? 3.41 -8.062 -2.51 1 98.25 337 LYS A O 1
ATOM 2693 N N . VAL A 1 338 ? 3.451 -8.016 -0.322 1 98.81 338 VAL A N 1
ATOM 2694 C CA . VAL A 1 338 ? 4.105 -9.312 -0.207 1 98.81 338 VAL A CA 1
ATOM 2695 C C . VAL A 1 338 ? 3.184 -10.297 0.516 1 98.81 338 VAL A C 1
ATOM 2697 O O . VAL A 1 338 ? 2.797 -10.062 1.663 1 98.81 338 VAL A O 1
ATOM 2700 N N . LEU A 1 339 ? 2.781 -11.305 -0.147 1 98.88 339 LEU A N 1
ATOM 2701 C CA . LEU A 1 339 ? 1.935 -12.344 0.432 1 98.88 339 LEU A CA 1
ATOM 2702 C C . LEU A 1 339 ? 2.777 -13.422 1.104 1 98.88 339 LEU A C 1
ATOM 2704 O O . LEU A 1 339 ? 3.805 -13.844 0.565 1 98.88 339 LEU A O 1
ATOM 2708 N N . SER A 1 340 ? 2.377 -13.82 2.283 1 98.75 340 SER A N 1
ATOM 2709 C CA . SER A 1 340 ? 3.119 -14.812 3.059 1 98.75 340 SER A CA 1
ATOM 2710 C C . SER A 1 340 ? 3.037 -16.188 2.418 1 98.75 340 SER A C 1
ATOM 2712 O O . SER A 1 340 ? 2.309 -16.391 1.444 1 98.75 340 SER A O 1
ATOM 2714 N N . ALA A 1 341 ? 3.73 -17.125 2.996 1 98.56 341 ALA A N 1
ATOM 2715 C CA . ALA A 1 341 ? 3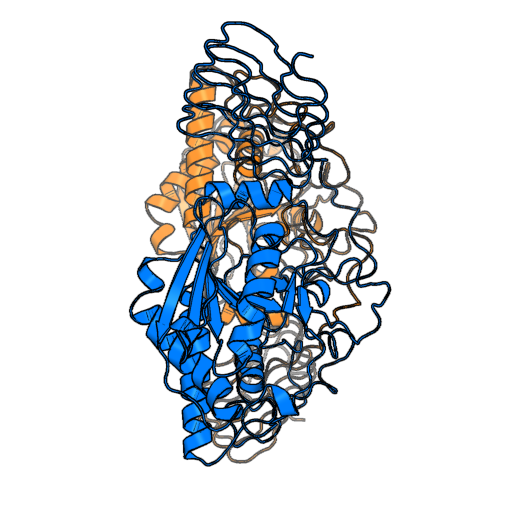.732 -18.516 2.525 1 98.56 341 ALA A CA 1
ATOM 2716 C C . ALA A 1 341 ? 2.369 -19.172 2.738 1 98.56 341 ALA A C 1
ATOM 2718 O O . ALA A 1 341 ? 2.123 -20.281 2.25 1 98.56 341 ALA A O 1
ATOM 2719 N N . GLU A 1 342 ? 1.481 -18.5 3.416 1 98.75 342 GLU A N 1
ATOM 2720 C CA . GLU A 1 342 ? 0.107 -18.984 3.527 1 98.75 342 GLU A CA 1
ATOM 2721 C C . GLU A 1 342 ? -0.573 -19.031 2.162 1 98.75 342 GLU A C 1
ATOM 2723 O O . GLU A 1 342 ? -1.544 -19.766 1.975 1 98.75 342 GLU A O 1
ATOM 2728 N N . TYR A 1 343 ? -0.122 -18.234 1.2 1 98.88 343 TYR A N 1
ATOM 2729 C CA . TYR A 1 343 ? -0.762 -18.062 -0.099 1 98.88 343 TYR A CA 1
ATOM 2730 C C . TYR A 1 343 ? -0.236 -19.094 -1.104 1 98.88 343 TYR A C 1
ATOM 2732 O O . TYR A 1 343 ? -0.731 -19.172 -2.23 1 98.88 343 TYR A O 1
ATOM 2740 N N . LEU A 1 344 ? 0.712 -19.844 -0.733 1 98.69 344 LEU A N 1
ATOM 2741 C CA . LEU A 1 344 ? 1.116 -21.031 -1.486 1 98.69 344 LEU A CA 1
ATOM 2742 C C . LEU A 1 344 ? 1.97 -21.953 -0.626 1 98.69 344 LEU A C 1
ATOM 2744 O O . LEU A 1 344 ? 3.141 -21.672 -0.369 1 98.69 344 LEU A O 1
ATOM 2748 N N . TRP A 1 345 ? 1.384 -23 -0.202 1 98 345 TRP A N 1
ATOM 2749 C CA . TRP A 1 345 ? 2.07 -24.047 0.551 1 98 345 TRP A CA 1
ATOM 2750 C C . TRP A 1 345 ? 2.145 -25.344 -0.255 1 98 345 TRP A C 1
ATOM 2752 O O . TRP A 1 345 ? 2.143 -25.312 -1.487 1 98 345 TRP A O 1
ATOM 2762 N N . SER A 1 346 ? 2.443 -26.406 0.348 1 94.62 346 SER A N 1
ATOM 2763 C CA . SER A 1 346 ? 2.502 -27.703 -0.345 1 94.62 346 SER A CA 1
ATOM 2764 C C . SER A 1 346 ? 1.834 -28.797 0.471 1 94.62 346 SER A C 1
ATOM 2766 O O . SER A 1 346 ? 1.787 -28.719 1.701 1 94.62 346 SER A O 1
ATOM 2768 N N . ALA A 1 347 ? 1.381 -29.781 -0.196 1 90.44 347 ALA A N 1
ATOM 2769 C CA . ALA A 1 347 ? 0.705 -30.906 0.435 1 90.44 347 ALA A CA 1
ATOM 2770 C C . ALA A 1 347 ? 1.708 -31.844 1.109 1 90.44 347 ALA A C 1
ATOM 2772 O O . ALA A 1 347 ? 1.326 -32.719 1.9 1 90.44 347 ALA A O 1
ATOM 2773 N N . TYR A 1 348 ? 2.924 -31.656 0.901 1 90.19 348 TYR A N 1
ATOM 2774 C CA . TYR A 1 348 ? 3.916 -32.625 1.365 1 90.19 348 TYR A CA 1
ATOM 2775 C C . TYR A 1 348 ? 4.836 -32 2.406 1 90.19 348 TYR A C 1
ATOM 2777 O O . TYR A 1 348 ? 5.777 -32.625 2.877 1 90.19 348 TYR A O 1
ATOM 2785 N N . ASP A 1 349 ? 4.621 -30.797 2.752 1 92.69 349 ASP A N 1
ATOM 2786 C CA . ASP A 1 349 ? 5.391 -30.141 3.807 1 92.69 349 ASP A CA 1
ATOM 2787 C C . ASP A 1 349 ? 4.559 -30 5.078 1 92.69 349 ASP A C 1
ATOM 2789 O O . ASP A 1 349 ? 3.354 -29.75 5.012 1 92.69 349 ASP A O 1
ATOM 2793 N N . LYS A 1 350 ? 5.266 -30.141 6.18 1 95.06 350 LYS A N 1
ATOM 2794 C CA . LYS A 1 350 ? 4.613 -29.859 7.457 1 95.06 350 LYS A CA 1
ATOM 2795 C C . LYS A 1 350 ? 4.281 -28.375 7.582 1 95.06 350 LYS A C 1
ATOM 2797 O O . LYS A 1 350 ? 5.066 -27.516 7.168 1 95.06 350 LYS A O 1
ATOM 2802 N N . VAL A 1 351 ? 3.199 -28.078 8.141 1 97 351 VAL A N 1
ATOM 2803 C CA . VAL A 1 351 ? 2.748 -26.703 8.32 1 97 351 VAL A CA 1
ATOM 2804 C C . VAL A 1 351 ? 3.199 -26.172 9.68 1 97 351 VAL A C 1
ATOM 2806 O O . VAL A 1 351 ? 2.768 -26.688 10.719 1 97 351 VAL A O 1
ATOM 2809 N N . PRO A 1 352 ? 4.02 -25.203 9.703 1 96.25 352 PRO A N 1
ATOM 2810 C CA . PRO A 1 352 ? 4.461 -24.656 10.984 1 96.25 352 PRO A CA 1
ATOM 2811 C C . PRO A 1 352 ? 3.395 -23.797 11.656 1 96.25 352 PRO A C 1
ATOM 2813 O O . PRO A 1 352 ? 2.369 -23.484 11.039 1 96.25 352 PRO A O 1
ATOM 2816 N N . GLU A 1 353 ? 3.635 -23.328 12.891 1 95.38 353 GLU A N 1
ATOM 2817 C CA . GLU A 1 353 ? 2.648 -22.656 13.727 1 95.38 353 GLU A CA 1
ATOM 2818 C C . GLU A 1 353 ? 2.332 -21.266 13.188 1 95.38 353 GLU A C 1
ATOM 2820 O O . GLU A 1 353 ? 1.219 -20.766 13.359 1 95.38 353 GLU A O 1
ATOM 2825 N N . ASP A 1 354 ? 3.32 -20.641 12.547 1 96.31 354 ASP A N 1
ATOM 2826 C CA . ASP A 1 354 ? 3.127 -19.281 12.062 1 96.31 354 ASP A CA 1
ATOM 2827 C C . ASP A 1 354 ? 2.248 -19.25 10.82 1 96.31 354 ASP A C 1
ATOM 2829 O O . ASP A 1 354 ? 1.743 -18.203 10.422 1 96.31 354 ASP A O 1
ATOM 2833 N N . ILE A 1 355 ? 2.133 -20.406 10.18 1 98.12 355 ILE A N 1
ATOM 2834 C CA . ILE A 1 355 ? 1.166 -20.562 9.102 1 98.12 355 ILE A CA 1
ATOM 2835 C C . ILE A 1 355 ? -0.197 -20.938 9.68 1 98.12 355 ILE A C 1
ATOM 2837 O O . ILE A 1 355 ? -0.455 -22.109 9.969 1 98.12 355 ILE A O 1
ATOM 2841 N N . LYS A 1 356 ? -1.044 -20 9.797 1 97.5 356 LYS A N 1
ATOM 2842 C CA . LYS A 1 356 ? -2.33 -20.219 10.453 1 97.5 356 LYS A CA 1
ATOM 2843 C C . LYS A 1 356 ? -3.332 -20.859 9.492 1 97.5 356 LYS A C 1
ATOM 2845 O O . LYS A 1 356 ? -4.238 -21.578 9.922 1 97.5 356 LYS A O 1
ATOM 2850 N N . VAL A 1 357 ? -3.121 -20.516 8.203 1 97.75 357 VAL A N 1
ATOM 2851 C CA . VAL A 1 357 ? -3.99 -21.094 7.18 1 97.75 357 VAL A CA 1
ATOM 2852 C C . VAL A 1 357 ? -3.178 -21.406 5.926 1 97.75 357 VAL A C 1
ATOM 2854 O O . VAL A 1 357 ? -2.213 -20.703 5.613 1 97.75 357 VAL A O 1
ATOM 2857 N N . VAL A 1 358 ? -3.551 -22.422 5.281 1 98.25 358 VAL A N 1
ATOM 2858 C CA . VAL A 1 358 ? -3.059 -22.719 3.938 1 98.25 358 VAL A CA 1
ATOM 2859 C C . VAL A 1 358 ? -4.109 -22.312 2.904 1 98.25 358 VAL A C 1
ATOM 2861 O O . VAL A 1 358 ? -5.172 -22.938 2.814 1 98.25 358 VAL A O 1
ATOM 2864 N N . ARG A 1 359 ? -3.818 -21.312 2.125 1 98.62 359 ARG A N 1
ATOM 2865 C CA . ARG A 1 359 ? -4.812 -20.797 1.194 1 98.62 359 ARG A CA 1
ATOM 2866 C C . ARG A 1 359 ? -4.785 -21.562 -0.125 1 98.62 359 ARG A C 1
ATOM 2868 O O . ARG A 1 359 ? -5.836 -21.891 -0.678 1 98.62 359 ARG A O 1
ATOM 2875 N N . ILE A 1 360 ? -3.678 -21.797 -0.649 1 98.44 360 ILE A N 1
ATOM 2876 C CA . ILE A 1 360 ? -3.465 -22.641 -1.826 1 98.44 360 ILE A CA 1
ATOM 2877 C C . ILE A 1 360 ? -2.32 -23.609 -1.566 1 98.44 360 ILE A C 1
ATOM 2879 O O . ILE A 1 360 ? -1.358 -23.281 -0.87 1 98.44 360 ILE A O 1
ATOM 2883 N N . SER A 1 361 ? -2.453 -24.828 -2.049 1 97.38 361 SER A N 1
ATOM 2884 C CA . SER A 1 361 ? -1.453 -25.859 -1.821 1 97.38 361 SER A CA 1
ATOM 2885 C C . SER A 1 361 ? -1.097 -26.578 -3.117 1 97.38 361 SER A C 1
ATOM 2887 O O . SER A 1 361 ? -1.981 -26.953 -3.889 1 97.38 361 SER A O 1
ATOM 2889 N N . GLN A 1 362 ? 0.175 -26.719 -3.334 1 96.06 362 GLN A N 1
ATOM 2890 C CA . GLN A 1 362 ? 0.634 -27.5 -4.477 1 96.06 362 GLN A CA 1
ATOM 2891 C C . GLN A 1 362 ? 0.402 -28.984 -4.246 1 96.06 362 GLN A C 1
ATOM 2893 O O . GLN A 1 362 ? 0.587 -29.484 -3.133 1 96.06 362 GLN A O 1
ATOM 2898 N N . LEU A 1 363 ? 0.053 -29.641 -5.242 1 92.94 363 LEU A N 1
ATOM 2899 C CA . LEU A 1 363 ? -0.264 -31.062 -5.172 1 92.94 363 LEU A CA 1
ATOM 2900 C C . LEU A 1 363 ? 1.003 -31.906 -5.254 1 92.94 363 LEU A C 1
ATOM 2902 O O . LEU A 1 363 ? 2.02 -31.469 -5.789 1 92.94 363 LEU A O 1
ATOM 2906 N N . VAL A 1 364 ? 0.871 -33.094 -4.648 1 85.12 364 VAL A N 1
ATOM 2907 C CA . VAL A 1 364 ? 1.923 -34.094 -4.84 1 85.12 364 VAL A CA 1
ATOM 2908 C C . VAL A 1 364 ? 1.868 -34.625 -6.262 1 85.12 364 VAL A C 1
ATOM 2910 O O . VAL A 1 364 ? 0.796 -35 -6.758 1 85.12 364 VAL A O 1
ATOM 2913 N N . LYS A 1 365 ? 2.941 -34.5 -6.934 1 76.5 365 LYS A N 1
ATOM 2914 C CA . LYS A 1 365 ? 2.934 -34.969 -8.312 1 76.5 365 LYS A CA 1
ATOM 2915 C C . LYS A 1 365 ? 4.09 -35.938 -8.57 1 76.5 365 LYS A C 1
ATOM 2917 O O . LYS A 1 365 ? 5.121 -35.875 -7.898 1 76.5 365 LYS A O 1
ATOM 2922 N N . ASN A 1 366 ? 3.68 -36.906 -9.336 1 71.19 366 ASN A N 1
ATOM 2923 C CA . ASN A 1 366 ? 4.723 -37.688 -9.969 1 71.19 366 ASN A CA 1
ATOM 2924 C C . ASN A 1 366 ? 5.293 -37 -11.203 1 71.19 366 ASN A C 1
ATOM 2926 O O . ASN A 1 366 ? 4.73 -37.125 -12.297 1 71.19 366 ASN A O 1
ATOM 2930 N N . TYR A 1 367 ? 6.324 -36.312 -11.078 1 66.81 367 TYR A N 1
ATOM 2931 C CA . TYR A 1 367 ? 6.891 -35.438 -12.102 1 66.81 367 TYR A CA 1
ATOM 2932 C C . TYR A 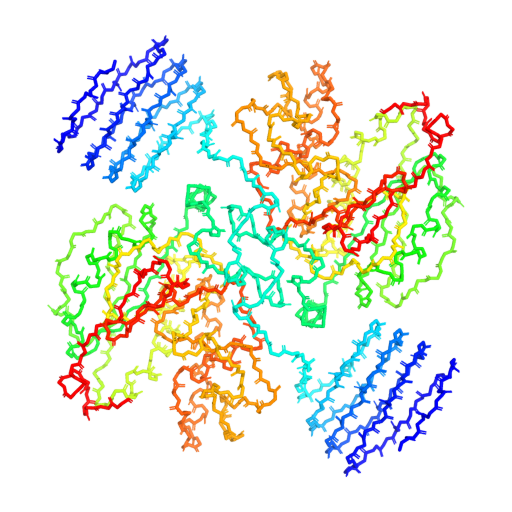1 367 ? 7.176 -36.219 -13.383 1 66.81 367 TYR A C 1
ATOM 2934 O O . TYR A 1 367 ? 7.02 -35.688 -14.484 1 66.81 367 TYR A O 1
ATOM 2942 N N . ALA A 1 368 ? 7.594 -37.438 -13.188 1 64.88 368 ALA A N 1
ATOM 2943 C CA . ALA A 1 368 ? 7.898 -38.25 -14.352 1 64.88 368 ALA A CA 1
ATOM 2944 C C . ALA A 1 368 ? 6.648 -38.5 -15.195 1 64.88 368 ALA A C 1
ATOM 2946 O O . ALA A 1 368 ? 6.738 -38.688 -16.406 1 64.88 368 ALA A O 1
ATOM 2947 N N . GLU A 1 369 ? 5.609 -38.406 -14.531 1 64.06 369 GLU A N 1
ATOM 2948 C CA . GLU A 1 369 ? 4.359 -38.719 -15.227 1 64.06 369 GLU A CA 1
ATOM 2949 C C . GLU A 1 369 ? 3.756 -37.469 -15.844 1 64.06 369 GLU A C 1
ATOM 2951 O O . GLU A 1 369 ? 3.162 -37.5 -16.922 1 64.06 369 GLU A O 1
ATOM 2956 N N . VAL A 1 370 ? 4.059 -36.312 -15.258 1 66.44 370 VAL A N 1
ATOM 2957 C CA . VAL A 1 370 ? 3.227 -35.188 -15.664 1 66.44 370 VAL A CA 1
ATOM 2958 C C . VAL A 1 370 ? 4.051 -34.219 -16.5 1 66.44 370 VAL A C 1
ATOM 2960 O O . VAL A 1 370 ? 3.5 -33.438 -17.297 1 66.44 370 VAL A O 1
ATOM 2963 N N . ARG A 1 371 ? 5.32 -34.219 -16.344 1 62.22 371 ARG A N 1
ATOM 2964 C CA . ARG A 1 371 ? 6.164 -33.281 -17.094 1 62.22 371 ARG A CA 1
ATOM 2965 C C . ARG A 1 371 ? 6.742 -33.938 -18.344 1 62.22 371 ARG A C 1
ATOM 2967 O O . ARG A 1 371 ? 7.125 -35.094 -18.312 1 62.22 371 ARG A O 1
ATOM 2974 N N . PRO A 1 372 ? 6.648 -33 -19.328 1 57.22 372 PRO A N 1
ATOM 2975 C CA . PRO A 1 372 ? 7.371 -33.562 -20.453 1 57.22 372 PRO A CA 1
ATOM 2976 C C . PRO A 1 372 ? 8.828 -33.875 -20.125 1 57.22 372 PRO A C 1
ATOM 2978 O O . PRO A 1 372 ? 9.508 -33.094 -19.484 1 57.22 372 PRO A O 1
ATOM 2981 N N . ASN A 1 373 ? 9.312 -35 -20.422 1 52.41 373 ASN A N 1
ATOM 2982 C CA . ASN A 1 373 ? 10.656 -35.531 -20.25 1 52.41 373 ASN A CA 1
ATOM 2983 C C . ASN A 1 373 ? 11.031 -35.625 -18.766 1 52.41 373 ASN A C 1
ATOM 2985 O O . ASN A 1 373 ? 12.211 -35.781 -18.438 1 52.41 373 ASN A O 1
ATOM 2989 N N . GLY A 1 374 ? 10.125 -35.531 -17.891 1 42.34 374 GLY A N 1
ATOM 2990 C CA . GLY A 1 374 ? 10.375 -35.75 -16.469 1 42.34 374 GLY A CA 1
ATOM 2991 C C . GLY A 1 374 ? 11.156 -34.594 -15.828 1 42.34 374 GLY A C 1
ATOM 2992 O O . GLY A 1 374 ? 11.82 -34.781 -14.812 1 42.34 374 GLY A O 1
ATOM 2993 N N . GLY A 1 375 ? 11.203 -33.406 -16.406 1 46.38 375 GLY A N 1
ATOM 2994 C CA . GLY A 1 375 ? 12.133 -32.375 -15.992 1 46.38 375 GLY A CA 1
ATOM 2995 C C . GLY A 1 375 ? 11.852 -31.828 -14.609 1 46.38 375 GLY A C 1
ATOM 2996 O O . GLY A 1 375 ? 10.742 -31.969 -14.094 1 46.38 375 GLY A O 1
ATOM 2997 N N . ASN A 1 376 ? 13.016 -31.578 -13.703 1 46.16 376 ASN A N 1
ATOM 2998 C CA . ASN A 1 376 ? 12.93 -30.984 -12.375 1 46.16 376 ASN A CA 1
ATOM 2999 C C . ASN A 1 376 ? 12.688 -29.484 -12.461 1 46.16 376 ASN A C 1
ATOM 3001 O O . ASN A 1 376 ? 13.18 -28.812 -13.375 1 46.16 376 ASN A O 1
ATOM 3005 N N . MET B 1 1 ? 42.875 5.652 2.846 1 24.3 1 MET B N 1
ATOM 3006 C CA . MET B 1 1 ? 41.969 6.172 3.852 1 24.3 1 MET B CA 1
ATOM 3007 C C . MET B 1 1 ? 41.844 7.688 3.744 1 24.3 1 MET B C 1
ATOM 3009 O O . MET B 1 1 ? 42.656 8.422 4.273 1 24.3 1 MET B O 1
ATOM 3013 N N . LEU B 1 2 ? 41.531 8.164 2.49 1 27.64 2 LEU B N 1
ATOM 3014 C CA . LEU B 1 2 ? 42.125 9.477 2.268 1 27.64 2 LEU B CA 1
ATOM 3015 C C . LEU B 1 2 ? 41.562 10.5 3.25 1 27.64 2 LEU B C 1
ATOM 3017 O O . LEU B 1 2 ? 42.344 11.258 3.863 1 27.64 2 LEU B O 1
ATOM 3021 N N . LEU B 1 3 ? 40.344 11 3.018 1 28.3 3 LEU B N 1
ATOM 3022 C CA . LEU B 1 3 ? 40.031 12.195 3.793 1 28.3 3 LEU B CA 1
ATOM 3023 C C . LEU B 1 3 ? 39.344 11.836 5.102 1 28.3 3 LEU B C 1
ATOM 3025 O O . LEU B 1 3 ? 38.5 10.953 5.129 1 28.3 3 LEU B O 1
ATOM 3029 N N . GLU B 1 4 ? 40.219 11.883 6.223 1 34.59 4 GLU B N 1
ATOM 3030 C CA . GLU B 1 4 ? 39.844 11.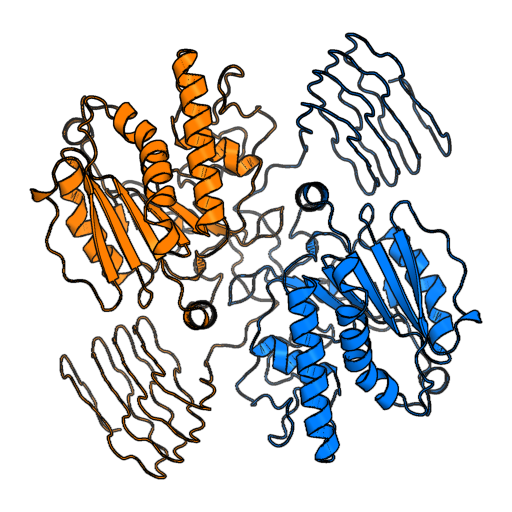766 7.621 1 34.59 4 GLU B CA 1
ATOM 3031 C C . GLU B 1 4 ? 39.469 13.117 8.211 1 34.59 4 GLU B C 1
ATOM 3033 O O . GLU B 1 4 ? 40.125 14.125 7.934 1 34.59 4 GLU B O 1
ATOM 3038 N N . ASP B 1 5 ? 38.531 13.336 8.953 1 34.28 5 ASP B N 1
ATOM 3039 C CA . ASP B 1 5 ? 38.094 14.461 9.789 1 34.28 5 ASP B CA 1
ATOM 3040 C C . ASP B 1 5 ? 37.719 15.664 8.938 1 34.28 5 ASP B C 1
ATOM 3042 O O . ASP B 1 5 ? 38.219 16.766 9.148 1 34.28 5 ASP B O 1
ATOM 3046 N N . VAL B 1 6 ? 37.125 15.43 7.578 1 31.75 6 VAL B N 1
ATOM 3047 C CA . VAL B 1 6 ? 36.906 16.578 6.715 1 31.75 6 VAL B CA 1
ATOM 3048 C C . VAL B 1 6 ? 35.625 17.281 7.117 1 31.75 6 VAL B C 1
ATOM 3050 O O . VAL B 1 6 ? 34.562 16.656 7.16 1 31.75 6 VAL B O 1
ATOM 3053 N N . VAL B 1 7 ? 35.688 18.453 7.965 1 35.22 7 VAL B N 1
ATOM 3054 C CA . VAL B 1 7 ? 34.625 19.344 8.406 1 35.22 7 VAL B CA 1
ATOM 3055 C C . VAL B 1 7 ? 34.531 20.547 7.461 1 35.22 7 VAL B C 1
ATOM 3057 O O . VAL B 1 7 ? 35.5 21.234 7.227 1 35.22 7 VAL B O 1
ATOM 3060 N N . GLY B 1 8 ? 33.469 20.969 6.859 1 35.97 8 GLY B N 1
ATOM 3061 C CA . GLY B 1 8 ? 33.156 22.203 6.141 1 35.97 8 GLY B CA 1
ATOM 3062 C C . GLY B 1 8 ? 33.75 22.234 4.746 1 35.97 8 GLY B C 1
ATOM 3063 O O . GLY B 1 8 ? 33.812 23.297 4.105 1 35.97 8 GLY B O 1
ATOM 3064 N N . ALA B 1 9 ? 34.719 21.266 4.293 1 29.16 9 ALA B N 1
ATOM 3065 C CA . ALA B 1 9 ? 35.438 21.531 3.041 1 29.16 9 ALA B CA 1
ATOM 3066 C C . ALA B 1 9 ? 34.656 20.953 1.852 1 29.16 9 ALA B C 1
ATOM 3068 O O . ALA B 1 9 ? 33.906 19.984 1.994 1 29.16 9 ALA B O 1
ATOM 3069 N N . ASP B 1 10 ? 34.312 21.766 0.883 1 33.75 10 ASP B N 1
ATOM 3070 C CA . ASP B 1 10 ? 33.875 21.406 -0.46 1 33.75 10 ASP B CA 1
ATOM 3071 C C . ASP B 1 10 ? 34.906 20.484 -1.141 1 33.75 10 ASP B C 1
ATOM 3073 O O . ASP B 1 10 ? 36.031 20.922 -1.44 1 33.75 10 ASP B O 1
ATOM 3077 N N . LEU B 1 11 ? 35.156 19.266 -0.665 1 31.95 11 LEU B N 1
ATOM 3078 C CA . LEU B 1 11 ? 36.25 18.484 -1.179 1 31.95 11 LEU B CA 1
ATOM 3079 C C . LEU B 1 11 ? 35.812 17.594 -2.334 1 31.95 11 LEU B C 1
ATOM 3081 O O . LEU B 1 11 ? 34.75 17 -2.283 1 31.95 11 LEU B O 1
ATOM 3085 N N . VAL B 1 12 ? 36.094 18.062 -3.439 1 36.16 12 VAL B N 1
ATOM 3086 C CA . VAL B 1 12 ? 36.062 17.125 -4.562 1 36.16 12 VAL B CA 1
ATOM 3087 C C . VAL B 1 12 ? 37.188 16.109 -4.43 1 36.16 12 VAL B C 1
ATOM 3089 O O . VAL B 1 12 ? 38.375 16.469 -4.441 1 36.16 12 VAL B O 1
ATOM 3092 N N . LEU B 1 13 ? 36.938 14.977 -3.77 1 36.56 13 LEU B N 1
ATOM 3093 C CA . LEU B 1 13 ? 38 14.086 -3.359 1 36.56 13 LEU B CA 1
ATOM 3094 C C . LEU B 1 13 ? 38.719 13.508 -4.574 1 36.56 13 LEU B C 1
ATOM 3096 O O . LEU B 1 13 ? 39.969 13.414 -4.59 1 36.56 13 LEU B O 1
ATOM 3100 N N . LEU B 1 14 ? 38.125 12.719 -5.449 1 36.16 14 LEU B N 1
ATOM 3101 C CA . LEU B 1 14 ? 38.906 12.094 -6.5 1 36.16 14 LEU B CA 1
ATOM 3102 C C . LEU B 1 14 ? 38.344 12.43 -7.879 1 36.16 14 LEU B C 1
ATOM 3104 O O . LEU B 1 14 ? 37.125 12.461 -8.062 1 36.16 14 LEU B O 1
ATOM 3108 N N . GLU B 1 15 ? 39.094 13.258 -8.625 1 40.59 15 GLU B N 1
ATOM 3109 C CA . GLU B 1 15 ? 38.875 13.5 -10.047 1 40.59 15 GLU B CA 1
ATOM 3110 C C . GLU B 1 15 ? 39.75 12.586 -10.898 1 40.59 15 GLU B C 1
ATOM 3112 O O . GLU B 1 15 ? 40.875 12.273 -10.516 1 40.59 15 GLU B O 1
ATOM 3117 N N . ASP B 1 16 ? 39.344 12 -12.039 1 39.56 16 ASP B N 1
ATOM 3118 C CA . ASP B 1 16 ? 40.062 11.258 -13.07 1 39.56 16 ASP B CA 1
ATOM 3119 C C . ASP B 1 16 ? 40.562 9.93 -12.523 1 39.56 16 ASP B C 1
ATOM 3121 O O . ASP B 1 16 ? 41.781 9.664 -12.57 1 39.56 16 ASP B O 1
ATOM 3125 N N . VAL B 1 17 ? 39.719 9.156 -11.617 1 38.06 17 VAL B N 1
ATOM 3126 C CA . VAL B 1 17 ? 40.188 7.898 -11.031 1 38.06 17 VAL B CA 1
ATOM 3127 C C . VAL B 1 17 ? 39.938 6.754 -12.016 1 38.06 17 VAL B C 1
ATOM 3129 O O . VAL B 1 17 ? 38.812 6.578 -12.508 1 38.06 17 VAL B O 1
ATOM 3132 N N . VAL B 1 18 ? 41.062 6.105 -12.633 1 37.59 18 VAL B N 1
ATOM 3133 C CA . VAL B 1 18 ? 41.125 4.918 -13.484 1 37.59 18 VAL B CA 1
ATOM 3134 C C . VAL B 1 18 ? 41.594 3.717 -12.664 1 37.59 18 VAL B C 1
ATOM 3136 O O . VAL B 1 18 ? 42.625 3.768 -12.016 1 37.59 18 VAL B O 1
ATOM 3139 N N . GLY B 1 19 ? 40.969 2.574 -12.602 1 41.41 19 GLY B N 1
ATOM 3140 C CA . GLY B 1 19 ? 41.375 1.259 -12.133 1 41.41 19 GLY B CA 1
ATOM 3141 C C . GLY B 1 19 ? 41.469 1.166 -10.625 1 41.41 19 GLY B C 1
ATOM 3142 O O . GLY B 1 19 ? 42.156 0.281 -10.102 1 41.41 19 GLY B O 1
ATOM 3143 N N . ALA B 1 20 ? 41.188 2.17 -9.648 1 33.97 20 ALA B N 1
ATOM 3144 C CA . ALA B 1 20 ? 41.562 1.99 -8.242 1 33.97 20 ALA B CA 1
ATOM 3145 C C . ALA B 1 20 ? 40.344 1.549 -7.422 1 33.97 20 ALA B C 1
ATOM 3147 O O . ALA B 1 20 ? 39.188 1.831 -7.785 1 33.97 20 ALA B O 1
ATOM 3148 N N . ASP B 1 21 ? 40.469 0.413 -6.746 1 37.44 21 ASP B N 1
ATOM 3149 C CA . ASP B 1 21 ? 39.562 -0.012 -5.684 1 37.44 21 ASP B CA 1
ATOM 3150 C C . ASP B 1 21 ? 39.531 0.991 -4.531 1 37.44 21 ASP B C 1
ATOM 3152 O O . ASP B 1 21 ? 40.562 1.209 -3.891 1 37.44 21 ASP B O 1
ATOM 3156 N N . LEU B 1 22 ? 38.906 2.162 -4.629 1 37 22 LEU B N 1
ATOM 3157 C CA . LEU B 1 22 ? 39.094 3.201 -3.621 1 37 22 LEU B CA 1
ATOM 3158 C C . LEU B 1 22 ? 37.906 3.219 -2.66 1 37 22 LEU B C 1
ATOM 3160 O O . LEU B 1 22 ? 36.75 3.082 -3.084 1 37 22 LEU B O 1
ATOM 3164 N N . VAL B 1 23 ? 38.062 2.709 -1.564 1 38 23 VAL B N 1
ATOM 3165 C CA . VAL B 1 23 ? 37.125 3.053 -0.505 1 38 23 VAL B CA 1
ATOM 3166 C C . VAL B 1 23 ? 37.312 4.516 -0.105 1 38 23 VAL B C 1
ATOM 3168 O O . VAL B 1 23 ? 38.375 4.91 0.34 1 38 23 VAL B O 1
ATOM 3171 N N . LEU B 1 24 ? 36.5 5.461 -0.61 1 40.66 24 LEU B N 1
ATOM 3172 C CA . LEU B 1 24 ? 36.812 6.883 -0.542 1 40.66 24 LEU B CA 1
ATOM 3173 C C . LEU B 1 24 ? 36.531 7.438 0.852 1 40.66 24 LEU B C 1
ATOM 3175 O O . LEU B 1 24 ? 37.344 8.172 1.408 1 40.66 24 LEU B O 1
ATOM 3179 N N . LEU B 1 25 ? 35.25 7.539 1.367 1 38.47 25 LEU B N 1
ATOM 3180 C CA . LEU B 1 25 ? 35 8.289 2.592 1 38.47 25 LEU B CA 1
ATOM 3181 C C . LEU B 1 25 ? 34.406 7.395 3.674 1 38.47 25 LEU B C 1
ATOM 3183 O O . LEU B 1 25 ? 33.531 6.559 3.391 1 38.47 25 LEU B O 1
ATOM 3187 N N . GLU B 1 26 ? 35.25 7.211 4.766 1 41.59 26 GLU B N 1
ATOM 3188 C CA . GLU B 1 26 ? 34.812 6.59 6.012 1 41.59 26 GLU B CA 1
ATOM 3189 C C . GLU B 1 26 ? 34.562 7.641 7.094 1 41.59 26 GLU B C 1
ATOM 3191 O O . GLU B 1 26 ? 35.312 8.625 7.184 1 41.59 26 GLU B O 1
ATOM 3196 N N . ASP B 1 27 ? 33.562 7.621 7.879 1 39.53 27 ASP B N 1
ATOM 3197 C CA . ASP B 1 27 ? 33.281 8.383 9.086 1 39.53 27 ASP B CA 1
ATOM 3198 C C . ASP B 1 27 ? 33.031 9.859 8.766 1 39.53 27 ASP B C 1
ATOM 3200 O O . ASP B 1 27 ? 33.75 10.727 9.297 1 39.53 27 ASP B O 1
ATOM 3204 N N . VAL B 1 28 ? 32.219 10.281 7.621 1 40.28 28 VAL B N 1
ATOM 3205 C CA . VAL B 1 28 ? 32 11.672 7.227 1 40.28 28 VAL B CA 1
ATOM 3206 C C . VAL B 1 28 ? 30.734 12.211 7.879 1 40.28 28 VAL B C 1
ATOM 3208 O O . VAL B 1 28 ? 29.672 11.578 7.809 1 40.28 28 VAL B O 1
ATOM 3211 N N . VAL B 1 29 ? 30.828 13.188 8.852 1 41.44 29 VAL B N 1
ATOM 3212 C CA . VAL B 1 29 ? 29.734 13.891 9.516 1 41.44 29 VAL B CA 1
ATOM 3213 C C . VAL B 1 29 ? 29.609 15.297 8.945 1 41.44 29 VAL B C 1
ATOM 3215 O O . VAL B 1 29 ? 30.562 16.062 8.93 1 41.44 29 VAL B O 1
ATOM 3218 N N . GLY B 1 30 ? 28.547 15.891 8.414 1 41.78 30 GLY B N 1
ATOM 3219 C CA . GLY B 1 30 ? 28.219 17.25 8.047 1 41.78 30 GLY B CA 1
ATOM 3220 C C . GLY B 1 30 ? 28.953 17.734 6.805 1 41.78 30 GLY B C 1
ATOM 3221 O O . GLY B 1 30 ? 29.234 18.922 6.664 1 41.78 30 GLY B O 1
ATOM 3222 N N . ALA B 1 31 ? 29.641 16.922 5.852 1 39.72 31 ALA B N 1
ATOM 3223 C CA . ALA B 1 31 ? 30.422 17.516 4.77 1 39.72 31 ALA B CA 1
ATOM 3224 C C . ALA B 1 31 ? 29.672 17.438 3.443 1 39.72 31 ALA B C 1
ATOM 3226 O O . ALA B 1 31 ? 28.844 16.547 3.242 1 39.72 31 ALA B O 1
ATOM 3227 N N . ASP B 1 32 ? 29.453 18.531 2.789 1 40.78 32 ASP B N 1
ATOM 3228 C CA . ASP B 1 32 ? 29.016 18.609 1.402 1 40.78 32 ASP B CA 1
ATOM 3229 C C . ASP B 1 32 ? 30.078 18.078 0.451 1 40.78 32 ASP B C 1
ATOM 3231 O O . ASP B 1 32 ? 31.172 18.625 0.366 1 40.78 32 ASP B O 1
ATOM 3235 N N . LEU B 1 33 ? 30.203 16.719 0.242 1 41.47 33 LEU B N 1
ATOM 3236 C CA . LEU B 1 33 ? 31.328 16.203 -0.518 1 41.47 33 LEU B CA 1
ATOM 3237 C C . LEU B 1 33 ? 30.891 15.758 -1.91 1 41.47 33 LEU B C 1
ATOM 3239 O O . LEU B 1 33 ? 29.812 15.188 -2.074 1 41.47 33 LEU B O 1
ATOM 3243 N N . VAL B 1 34 ? 31.25 16.469 -2.836 1 40.69 34 VAL B N 1
ATOM 3244 C CA . VAL B 1 34 ? 31.219 15.906 -4.184 1 40.69 34 VAL B CA 1
ATOM 3245 C C . VAL B 1 34 ? 32.375 14.914 -4.359 1 40.69 34 VAL B C 1
ATOM 3247 O O . VAL B 1 34 ? 33.531 15.281 -4.238 1 40.69 34 VAL B O 1
ATOM 3250 N N . LEU B 1 35 ? 32.219 13.555 -4.309 1 43.44 35 LEU B N 1
ATOM 3251 C CA . LEU B 1 35 ? 33.344 12.633 -4.156 1 43.44 35 LEU B CA 1
ATOM 3252 C C . LEU B 1 35 ? 34 12.352 -5.5 1 43.44 35 LEU B C 1
ATOM 3254 O O . LEU B 1 35 ? 35.219 12.445 -5.625 1 43.44 35 LEU B O 1
ATOM 3258 N N . LEU B 1 36 ? 33.344 11.633 -6.477 1 42.19 36 LEU B N 1
ATOM 3259 C CA . LEU B 1 36 ? 34.094 11.18 -7.645 1 42.19 36 LEU B CA 1
ATOM 3260 C C . LEU B 1 36 ? 33.562 11.805 -8.922 1 42.19 36 LEU B C 1
ATOM 3262 O O . LEU B 1 36 ? 32.344 11.852 -9.117 1 42.19 36 LEU B O 1
ATOM 3266 N N . GLU B 1 37 ? 34.406 12.609 -9.539 1 44.41 37 GLU B N 1
ATOM 3267 C CA . GLU B 1 37 ? 34.188 13.125 -10.891 1 44.41 37 GLU B CA 1
ATOM 3268 C C . GLU B 1 37 ? 35.062 12.375 -11.906 1 44.41 37 GLU B C 1
ATOM 3270 O O . GLU B 1 37 ? 36.219 12.102 -11.656 1 44.41 37 GLU B O 1
ATOM 3275 N N . ASP B 1 38 ? 34.594 11.883 -13.078 1 43.97 38 ASP B N 1
ATOM 3276 C CA . ASP B 1 38 ? 35.25 11.281 -14.234 1 43.97 38 ASP B CA 1
ATOM 3277 C C . ASP B 1 38 ? 35.875 9.945 -13.875 1 43.97 38 ASP B C 1
ATOM 3279 O O . ASP B 1 38 ? 37.094 9.805 -13.883 1 43.97 38 ASP B O 1
ATOM 3283 N N . VAL B 1 39 ? 35.031 8.938 -13.219 1 42.38 39 VAL B N 1
ATOM 3284 C CA . VAL B 1 39 ? 35.562 7.625 -12.82 1 42.38 39 VAL B CA 1
ATOM 3285 C C . VAL B 1 39 ? 35.25 6.602 -13.914 1 42.38 39 VAL B C 1
ATOM 3287 O O . VAL B 1 39 ? 34.125 6.508 -14.391 1 42.38 39 VAL B O 1
ATOM 3290 N N . VAL B 1 40 ? 36.344 5.93 -14.586 1 43.81 40 VAL B N 1
ATOM 3291 C CA . VAL B 1 40 ? 36.281 4.867 -15.586 1 43.81 40 VAL B CA 1
ATOM 3292 C C . VAL B 1 40 ? 36.75 3.549 -14.961 1 43.81 40 VAL B C 1
ATOM 3294 O O . VAL B 1 40 ? 37.844 3.457 -14.445 1 43.81 40 VAL B O 1
ATOM 3297 N N . GLY B 1 41 ? 36.031 2.363 -14.977 1 43.06 41 GLY B N 1
ATOM 3298 C CA . GLY B 1 41 ? 36.406 0.994 -14.656 1 43.06 41 GLY B CA 1
ATOM 3299 C C . GLY B 1 41 ? 36.719 0.787 -13.188 1 43.06 41 GLY B C 1
ATOM 3300 O O . GLY B 1 41 ? 37.625 0.036 -12.836 1 43.06 41 GLY B O 1
ATOM 3301 N N . ALA B 1 42 ? 36.25 1.579 -12.047 1 40.12 42 ALA B N 1
ATOM 3302 C CA . ALA B 1 42 ? 36.688 1.332 -10.68 1 40.12 42 ALA B CA 1
ATOM 3303 C C . ALA B 1 42 ? 35.562 0.747 -9.836 1 40.12 42 ALA B C 1
ATOM 3305 O O . ALA B 1 42 ? 34.375 0.976 -10.117 1 40.12 42 ALA B O 1
ATOM 3306 N N . ASP B 1 43 ? 35.906 -0.42 -9.242 1 40.97 43 ASP B N 1
ATOM 3307 C CA . ASP B 1 43 ? 35.031 -0.949 -8.188 1 40.97 43 ASP B CA 1
ATOM 3308 C C . ASP B 1 43 ? 35.062 -0.047 -6.957 1 40.97 43 ASP B C 1
ATOM 3310 O O . ASP B 1 43 ? 36.125 0.149 -6.34 1 40.97 43 ASP B O 1
ATOM 3314 N N . LEU B 1 44 ? 34.281 1.033 -6.789 1 42.97 44 LEU B N 1
ATOM 3315 C CA . LEU B 1 44 ? 34.375 2.07 -5.762 1 42.97 44 LEU B CA 1
ATOM 3316 C C . LEU B 1 44 ? 33.344 1.821 -4.66 1 42.97 44 LEU B C 1
ATOM 3318 O O . LEU B 1 44 ? 32.188 1.517 -4.941 1 42.97 44 LEU B O 1
ATOM 3322 N N . VAL B 1 45 ? 33.906 1.346 -3.633 1 41.69 45 VAL B N 1
ATOM 3323 C CA . VAL B 1 45 ? 33.062 1.441 -2.439 1 41.69 45 VAL B CA 1
ATOM 3324 C C . VAL B 1 45 ? 33.125 2.865 -1.891 1 41.69 45 VAL B C 1
ATOM 3326 O O . VAL B 1 45 ? 34.188 3.371 -1.544 1 41.69 45 VAL B O 1
ATOM 3329 N N . LEU B 1 46 ? 32.156 3.752 -2.053 1 42.03 46 LEU B N 1
ATOM 3330 C CA . LEU B 1 46 ? 32.281 5.184 -1.815 1 42.03 46 LEU B CA 1
ATOM 3331 C C . LEU B 1 46 ? 32.125 5.508 -0.333 1 42.03 46 LEU B C 1
ATOM 3333 O O . LEU B 1 46 ? 32.938 6.234 0.237 1 42.03 46 LEU B O 1
ATOM 3337 N N . LEU B 1 47 ? 30.922 5.375 0.374 1 39.22 47 LEU B N 1
ATOM 3338 C CA . LEU B 1 47 ? 30.688 5.934 1.701 1 39.22 47 LEU B CA 1
ATOM 3339 C C . LEU 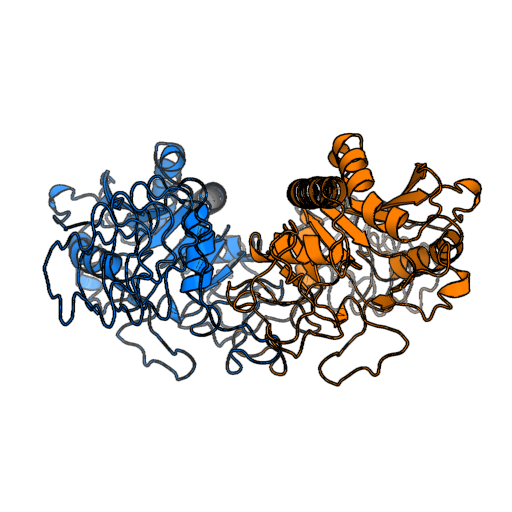B 1 47 ? 30.297 4.836 2.688 1 39.22 47 LEU B C 1
ATOM 3341 O O . LEU B 1 47 ? 29.484 3.971 2.369 1 39.22 47 LEU B O 1
ATOM 3345 N N . GLU B 1 48 ? 31.25 4.672 3.703 1 42.47 48 GLU B N 1
ATOM 3346 C CA . GLU B 1 48 ? 30.938 3.881 4.887 1 42.47 48 GLU B CA 1
ATOM 3347 C C . GLU B 1 48 ? 30.734 4.773 6.109 1 42.47 48 GLU B C 1
ATOM 3349 O O . GLU B 1 48 ? 31.531 5.668 6.375 1 42.47 48 GLU B O 1
ATOM 3354 N N . ASP B 1 49 ? 29.734 4.703 6.883 1 41.78 49 ASP B N 1
ATOM 3355 C CA . ASP B 1 49 ? 29.422 5.348 8.156 1 41.78 49 ASP B CA 1
ATOM 3356 C C . ASP B 1 49 ? 29.266 6.859 7.984 1 41.78 49 ASP B C 1
ATOM 3358 O O . ASP B 1 49 ? 30.078 7.629 8.516 1 41.78 49 ASP B O 1
ATOM 3362 N N . VAL B 1 50 ? 28.484 7.422 6.977 1 41.44 50 VAL B N 1
ATOM 3363 C CA . VAL B 1 50 ? 28.297 8.844 6.73 1 41.44 50 VAL B CA 1
ATOM 3364 C C . VAL B 1 50 ? 27 9.312 7.387 1 41.44 50 VAL B C 1
ATOM 3366 O O . VAL B 1 50 ? 25.938 8.703 7.195 1 41.44 50 VAL B O 1
ATOM 3369 N N . VAL B 1 51 ? 27.062 10.273 8.453 1 41.09 51 VAL B N 1
ATOM 3370 C CA . VAL B 1 51 ? 25.938 10.898 9.141 1 41.09 51 VAL B CA 1
ATOM 3371 C C . VAL B 1 51 ? 25.812 12.359 8.703 1 41.09 51 VAL B C 1
ATOM 3373 O O . VAL B 1 51 ? 26.75 13.141 8.852 1 41.09 51 VAL B O 1
ATOM 3376 N N . GLY B 1 52 ? 24.75 12.953 8.18 1 40.53 52 GLY B N 1
ATOM 3377 C CA . GLY B 1 52 ? 24.422 14.344 7.941 1 40.53 52 GLY B CA 1
ATOM 3378 C C . GLY B 1 52 ? 25.188 14.961 6.781 1 40.53 52 GLY B C 1
ATOM 3379 O O . GLY B 1 52 ? 25.562 16.125 6.832 1 40.53 52 GLY B O 1
ATOM 3380 N N . ALA B 1 53 ? 25.75 14.25 5.676 1 39.81 53 ALA B N 1
ATOM 3381 C CA . ALA B 1 53 ? 26.531 14.93 4.645 1 39.81 53 ALA B CA 1
ATOM 3382 C C . ALA B 1 53 ? 25.75 15.023 3.338 1 39.81 53 ALA B C 1
ATOM 3384 O O . ALA B 1 53 ? 24.891 14.188 3.053 1 39.81 53 ALA B O 1
ATOM 3385 N N . ASP B 1 54 ? 25.531 16.219 2.859 1 38.19 54 ASP B N 1
ATOM 3386 C CA . ASP B 1 54 ? 25.031 16.453 1.506 1 38.19 54 ASP B CA 1
ATOM 3387 C C . ASP B 1 54 ? 26.062 16.016 0.465 1 38.19 54 ASP B C 1
ATOM 3389 O O . ASP B 1 54 ? 27.141 16.609 0.369 1 38.19 54 ASP B O 1
ATOM 3393 N N . LEU B 1 55 ? 26.188 14.734 0.065 1 38.59 55 LEU B N 1
ATOM 3394 C CA . LEU B 1 55 ? 27.266 14.258 -0.777 1 38.59 55 LEU B CA 1
ATOM 3395 C C . LEU B 1 55 ? 26.797 14.055 -2.213 1 38.59 55 LEU B C 1
ATOM 3397 O O . LEU B 1 55 ? 25.719 13.516 -2.447 1 38.59 55 LEU B O 1
ATOM 3401 N N . VAL B 1 56 ? 27.094 14.945 -2.959 1 38.22 56 VAL B N 1
ATOM 3402 C CA . VAL B 1 56 ? 27 14.641 -4.383 1 38.22 56 VAL B CA 1
ATOM 3403 C C . VAL B 1 56 ? 28.094 13.656 -4.77 1 38.22 56 VAL B C 1
ATOM 3405 O O . VAL B 1 56 ? 29.281 13.961 -4.652 1 38.22 56 VAL B O 1
ATOM 3408 N N . LEU B 1 57 ? 27.891 12.344 -4.938 1 40 57 LEU B N 1
ATOM 3409 C CA . LEU B 1 57 ? 28.984 11.383 -5.066 1 40 57 LEU B CA 1
ATOM 3410 C C . LEU B 1 57 ? 29.562 11.406 -6.477 1 40 57 LEU B C 1
ATOM 3412 O O . LEU B 1 57 ? 30.781 11.57 -6.656 1 40 57 LEU B O 1
ATOM 3416 N N . LEU B 1 58 ? 28.891 10.578 -7.523 1 39.12 58 LEU B N 1
ATOM 3417 C CA . LEU B 1 58 ? 29.547 10.312 -8.805 1 39.12 58 LEU B CA 1
ATOM 3418 C C . LEU B 1 58 ? 28.891 11.125 -9.922 1 39.12 58 LEU B C 1
ATOM 3420 O O . LEU B 1 58 ? 27.672 11.164 -10.039 1 39.12 58 LEU B O 1
ATOM 3424 N N . GLU B 1 59 ? 29.578 12.047 -10.422 1 42.16 59 GLU B N 1
ATOM 3425 C CA . GLU B 1 59 ? 29.25 12.719 -11.68 1 42.16 59 GLU B CA 1
ATOM 3426 C C . GLU B 1 59 ? 30.094 12.164 -12.828 1 42.16 59 GLU B C 1
ATOM 3428 O O . GLU B 1 59 ? 31.312 12.008 -12.695 1 42.16 59 GLU B O 1
ATOM 3433 N N . ASP B 1 60 ? 29.547 11.695 -14.047 1 41.41 60 ASP B N 1
ATOM 3434 C CA . ASP B 1 60 ? 30.141 11.242 -15.297 1 41.41 60 ASP B CA 1
ATOM 3435 C C . ASP B 1 60 ? 30.844 9.898 -15.117 1 41.41 60 ASP B C 1
ATOM 3437 O O . ASP B 1 60 ? 32.062 9.812 -15.234 1 41.41 60 ASP B O 1
ATOM 3441 N N . VAL B 1 61 ? 30.172 8.852 -14.461 1 39 61 VAL B N 1
ATOM 3442 C CA . VAL B 1 61 ? 30.734 7.523 -14.242 1 39 61 VAL B CA 1
ATOM 3443 C C . VAL B 1 61 ? 30.312 6.59 -15.367 1 39 61 VAL B C 1
ATOM 3445 O O . VAL B 1 61 ? 29.125 6.512 -15.703 1 39 61 VAL B O 1
ATOM 3448 N N . VAL B 1 62 ? 31.25 6.066 -16.266 1 38.81 62 VAL B N 1
ATOM 3449 C CA . VAL B 1 62 ? 31.078 5.059 -17.312 1 38.81 62 VAL B CA 1
ATOM 3450 C C . VAL B 1 62 ? 31.578 3.707 -16.812 1 38.81 62 VAL B C 1
ATOM 3452 O O . VAL B 1 62 ? 32.75 3.582 -16.422 1 38.81 62 VAL B O 1
ATOM 3455 N N . GLY B 1 63 ? 30.812 2.471 -16.812 1 39.03 63 GLY B N 1
ATOM 3456 C CA . GLY B 1 63 ? 31.188 1.083 -16.609 1 39.03 63 GLY B CA 1
ATOM 3457 C C . GLY B 1 63 ? 31.562 0.783 -15.164 1 39.03 63 GLY B C 1
ATOM 3458 O O . GLY B 1 63 ? 32.5 0.036 -14.906 1 39.03 63 GLY B O 1
ATOM 3459 N N . ALA B 1 64 ? 31.281 1.521 -14.062 1 36.19 64 ALA B N 1
ATOM 3460 C CA . ALA B 1 64 ? 31.734 1.164 -12.727 1 36.19 64 ALA B CA 1
ATOM 3461 C C . ALA B 1 64 ? 30.609 0.522 -11.914 1 36.19 64 ALA B C 1
ATOM 3463 O O . ALA B 1 64 ? 29.438 0.823 -12.117 1 36.19 64 ALA B O 1
ATOM 3464 N N . ASP B 1 65 ? 30.922 -0.735 -11.5 1 34.34 65 ASP B N 1
ATOM 3465 C CA . ASP B 1 65 ? 30.047 -1.354 -10.5 1 34.34 65 ASP B CA 1
ATOM 3466 C C . ASP B 1 65 ? 30.109 -0.602 -9.172 1 34.34 65 ASP B C 1
ATOM 3468 O O . ASP B 1 65 ? 31.188 -0.469 -8.578 1 34.34 65 ASP B O 1
ATOM 3472 N N . LEU B 1 66 ? 29.5 0.441 -8.914 1 34.28 66 LEU B N 1
ATOM 3473 C CA . LEU B 1 66 ? 29.562 1.343 -7.77 1 34.28 66 LEU B CA 1
ATOM 3474 C C . LEU B 1 66 ? 28.719 0.808 -6.617 1 34.28 66 LEU B C 1
ATOM 3476 O O . LEU B 1 66 ? 27.562 0.423 -6.809 1 34.28 66 LEU B O 1
ATOM 3480 N N . VAL B 1 67 ? 29.469 0.189 -5.812 1 34.44 67 VAL B N 1
ATOM 3481 C CA . VAL B 1 67 ? 28.797 -0.102 -4.547 1 34.44 67 VAL B CA 1
ATOM 3482 C C . VAL B 1 67 ? 28.656 1.182 -3.732 1 34.44 67 VAL B C 1
ATOM 3484 O O . VAL B 1 67 ? 29.656 1.83 -3.4 1 34.44 67 VAL B O 1
ATOM 3487 N N . LEU B 1 68 ? 27.609 1.885 -3.766 1 34.81 68 LEU B N 1
ATOM 3488 C CA . LEU B 1 68 ? 27.5 3.199 -3.145 1 34.81 68 LEU B CA 1
ATOM 3489 C C . LEU B 1 68 ? 27.562 3.09 -1.624 1 34.81 68 LEU B C 1
ATOM 3491 O O . LEU B 1 68 ? 28.406 3.715 -0.988 1 34.81 68 LEU B O 1
ATOM 3495 N N . LEU B 1 69 ? 26.281 3.119 -0.891 1 32.81 69 LEU B N 1
ATOM 3496 C CA . LEU B 1 69 ? 26.109 3.531 0.499 1 32.81 69 LEU B CA 1
ATOM 3497 C C . LEU B 1 69 ? 25.938 2.32 1.408 1 32.81 69 LEU B C 1
ATOM 3499 O O . LEU B 1 69 ? 25.188 1.399 1.085 1 32.81 69 LEU B O 1
ATOM 3503 N N . GLU B 1 70 ? 27.109 2.102 2.119 1 32.84 70 GLU B N 1
ATOM 3504 C CA . GLU B 1 70 ? 26.953 1.227 3.275 1 32.84 70 GLU B CA 1
ATOM 3505 C C . GLU B 1 70 ? 26.812 2.033 4.562 1 32.84 70 GLU B C 1
ATOM 3507 O O . GLU B 1 70 ? 27.672 2.869 4.875 1 32.84 70 GLU B O 1
ATOM 3512 N N . ASP B 1 71 ? 25.859 1.922 5.418 1 33.94 71 ASP B N 1
ATOM 3513 C CA . ASP B 1 71 ? 25.578 2.465 6.742 1 33.94 71 ASP B CA 1
ATOM 3514 C C . ASP B 1 71 ? 25.469 3.986 6.703 1 33.94 71 ASP B C 1
ATOM 3516 O O . ASP B 1 71 ? 26.203 4.68 7.414 1 33.94 71 ASP B O 1
ATOM 3520 N N . VAL B 1 72 ? 24.984 4.695 5.676 1 31.86 72 VAL B N 1
ATOM 3521 C CA . VAL B 1 72 ? 24.875 6.145 5.57 1 31.86 72 VAL B CA 1
ATOM 3522 C C . VAL B 1 72 ? 23.562 6.605 6.219 1 31.86 72 VAL B C 1
ATOM 3524 O O . VAL B 1 72 ? 22.484 6.109 5.891 1 31.86 72 VAL B O 1
ATOM 3527 N N . VAL B 1 73 ? 23.656 7.273 7.445 1 32.53 73 VAL B N 1
ATOM 3528 C CA . VAL B 1 73 ? 22.547 7.875 8.164 1 32.53 73 VAL B CA 1
ATOM 3529 C C . VAL B 1 73 ? 22.484 9.367 7.859 1 32.53 73 VAL B C 1
ATOM 3531 O O . VAL B 1 73 ? 23.469 10.086 8 1 32.53 73 VAL B O 1
ATOM 3534 N N . GLY B 1 74 ? 21.438 10.039 7.422 1 31.31 74 GLY B N 1
ATOM 3535 C CA . GLY B 1 74 ? 21.109 11.453 7.316 1 31.31 74 GLY B CA 1
ATOM 3536 C C . GLY B 1 74 ? 21.812 12.141 6.16 1 31.31 74 GLY B C 1
ATOM 3537 O O . GLY B 1 74 ? 22.094 13.336 6.23 1 31.31 74 GLY B O 1
ATOM 3538 N N . ALA B 1 75 ? 22.531 11.523 5.238 1 31.77 75 ALA B N 1
ATOM 3539 C CA . ALA B 1 75 ? 23.234 12.312 4.23 1 31.77 75 ALA B CA 1
ATOM 3540 C C . ALA B 1 75 ? 22.375 12.508 2.984 1 31.77 75 ALA B C 1
ATOM 3542 O O . ALA B 1 75 ? 21.531 11.656 2.66 1 31.77 75 ALA B O 1
ATOM 3543 N N . ASP B 1 76 ? 22.047 13.75 2.734 1 31.39 76 ASP B N 1
ATOM 3544 C CA . ASP B 1 76 ? 21.438 14.109 1.454 1 31.39 76 ASP B CA 1
ATOM 3545 C C . ASP B 1 76 ? 22.328 13.672 0.289 1 31.39 76 ASP B C 1
ATOM 3547 O O . ASP B 1 76 ? 23.422 14.203 0.101 1 31.39 76 ASP B O 1
ATOM 3551 N N . LEU B 1 77 ? 22.406 12.477 -0.087 1 30.66 77 LEU B N 1
ATOM 3552 C CA . LEU B 1 77 ? 23.328 11.969 -1.1 1 30.66 77 LEU B CA 1
ATOM 3553 C C . LEU B 1 77 ? 22.719 12.086 -2.492 1 30.66 77 LEU B C 1
ATOM 3555 O O . LEU B 1 77 ? 21.578 11.672 -2.713 1 30.66 77 LEU B O 1
ATOM 3559 N N . VAL B 1 78 ? 22.844 13.211 -3.002 1 30.59 78 VAL B N 1
ATOM 3560 C CA . VAL B 1 78 ? 22.609 13.172 -4.441 1 30.59 78 VAL B CA 1
ATOM 3561 C C . VAL B 1 78 ? 23.594 12.219 -5.098 1 30.59 78 VAL B C 1
ATOM 3563 O O . VAL B 1 78 ? 24.812 12.453 -5.078 1 30.59 78 VAL B O 1
ATOM 3566 N N . LEU B 1 79 ? 23.25 10.992 -5.188 1 31.33 79 LEU B N 1
ATOM 3567 C CA . LEU B 1 79 ? 24.203 10 -5.66 1 31.33 79 LEU B CA 1
ATOM 3568 C C . LEU B 1 79 ? 24.703 10.344 -7.059 1 31.33 79 LEU B C 1
ATOM 3570 O O . LEU B 1 79 ? 25.906 10.414 -7.297 1 31.33 79 LEU B O 1
ATOM 3574 N N . LEU B 1 80 ? 23.906 9.719 -8.211 1 30.69 80 LEU B N 1
ATOM 3575 C CA . LEU B 1 80 ? 24.375 9.633 -9.586 1 30.69 80 LEU B CA 1
ATOM 3576 C C . LEU B 1 80 ? 23.734 10.711 -10.453 1 30.69 80 LEU B C 1
ATOM 3578 O O . LEU B 1 80 ? 22.516 10.938 -10.375 1 30.69 80 LEU B O 1
ATOM 3582 N N . GLU B 1 81 ? 24.312 11.781 -10.594 1 31.84 81 GLU B N 1
ATOM 3583 C CA . GLU B 1 81 ? 23.938 12.633 -11.727 1 31.84 81 GLU B CA 1
ATOM 3584 C C . GLU B 1 81 ? 24.688 12.219 -12.992 1 31.84 81 GLU B C 1
ATOM 3586 O O . GLU B 1 81 ? 25.922 12.086 -12.977 1 31.84 81 GLU B O 1
ATOM 3591 N N . ASP B 1 82 ? 24.078 11.898 -14.172 1 31.58 82 ASP B N 1
ATOM 3592 C CA . ASP B 1 82 ? 24.516 11.516 -15.516 1 31.58 82 ASP B CA 1
ATOM 3593 C C . ASP B 1 82 ? 25.234 10.172 -15.508 1 31.58 82 ASP B C 1
ATOM 3595 O O . ASP B 1 82 ? 26.391 10.07 -15.914 1 31.58 82 ASP B O 1
ATOM 3599 N N . VAL B 1 83 ? 24.906 9.273 -14.547 1 28.28 83 VAL B N 1
ATOM 3600 C CA . VAL B 1 83 ? 25.453 7.922 -14.469 1 28.28 83 VAL B CA 1
ATOM 3601 C C . VAL B 1 83 ? 24.75 7.02 -15.484 1 28.28 83 VAL B C 1
ATOM 3603 O O . VAL B 1 83 ? 23.516 6.922 -15.492 1 28.28 83 VAL B O 1
ATOM 3606 N N . VAL B 1 84 ? 25.328 6.812 -16.609 1 28.67 84 VAL B N 1
ATOM 3607 C CA . VAL B 1 84 ? 24.891 5.789 -17.547 1 28.67 84 VAL B CA 1
ATOM 3608 C C . VAL B 1 84 ? 25.406 4.422 -17.109 1 28.67 84 VAL B C 1
ATOM 3610 O O . VAL B 1 84 ? 26.625 4.254 -16.906 1 28.67 84 VAL B O 1
ATOM 3613 N N . GLY B 1 85 ? 24.641 3.408 -16.828 1 31.28 85 GLY B N 1
ATOM 3614 C CA . GLY B 1 85 ? 24.906 2 -16.594 1 31.28 85 GLY B CA 1
ATOM 3615 C C . GLY B 1 85 ? 25.219 1.69 -15.141 1 31.28 85 GLY B C 1
ATOM 3616 O O . GLY B 1 85 ? 25.875 0.693 -14.844 1 31.28 85 GLY B O 1
ATOM 3617 N N . ALA B 1 86 ? 25.406 2.646 -14.258 1 30 86 ALA B N 1
ATOM 3618 C CA . ALA B 1 86 ? 25.75 2.252 -12.891 1 30 86 ALA B CA 1
ATOM 3619 C C . ALA B 1 86 ? 24.5 1.858 -12.109 1 30 86 ALA B C 1
ATOM 3621 O O . ALA B 1 86 ? 23.453 2.512 -12.211 1 30 86 ALA B O 1
ATOM 3622 N N . GLU B 1 87 ? 24.406 0.543 -11.859 1 34.12 87 GLU B N 1
ATOM 3623 C CA . GLU B 1 87 ? 23.328 0.095 -10.984 1 34.12 87 GLU B CA 1
ATOM 3624 C C . GLU B 1 87 ? 23.656 0.361 -9.523 1 34.12 87 GLU B C 1
ATOM 3626 O O . GLU B 1 87 ? 24.766 0.102 -9.078 1 34.12 87 GLU B O 1
ATOM 3631 N N . LEU B 1 88 ? 23.406 1.45 -8.852 1 36.31 88 LEU B N 1
ATOM 3632 C CA . LEU B 1 88 ? 23.5 1.761 -7.43 1 36.31 88 LEU B CA 1
ATOM 3633 C C . LEU B 1 88 ? 22.984 0.601 -6.582 1 36.31 88 LEU B C 1
ATOM 3635 O O . LEU B 1 88 ? 21.875 0.124 -6.785 1 36.31 88 LEU B O 1
ATOM 3639 N N . ILE B 1 89 ? 24.125 -0.16 -6.086 1 44.5 89 ILE B N 1
ATOM 3640 C CA . ILE B 1 89 ? 23.75 -1.258 -5.203 1 44.5 89 ILE B CA 1
ATOM 3641 C C . ILE B 1 89 ? 23.344 -0.708 -3.834 1 44.5 89 ILE B C 1
ATOM 3643 O O . ILE B 1 89 ? 24.109 0.044 -3.217 1 44.5 89 ILE B O 1
ATOM 3647 N N . LEU B 1 90 ? 22.297 -0.571 -3.324 1 49.84 90 LEU B N 1
ATOM 3648 C CA . LEU B 1 90 ? 21.734 -0.216 -2.027 1 49.84 90 LEU B CA 1
ATOM 3649 C C . LEU B 1 90 ? 22.062 -1.282 -0.984 1 49.84 90 LEU B C 1
ATOM 3651 O O . LEU B 1 90 ? 21.844 -2.473 -1.221 1 49.84 90 LEU B O 1
ATOM 3655 N N . LYS B 1 91 ? 23 -0.961 0.032 1 59.88 91 LYS B N 1
ATOM 3656 C CA . LYS B 1 91 ? 23.281 -1.937 1.083 1 59.88 91 LYS B CA 1
ATOM 3657 C C . LYS B 1 91 ? 22.312 -1.775 2.25 1 59.88 91 LYS B C 1
ATOM 3659 O O . LYS B 1 91 ? 22.125 -0.671 2.768 1 59.88 91 LYS B O 1
ATOM 3664 N N . TYR B 1 92 ? 21.562 -2.576 2.561 1 68.38 92 TYR B N 1
ATOM 3665 C CA . TYR B 1 92 ? 20.641 -2.678 3.693 1 68.38 92 TYR B CA 1
ATOM 3666 C C . TYR B 1 92 ? 20.594 -4.105 4.223 1 68.38 92 TYR B C 1
ATOM 3668 O O . TYR B 1 92 ? 21.016 -5.043 3.543 1 68.38 92 TYR B O 1
ATOM 3676 N N . ASP B 1 93 ? 20.297 -4.199 5.547 1 75.19 93 ASP B N 1
ATOM 3677 C CA . ASP B 1 93 ? 20.172 -5.527 6.137 1 75.19 93 ASP B CA 1
ATOM 3678 C C . ASP B 1 93 ? 19.047 -6.32 5.461 1 75.19 93 ASP B C 1
ATOM 3680 O O . ASP B 1 93 ? 18.047 -5.75 5.039 1 75.19 93 ASP B O 1
ATOM 3684 N N . SER B 1 94 ? 19.297 -7.555 5.387 1 84.12 94 SER B N 1
ATOM 3685 C CA . SER B 1 94 ? 18.266 -8.438 4.867 1 84.12 94 SER B CA 1
ATOM 3686 C C . SER B 1 94 ? 16.984 -8.344 5.695 1 84.12 94 SER B C 1
ATOM 3688 O O . SER B 1 94 ? 17.031 -8.438 6.926 1 84.12 94 SER B O 1
ATOM 3690 N N . PRO B 1 95 ? 15.938 -8.07 5.027 1 88.56 95 PRO B N 1
ATOM 3691 C CA . PRO B 1 95 ? 14.688 -8 5.797 1 88.56 95 PRO B CA 1
ATOM 3692 C C . PRO B 1 95 ? 14.242 -9.367 6.309 1 88.56 95 PRO B C 1
ATOM 3694 O O . PRO B 1 95 ? 14.594 -10.398 5.727 1 88.56 95 PRO B O 1
ATOM 3697 N N . SER B 1 96 ? 13.516 -9.336 7.41 1 91.06 96 SER B N 1
ATOM 3698 C CA . SER B 1 96 ? 13.047 -10.578 8.023 1 91.06 96 SER B CA 1
ATOM 3699 C C . SER B 1 96 ? 11.531 -10.695 7.945 1 91.06 96 SER B C 1
ATOM 3701 O O . SER B 1 96 ? 10.812 -9.719 8.148 1 91.06 96 SER B O 1
ATOM 3703 N N . VAL B 1 97 ? 11.062 -11.859 7.688 1 93.81 97 VAL B N 1
ATOM 3704 C CA . VAL B 1 97 ? 9.641 -12.172 7.645 1 93.81 97 VAL B CA 1
ATOM 3705 C C . VAL B 1 97 ? 9.125 -12.445 9.055 1 93.81 97 VAL B C 1
ATOM 3707 O O . VAL B 1 97 ? 7.93 -12.344 9.32 1 93.81 97 VAL B O 1
ATOM 3710 N N . MET B 1 98 ? 10.039 -12.758 9.953 1 93.31 98 MET B N 1
ATOM 3711 C CA . MET B 1 98 ? 9.648 -13.188 11.297 1 93.31 98 MET B CA 1
ATOM 3712 C C . MET B 1 98 ? 9.82 -12.062 12.305 1 93.31 98 MET B C 1
ATOM 3714 O O . MET B 1 98 ? 9.07 -11.969 13.273 1 93.31 98 MET B O 1
ATOM 3718 N N . GLN B 1 99 ? 10.75 -11.219 12.102 1 91.19 99 GLN B N 1
ATOM 3719 C CA . GLN B 1 99 ? 11.086 -10.195 13.086 1 91.19 99 GLN B CA 1
ATOM 3720 C C . GLN B 1 99 ? 10.594 -8.82 12.641 1 91.19 99 GLN B C 1
ATOM 3722 O O . GLN B 1 99 ? 10.859 -8.391 11.516 1 91.19 99 GLN B O 1
ATOM 3727 N N . GLY B 1 100 ? 9.875 -8.172 13.414 1 91.75 100 GLY B N 1
ATOM 3728 C CA . GLY B 1 100 ? 9.367 -6.82 13.227 1 91.75 100 GLY B CA 1
ATOM 3729 C C . GLY B 1 100 ? 8.938 -6.156 14.516 1 91.75 100 GLY B C 1
ATOM 3730 O O . GLY B 1 100 ? 9.211 -6.676 15.602 1 91.75 100 GLY B O 1
ATOM 3731 N N . ARG B 1 101 ? 8.461 -4.961 14.398 1 95 101 ARG B N 1
ATOM 3732 C CA . ARG B 1 101 ? 7.934 -4.258 15.562 1 95 101 ARG B CA 1
ATOM 3733 C C . ARG B 1 101 ? 6.758 -5.012 16.172 1 95 101 ARG B C 1
ATOM 3735 O O . ARG B 1 101 ? 5.824 -5.398 15.469 1 95 101 ARG B O 1
ATOM 3742 N N . ARG B 1 102 ? 6.754 -5.242 17.516 1 92.56 102 ARG B N 1
ATOM 3743 C CA . ARG B 1 102 ? 5.781 -6.156 18.094 1 92.56 102 ARG B CA 1
ATOM 3744 C C . ARG B 1 102 ? 4.922 -5.453 19.141 1 92.56 102 ARG B C 1
ATOM 3746 O O . ARG B 1 102 ? 3.912 -6 19.594 1 92.56 102 ARG B O 1
ATOM 3753 N N . ASP B 1 103 ? 5.238 -4.262 19.547 1 94.88 103 ASP B N 1
ATOM 3754 C CA . ASP B 1 103 ? 4.535 -3.605 20.641 1 94.88 103 ASP B CA 1
ATOM 3755 C C . ASP B 1 103 ? 3.361 -2.777 20.125 1 94.88 103 ASP B C 1
ATOM 3757 O O . ASP B 1 103 ? 2.576 -2.246 20.906 1 94.88 103 ASP B O 1
ATOM 3761 N N . VAL B 1 104 ? 3.277 -2.627 18.797 1 97.12 104 VAL B N 1
ATOM 3762 C CA . VAL B 1 104 ? 2.195 -1.893 18.156 1 97.12 104 VAL B CA 1
ATOM 3763 C C . VAL B 1 104 ? 1.707 -2.662 16.938 1 97.12 104 VAL B C 1
ATOM 3765 O O . VAL B 1 104 ? 2.354 -3.617 16.5 1 97.12 104 VAL B O 1
ATOM 3768 N N . ASN B 1 105 ? 0.535 -2.332 16.484 1 97 105 ASN B N 1
ATOM 3769 C CA . ASN B 1 105 ? 0.044 -2.852 15.211 1 97 105 ASN B CA 1
ATOM 3770 C C . ASN B 1 105 ? 0.671 -2.119 14.031 1 97 105 ASN B C 1
ATOM 3772 O O . ASN B 1 105 ? 0.766 -0.891 14.031 1 97 105 ASN B O 1
ATOM 3776 N N . CYS B 1 106 ? 1.073 -2.854 13.008 1 97.5 106 CYS B N 1
ATOM 3777 C CA . CYS B 1 106 ? 1.839 -2.234 11.938 1 97.5 106 CYS B CA 1
ATOM 3778 C C . CYS B 1 106 ? 1.033 -2.201 10.641 1 97.5 106 CYS B C 1
ATOM 3780 O O . CYS B 1 106 ? 1.509 -1.699 9.625 1 97.5 106 CYS B O 1
ATOM 3782 N N . VAL B 1 107 ? -0.167 -2.75 10.648 1 97.94 107 VAL B N 1
ATOM 3783 C CA . VAL B 1 107 ? -1.055 -2.715 9.484 1 97.94 107 VAL B CA 1
ATOM 3784 C C . VAL B 1 107 ? -2.488 -2.449 9.945 1 97.94 107 VAL B C 1
ATOM 3786 O O . VAL B 1 107 ? -2.881 -2.848 11.039 1 97.94 107 VAL B O 1
ATOM 3789 N N . THR B 1 108 ? -3.271 -1.802 9.148 1 97.81 108 THR B N 1
ATOM 3790 C CA . THR B 1 108 ? -4.684 -1.574 9.43 1 97.81 108 THR B CA 1
ATOM 3791 C C . THR B 1 108 ? -5.512 -2.805 9.07 1 97.81 108 THR B C 1
ATOM 3793 O O . THR B 1 108 ? -4.992 -3.762 8.492 1 97.81 108 THR B O 1
ATOM 3796 N N . ASN B 1 109 ? -6.785 -2.717 9.406 1 96.12 109 ASN B N 1
ATOM 3797 C CA . ASN B 1 109 ? -7.641 -3.859 9.102 1 96.12 109 ASN B CA 1
ATOM 3798 C C . ASN B 1 109 ? -8.023 -3.896 7.621 1 96.12 109 ASN B C 1
ATOM 3800 O O . ASN B 1 109 ? -8.594 -4.879 7.148 1 96.12 109 ASN B O 1
ATOM 3804 N N . TRP B 1 110 ? -7.699 -2.867 6.812 1 96.56 110 TRP B N 1
ATOM 3805 C CA . TRP B 1 110 ? -7.812 -2.961 5.359 1 96.56 110 TRP B CA 1
ATOM 3806 C C . TRP B 1 110 ? -6.445 -3.158 4.719 1 96.56 110 TRP B C 1
ATOM 3808 O O . TRP B 1 110 ? -6.281 -2.957 3.514 1 96.56 110 TRP B O 1
ATOM 3818 N N . ASN B 1 111 ? -5.469 -3.467 5.504 1 97.44 111 ASN B N 1
ATOM 3819 C CA . ASN B 1 111 ? -4.168 -4.02 5.141 1 97.44 111 ASN B CA 1
ATOM 3820 C C . ASN B 1 111 ? -3.289 -2.982 4.449 1 97.44 111 ASN B C 1
ATOM 3822 O O . ASN B 1 111 ? -2.693 -3.264 3.408 1 97.44 111 ASN B O 1
ATOM 3826 N N . VAL B 1 112 ? -3.213 -1.805 4.957 1 97.81 112 VAL B N 1
ATOM 3827 C CA . VAL B 1 112 ? -2.23 -0.797 4.574 1 97.81 112 VAL B CA 1
ATOM 3828 C C . VAL B 1 112 ? -1.302 -0.508 5.754 1 97.81 112 VAL B C 1
ATOM 3830 O O . VAL B 1 112 ? -1.649 -0.778 6.906 1 97.81 112 VAL B O 1
ATOM 3833 N N . PRO B 1 113 ? -0.171 0.005 5.539 1 98.25 113 PRO B N 1
ATOM 3834 C CA . PRO B 1 113 ? 0.797 0.187 6.625 1 98.25 113 PRO B CA 1
ATOM 3835 C C . PRO B 1 113 ? 0.329 1.196 7.672 1 98.25 113 PRO B C 1
ATOM 3837 O O . PRO B 1 113 ? -0.249 2.229 7.324 1 98.25 113 PRO B O 1
ATOM 3840 N N . LEU B 1 114 ? 0.424 0.843 8.828 1 98.44 114 LEU B N 1
ATOM 3841 C CA . LEU B 1 114 ? 0.493 1.744 9.969 1 98.44 114 LEU B CA 1
ATOM 3842 C C . LEU B 1 114 ? 1.941 2.049 10.336 1 98.44 114 LEU B C 1
ATOM 3844 O O . LEU B 1 114 ? 2.637 1.199 10.898 1 98.44 114 LEU B O 1
ATOM 3848 N N . VAL B 1 115 ? 2.408 3.197 10.086 1 98.69 115 VAL B N 1
ATOM 3849 C CA . VAL B 1 115 ? 3.834 3.502 10.008 1 98.69 115 VAL B CA 1
ATOM 3850 C C . VAL B 1 115 ? 4.336 3.961 11.375 1 98.69 115 VAL B C 1
ATOM 3852 O O . VAL B 1 115 ? 3.822 4.93 11.945 1 98.69 115 VAL B O 1
ATOM 3855 N N . TRP B 1 116 ? 5.285 3.277 11.906 1 98.44 116 TRP B N 1
ATOM 3856 C CA . TRP B 1 116 ? 6 3.561 13.148 1 98.44 116 TRP B CA 1
ATOM 3857 C C . TRP B 1 116 ? 7.508 3.531 12.93 1 98.44 116 TRP B C 1
ATOM 3859 O O . TRP B 1 116 ? 7.988 2.979 11.938 1 98.44 116 TRP B O 1
ATOM 3869 N N . GLU B 1 117 ? 8.227 4.168 13.891 1 97.94 117 GLU B N 1
ATOM 3870 C CA . GLU B 1 117 ? 9.656 3.875 13.953 1 97.94 117 GLU B CA 1
ATOM 3871 C C . GLU B 1 117 ? 9.906 2.373 14.039 1 97.94 117 GLU B C 1
ATOM 3873 O O . GLU B 1 117 ? 9.258 1.674 14.82 1 97.94 117 GLU B O 1
ATOM 3878 N N . GLY B 1 118 ? 10.742 1.884 13.18 1 96.12 118 GLY B N 1
ATOM 3879 C CA . GLY B 1 118 ? 11.078 0.47 13.203 1 96.12 118 GLY B CA 1
ATOM 3880 C C . GLY B 1 118 ? 10.312 -0.351 12.188 1 96.12 118 GLY B C 1
ATOM 3881 O O . GLY B 1 118 ? 10.531 -1.557 12.062 1 96.12 118 GLY B O 1
ATOM 3882 N N . THR B 1 119 ? 9.398 0.268 11.453 1 97.69 119 THR B N 1
ATOM 3883 C CA . THR B 1 119 ? 8.578 -0.489 10.516 1 97.69 119 THR B CA 1
ATOM 3884 C C . THR B 1 119 ? 9.086 -0.293 9.086 1 97.69 119 THR B C 1
ATOM 3886 O O . THR B 1 119 ? 8.469 -0.783 8.133 1 97.69 119 THR B O 1
ATOM 3889 N N . PHE B 1 120 ? 10.156 0.367 8.914 1 97.06 120 PHE B N 1
ATOM 3890 C CA . PHE B 1 120 ? 10.742 0.59 7.598 1 97.06 120 PHE B CA 1
ATOM 3891 C C . PHE B 1 120 ? 12.242 0.845 7.711 1 97.06 120 PHE B C 1
ATOM 3893 O O . PHE B 1 120 ? 12.75 1.138 8.797 1 97.06 120 PHE B O 1
ATOM 3900 N N . ASP B 1 121 ? 12.914 0.66 6.656 1 93.12 121 ASP B N 1
ATOM 3901 C CA . ASP B 1 121 ? 14.297 1.094 6.488 1 93.12 121 ASP B CA 1
ATOM 3902 C C . ASP B 1 121 ? 14.383 2.361 5.641 1 93.12 121 ASP B C 1
ATOM 3904 O O . ASP B 1 121 ? 14.031 2.35 4.461 1 93.12 121 ASP B O 1
ATOM 3908 N N . PRO B 1 122 ? 14.781 3.473 6.238 1 92.56 122 PRO B N 1
ATOM 3909 C CA . PRO B 1 122 ? 14.773 4.75 5.52 1 92.56 122 PRO B CA 1
ATOM 3910 C C . PRO B 1 122 ? 15.602 4.711 4.238 1 92.56 122 PRO B C 1
ATOM 3912 O O . PRO B 1 122 ? 15.258 5.367 3.254 1 92.56 122 PRO B O 1
ATOM 3915 N N . ILE B 1 123 ? 16.641 3.918 4.219 1 88.19 123 ILE B N 1
ATOM 3916 C CA . ILE B 1 123 ? 17.5 3.818 3.051 1 88.19 123 ILE B CA 1
ATOM 3917 C C . ILE B 1 123 ? 16.734 3.16 1.901 1 88.19 123 ILE B C 1
ATOM 3919 O O . ILE B 1 123 ? 16.781 3.646 0.768 1 88.19 123 ILE B O 1
ATOM 3923 N N . VAL B 1 124 ? 16.078 2.104 2.213 1 91.25 124 VAL B N 1
ATOM 3924 C CA . VAL B 1 124 ? 15.352 1.343 1.199 1 91.25 124 VAL B CA 1
ATOM 3925 C C . VAL B 1 124 ? 14.18 2.17 0.667 1 91.25 124 VAL B C 1
ATOM 3927 O O . VAL B 1 124 ? 14.016 2.311 -0.547 1 91.25 124 VAL B O 1
ATOM 3930 N N . VAL B 1 125 ? 13.422 2.82 1.565 1 94.75 125 VAL B N 1
ATOM 3931 C CA . VAL B 1 125 ? 12.242 3.584 1.17 1 94.75 125 VAL B CA 1
ATOM 3932 C C . VAL B 1 125 ? 12.664 4.789 0.334 1 94.75 125 VAL B C 1
ATOM 3934 O O . VAL B 1 125 ? 12.07 5.07 -0.707 1 94.75 125 VAL B O 1
ATOM 3937 N N . ASP B 1 126 ? 13.695 5.473 0.757 1 90.19 126 ASP B N 1
ATOM 3938 C CA . ASP B 1 126 ? 14.156 6.641 0.009 1 90.19 126 ASP B CA 1
ATOM 3939 C C . ASP B 1 126 ? 14.633 6.242 -1.389 1 90.19 126 ASP B C 1
ATOM 3941 O O . ASP B 1 126 ? 14.383 6.965 -2.359 1 90.19 126 ASP B O 1
ATOM 3945 N N . SER B 1 127 ? 15.297 5.074 -1.476 1 86.44 127 SER B N 1
ATOM 3946 C CA . SER B 1 127 ? 15.805 4.633 -2.77 1 86.44 127 SER B CA 1
ATOM 3947 C C . SER B 1 127 ? 14.68 4.414 -3.768 1 86.44 127 SER B C 1
ATOM 3949 O O . SER B 1 127 ? 14.828 4.684 -4.961 1 86.44 127 SER B O 1
ATOM 3951 N N . ILE B 1 128 ? 13.602 3.969 -3.307 1 89.31 128 ILE B N 1
ATOM 3952 C CA . ILE B 1 128 ? 12.445 3.713 -4.16 1 89.31 128 ILE B CA 1
ATOM 3953 C C . ILE B 1 128 ? 11.891 5.035 -4.684 1 89.31 128 ILE B C 1
ATOM 3955 O O . ILE B 1 128 ? 11.68 5.191 -5.887 1 89.31 128 ILE B O 1
ATOM 3959 N N . TYR B 1 129 ? 11.766 6.027 -3.82 1 91.06 129 TYR B N 1
ATOM 3960 C CA . TYR B 1 129 ? 11.086 7.262 -4.199 1 91.06 129 TYR B CA 1
ATOM 3961 C C . TYR B 1 129 ? 12.039 8.219 -4.902 1 91.06 129 TYR B C 1
ATOM 3963 O O . TYR B 1 129 ? 11.617 9.039 -5.723 1 91.06 129 TYR B O 1
ATOM 3971 N N . LYS B 1 130 ? 13.258 8.141 -4.594 1 85.19 130 LYS B N 1
ATOM 3972 C CA . LYS B 1 130 ? 14.211 9.008 -5.277 1 85.19 130 LYS B CA 1
ATOM 3973 C C . LYS B 1 130 ? 14.266 8.703 -6.773 1 85.19 130 LYS B C 1
ATOM 3975 O O . LYS B 1 130 ? 14.445 9.602 -7.59 1 85.19 130 LYS B O 1
ATOM 3980 N N . LYS B 1 131 ? 14.047 7.41 -7.125 1 79.94 131 LYS B N 1
ATOM 3981 C CA . LYS B 1 131 ? 13.992 7.016 -8.531 1 79.94 131 LYS B CA 1
ATOM 3982 C C . LYS B 1 131 ? 12.836 7.707 -9.25 1 79.94 131 LYS B C 1
ATOM 3984 O O . LYS B 1 131 ? 12.93 8.008 -10.438 1 79.94 131 LYS B O 1
ATOM 3989 N N . LEU B 1 132 ? 11.859 7.984 -8.484 1 87.62 132 LEU B N 1
ATOM 3990 C CA . LEU B 1 132 ? 10.68 8.617 -9.055 1 87.62 132 LEU B CA 1
ATOM 3991 C C . LEU B 1 132 ? 10.844 10.133 -9.094 1 87.62 132 LEU B C 1
ATOM 3993 O O . LEU B 1 132 ? 10.102 10.828 -9.805 1 87.62 132 LEU B O 1
ATOM 3997 N N . ASN B 1 133 ? 11.742 10.688 -8.352 1 88.31 133 ASN B N 1
ATOM 3998 C CA . ASN B 1 133 ? 12.039 12.109 -8.273 1 88.31 133 ASN B CA 1
ATOM 3999 C C . ASN B 1 133 ? 10.766 12.945 -8.102 1 88.31 133 ASN B C 1
ATOM 4001 O O . ASN B 1 133 ? 10.5 13.852 -8.891 1 88.31 133 ASN B O 1
ATOM 4005 N N . PRO B 1 134 ? 10.039 12.625 -7 1 96.62 134 PRO B N 1
ATOM 4006 C CA . PRO B 1 134 ? 8.75 13.305 -6.836 1 96.62 134 PRO B CA 1
ATOM 4007 C C . PRO B 1 134 ? 8.898 14.766 -6.434 1 96.62 134 PRO B C 1
ATOM 4009 O O . PRO B 1 134 ? 9.828 15.117 -5.707 1 96.62 134 PRO B O 1
ATOM 4012 N N . ARG B 1 135 ? 8.023 15.672 -6.977 1 98.44 135 ARG B N 1
ATOM 4013 C CA . ARG B 1 135 ? 7.875 17.047 -6.523 1 98.44 135 ARG B CA 1
ATOM 4014 C C . ARG B 1 135 ? 6.852 17.156 -5.395 1 98.44 135 ARG B C 1
ATOM 4016 O O . ARG B 1 135 ? 5.676 16.828 -5.586 1 98.44 135 ARG B O 1
ATOM 4023 N N . ILE B 1 136 ? 7.281 17.594 -4.172 1 98.81 136 ILE B N 1
ATOM 4024 C CA . ILE B 1 136 ? 6.426 17.578 -2.99 1 98.81 136 ILE B CA 1
ATOM 4025 C C . ILE B 1 136 ? 6.047 19 -2.607 1 98.81 136 ILE B C 1
ATOM 4027 O O . ILE B 1 136 ? 6.914 19.859 -2.439 1 98.81 136 ILE B O 1
ATOM 4031 N N . ALA B 1 137 ? 4.797 19.281 -2.471 1 98.81 137 ALA B N 1
ATOM 4032 C CA . ALA B 1 137 ? 4.277 20.562 -1.999 1 98.81 137 ALA B CA 1
ATOM 4033 C C . ALA B 1 137 ? 3.855 20.484 -0.535 1 98.81 137 ALA B C 1
ATOM 4035 O O . ALA B 1 137 ? 3.283 19.484 -0.103 1 98.81 137 ALA B O 1
ATOM 4036 N N . VAL B 1 138 ? 4.125 21.469 0.185 1 98.75 138 VAL B N 1
ATOM 4037 C CA . VAL B 1 138 ? 3.611 21.625 1.541 1 98.75 138 VAL B CA 1
ATOM 4038 C C . VAL B 1 138 ? 2.773 22.906 1.627 1 98.75 138 VAL B C 1
ATOM 4040 O O . VAL B 1 138 ? 3.277 24 1.388 1 98.75 138 VAL B O 1
ATOM 4043 N N . ILE B 1 139 ? 1.571 22.719 1.947 1 98 139 ILE B N 1
ATOM 4044 C CA . ILE B 1 139 ? 0.663 23.859 2.084 1 98 139 ILE B CA 1
ATOM 4045 C C . ILE B 1 139 ? 0.609 24.297 3.543 1 98 139 ILE B C 1
ATOM 4047 O O . ILE B 1 139 ? 0.252 23.516 4.426 1 98 139 ILE B O 1
ATOM 4051 N N . LEU B 1 140 ? 0.917 25.562 3.744 1 96.94 140 LEU B N 1
ATOM 4052 C CA . LEU B 1 140 ? 1.023 26.156 5.07 1 96.94 140 LEU B CA 1
ATOM 4053 C C . LEU B 1 140 ? 0.164 27.406 5.172 1 96.94 140 LEU B C 1
ATOM 4055 O O . LEU B 1 140 ? 0.21 28.281 4.293 1 96.94 140 LEU B O 1
ATOM 4059 N N . PHE B 1 141 ? -0.553 27.484 6.246 1 94.5 141 PHE B N 1
ATOM 4060 C CA . PHE B 1 141 ? -1.339 28.688 6.492 1 94.5 141 PHE B CA 1
ATOM 4061 C C . PHE B 1 141 ? -0.749 29.5 7.645 1 94.5 141 PHE B C 1
ATOM 4063 O O . PHE B 1 141 ? -0.704 29.031 8.781 1 94.5 141 PHE B O 1
ATOM 4070 N N . ALA B 1 142 ? -0.251 30.641 7.309 1 93.38 142 ALA B N 1
ATOM 4071 C C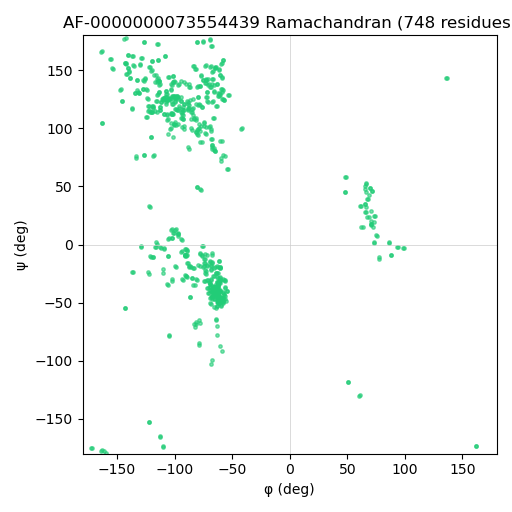A . ALA B 1 142 ? 0.297 31.578 8.281 1 93.38 142 ALA B CA 1
ATOM 4072 C C . ALA B 1 142 ? -0.476 32.906 8.258 1 93.38 142 ALA B C 1
ATOM 4074 O O . ALA B 1 142 ? 0.033 33.906 7.789 1 93.38 142 ALA B O 1
ATOM 4075 N N . VAL B 1 143 ? -1.567 32.906 8.805 1 90.69 143 VAL B N 1
ATOM 4076 C CA . VAL B 1 143 ? -2.432 34.062 8.805 1 90.69 143 VAL B CA 1
ATOM 4077 C C . VAL B 1 143 ? -2.301 34.812 10.141 1 90.69 143 VAL B C 1
ATOM 4079 O O . VAL B 1 143 ? -2.236 34.188 11.195 1 90.69 143 VAL B O 1
ATOM 4082 N N . GLY B 1 144 ? -2.291 36.062 10.117 1 88.25 144 GLY B N 1
ATOM 4083 C CA . GLY B 1 144 ? -2.125 36.875 11.312 1 88.25 144 GLY B CA 1
ATOM 4084 C C . GLY B 1 144 ? -0.811 36.625 12.031 1 88.25 144 GLY B C 1
ATOM 4085 O O . GLY B 1 144 ? 0.253 36.656 11.406 1 88.25 144 GLY B O 1
ATOM 4086 N N . LYS B 1 145 ? -0.897 36.406 13.312 1 87.06 145 LYS B N 1
ATOM 4087 C CA . LYS B 1 145 ? 0.297 36.281 14.141 1 87.06 145 LYS B CA 1
ATOM 4088 C C . LYS B 1 145 ? 0.974 34.938 13.93 1 87.06 145 LYS B C 1
ATOM 4090 O O . LYS B 1 145 ? 2.061 34.688 14.453 1 87.06 145 LYS B O 1
ATOM 4095 N N . TYR B 1 146 ? 0.406 34.156 13.117 1 90.56 146 TYR B N 1
ATOM 4096 C CA . TYR B 1 146 ? 0.954 32.812 12.906 1 90.56 146 TYR B CA 1
ATOM 4097 C C . TYR B 1 146 ? 2.229 32.875 12.07 1 90.56 146 TYR B C 1
ATOM 4099 O O . TYR B 1 146 ? 2.986 31.891 12.016 1 90.56 146 TYR B O 1
ATOM 4107 N N . THR B 1 147 ? 2.479 34 11.477 1 92.88 147 THR B N 1
ATOM 4108 C CA . THR B 1 147 ? 3.705 34.156 10.703 1 92.88 147 THR B CA 1
ATOM 4109 C C . THR B 1 147 ? 4.934 33.969 11.586 1 92.88 147 THR B C 1
ATOM 4111 O O . THR B 1 147 ? 6.008 33.625 11.094 1 92.88 147 THR B O 1
ATOM 4114 N N . ARG B 1 148 ? 4.766 34.094 12.836 1 92.62 148 ARG B N 1
ATOM 4115 C CA . ARG B 1 148 ? 5.887 34 13.766 1 92.62 148 ARG B CA 1
ATOM 4116 C C . ARG B 1 148 ? 6.438 32.594 13.828 1 92.62 148 ARG B C 1
ATOM 4118 O O . ARG B 1 148 ? 7.582 32.375 14.242 1 92.62 148 ARG B O 1
ATOM 4125 N N . PHE B 1 149 ? 5.637 31.609 13.43 1 94.94 149 PHE B N 1
ATOM 4126 C CA . PHE B 1 149 ? 6.023 30.203 13.555 1 94.94 149 PHE B CA 1
ATOM 4127 C C . PHE B 1 149 ? 6.73 29.719 12.289 1 94.94 149 PHE B C 1
ATOM 4129 O O . PHE B 1 149 ? 7.332 28.641 12.281 1 94.94 149 PHE B O 1
ATOM 4136 N N . LEU B 1 150 ? 6.719 30.516 11.266 1 96.75 150 LEU B N 1
ATOM 4137 C CA . LEU B 1 150 ? 7.176 30.094 9.938 1 96.75 150 LEU B CA 1
ATOM 4138 C C . LEU B 1 150 ? 8.656 29.734 9.969 1 96.75 150 LEU B C 1
ATOM 4140 O O . LEU B 1 150 ? 9.047 28.672 9.469 1 96.75 150 LEU B O 1
ATOM 4144 N N . LYS B 1 151 ? 9.461 30.578 10.523 1 96.88 151 LYS B N 1
ATOM 4145 C CA . LYS B 1 151 ? 10.906 30.391 10.484 1 96.88 151 LYS B CA 1
ATOM 4146 C C . LYS B 1 151 ? 11.305 29.078 11.141 1 96.88 151 LYS B C 1
ATOM 4148 O O . LYS B 1 151 ? 12 28.25 10.531 1 96.88 151 LYS B O 1
ATOM 4153 N N . ALA B 1 152 ? 10.844 28.875 12.375 1 96.31 152 ALA B N 1
ATOM 4154 C CA . ALA B 1 152 ? 11.195 27.656 13.109 1 96.31 152 ALA B CA 1
ATOM 4155 C C . ALA B 1 152 ? 10.672 26.422 12.391 1 96.31 152 ALA B C 1
ATOM 4157 O O . ALA B 1 152 ? 11.344 25.391 12.344 1 96.31 152 ALA B O 1
ATOM 4158 N N . PHE B 1 153 ? 9.492 26.484 11.844 1 98.06 153 PHE B N 1
ATOM 4159 C CA . PHE B 1 153 ? 8.891 25.375 11.133 1 98.06 153 PHE B CA 1
ATOM 4160 C C . PHE B 1 153 ? 9.734 24.984 9.922 1 98.06 153 PHE B C 1
ATOM 4162 O O . PHE B 1 153 ? 10.086 23.812 9.75 1 98.06 153 PHE B O 1
ATOM 4169 N N . ILE B 1 154 ? 10.102 25.938 9.094 1 98.31 154 ILE B N 1
ATOM 4170 C CA . ILE B 1 154 ? 10.812 25.672 7.848 1 98.31 154 ILE B CA 1
ATOM 4171 C C . ILE B 1 154 ? 12.234 25.219 8.156 1 98.31 154 ILE B C 1
ATOM 4173 O O . ILE B 1 154 ? 12.734 24.266 7.566 1 98.31 154 ILE B O 1
ATOM 4177 N N . GLU B 1 155 ? 12.891 25.859 9.125 1 97.56 155 GLU B N 1
ATOM 4178 C CA . GLU B 1 155 ? 14.258 25.5 9.469 1 97.56 155 GLU B CA 1
ATOM 4179 C C . GLU B 1 155 ? 14.328 24.062 10.008 1 97.56 155 GLU B C 1
ATOM 4181 O O . GLU B 1 155 ? 15.234 23.312 9.648 1 97.56 155 GLU B O 1
ATOM 4186 N N . SER B 1 156 ? 13.391 23.703 10.891 1 98.06 156 SER B N 1
ATOM 4187 C CA . SER B 1 156 ? 13.359 22.344 11.391 1 98.06 156 SER B CA 1
ATOM 4188 C C . SER B 1 156 ? 12.945 21.359 10.297 1 98.06 156 SER B C 1
ATOM 4190 O O . SER B 1 156 ? 13.422 20.219 10.258 1 98.06 156 SER B O 1
ATOM 4192 N N . GLY B 1 157 ? 12.047 21.797 9.383 1 98.38 157 GLY B N 1
ATOM 4193 C CA . GLY B 1 157 ? 11.68 20.984 8.227 1 98.38 157 GLY B CA 1
ATOM 4194 C C . GLY B 1 157 ? 12.852 20.688 7.309 1 98.38 157 GLY B C 1
ATOM 4195 O O . GLY B 1 157 ? 12.992 19.578 6.816 1 98.38 157 GLY B O 1
ATOM 4196 N N . GLU B 1 158 ? 13.695 21.656 7.098 1 97.31 158 GLU B N 1
ATOM 4197 C CA . GLU B 1 158 ? 14.859 21.484 6.234 1 97.31 158 GLU B CA 1
ATOM 4198 C C . GLU B 1 158 ? 15.812 20.438 6.785 1 97.31 158 GLU B C 1
ATOM 4200 O O . GLU B 1 158 ? 16.547 19.797 6.023 1 97.31 158 GLU B O 1
ATOM 4205 N N . LYS B 1 159 ? 15.68 20.141 8.047 1 95.88 159 LYS B N 1
ATOM 4206 C CA . LYS B 1 159 ? 16.594 19.203 8.68 1 95.88 159 LYS B CA 1
ATOM 4207 C C . LYS B 1 159 ? 15.969 17.812 8.781 1 95.88 159 LYS B C 1
ATOM 4209 O O . LYS B 1 159 ? 16.688 16.812 8.914 1 95.88 159 LYS B O 1
ATOM 4214 N N . ASN B 1 160 ? 14.641 17.781 8.664 1 98 160 ASN B N 1
ATOM 4215 C CA . ASN B 1 160 ? 14.039 16.516 9.07 1 98 160 ASN B CA 1
ATOM 4216 C C . ASN B 1 160 ? 12.969 16.062 8.086 1 98 160 ASN B C 1
ATOM 4218 O O . ASN B 1 160 ? 12.633 14.875 8.016 1 98 160 ASN B O 1
ATOM 4222 N N . PHE B 1 161 ? 12.367 16.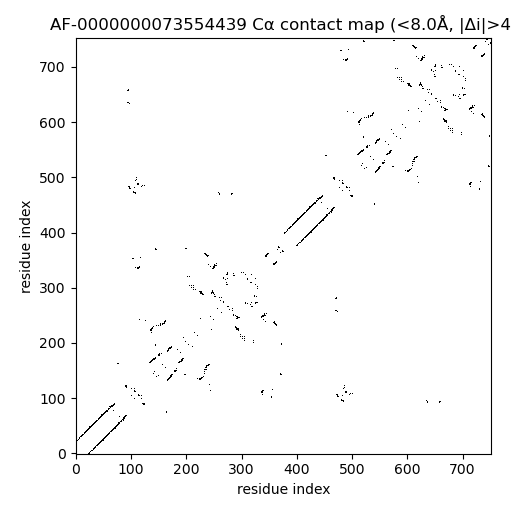984 7.324 1 98.75 161 PHE B N 1
ATOM 4223 C CA . PHE B 1 161 ? 11.211 16.672 6.488 1 98.75 161 PHE B CA 1
ATOM 4224 C C . PHE B 1 161 ? 11.641 16.453 5.039 1 98.75 161 PHE B C 1
ATOM 4226 O O . PHE B 1 161 ? 12.133 17.359 4.383 1 98.75 161 PHE B O 1
ATOM 4233 N N . MET B 1 162 ? 11.445 15.266 4.551 1 98.5 162 MET B N 1
ATOM 4234 C CA . MET B 1 162 ? 11.711 14.93 3.154 1 98.5 162 MET B CA 1
ATOM 4235 C C . MET B 1 162 ? 13.086 15.422 2.725 1 98.5 162 MET B C 1
ATOM 4237 O O . MET B 1 162 ? 13.227 16.062 1.681 1 98.5 162 MET B O 1
ATOM 4241 N N . VAL B 1 163 ? 13.984 15.164 3.588 1 95.38 163 VAL B N 1
ATOM 4242 C CA . VAL B 1 163 ? 15.352 15.602 3.316 1 95.38 163 VAL B CA 1
ATOM 4243 C C . VAL B 1 163 ? 15.875 14.922 2.055 1 95.38 163 VAL B C 1
ATOM 4245 O O . VAL B 1 163 ? 15.742 13.703 1.899 1 95.38 163 VAL B O 1
ATOM 4248 N N . GLY B 1 164 ? 16.375 15.688 1.128 1 91 164 GLY B N 1
ATOM 4249 C CA . GLY B 1 164 ? 16.922 15.164 -0.11 1 91 164 GLY B CA 1
ATOM 4250 C C . GLY B 1 164 ? 15.914 15.125 -1.242 1 91 164 GLY B C 1
ATOM 4251 O O . GLY B 1 164 ? 16.234 14.711 -2.357 1 91 164 GLY B O 1
ATOM 4252 N N . PHE B 1 165 ? 14.742 15.508 -0.952 1 96.69 165 PHE B N 1
ATOM 4253 C CA . PHE B 1 165 ? 13.68 15.516 -1.954 1 96.69 165 PHE B CA 1
ATOM 4254 C C . PHE B 1 165 ? 13.328 16.938 -2.361 1 96.69 165 PHE B C 1
ATOM 4256 O O . PHE B 1 165 ? 13.703 17.891 -1.681 1 96.69 165 PHE B O 1
ATOM 4263 N N . ARG B 1 166 ? 12.695 17.062 -3.453 1 97.25 166 ARG B N 1
ATOM 4264 C CA . ARG B 1 166 ? 12.203 18.359 -3.922 1 97.25 166 ARG B CA 1
ATOM 4265 C C . ARG B 1 166 ? 10.961 18.781 -3.15 1 97.25 166 ARG B C 1
ATOM 4267 O O . ARG B 1 166 ? 9.938 18.094 -3.176 1 97.25 166 ARG B O 1
ATOM 4274 N N . VAL B 1 167 ? 11.102 19.906 -2.471 1 98.62 167 VAL B N 1
ATOM 4275 C CA . VAL B 1 167 ? 9.992 20.391 -1.647 1 98.62 167 VAL B CA 1
ATOM 4276 C C . VAL B 1 167 ? 9.719 21.859 -1.945 1 98.62 167 VAL B C 1
ATOM 4278 O O . VAL B 1 167 ? 10.656 22.656 -2.064 1 98.62 167 VAL B O 1
ATOM 4281 N N . THR B 1 168 ? 8.531 22.156 -2.178 1 98.75 168 THR B N 1
ATOM 4282 C CA . THR B 1 168 ? 8.109 23.562 -2.24 1 98.75 168 THR B CA 1
ATOM 4283 C C . THR B 1 168 ? 7.113 23.875 -1.13 1 98.75 168 THR B C 1
ATOM 4285 O O . THR B 1 168 ? 6.07 23.219 -1.023 1 98.75 168 THR B O 1
ATOM 4288 N N . TYR B 1 169 ? 7.445 24.844 -0.328 1 98.62 169 TYR B N 1
ATOM 4289 C CA . TYR B 1 169 ? 6.531 25.359 0.69 1 98.62 169 TYR B CA 1
ATOM 4290 C C . TYR B 1 169 ? 5.602 26.406 0.109 1 98.62 169 TYR B C 1
ATOM 4292 O O . TYR B 1 169 ? 6.055 27.469 -0.328 1 98.62 169 TYR B O 1
ATOM 4300 N N . TYR B 1 170 ? 4.391 26.125 0.057 1 98.25 170 TYR B N 1
ATOM 4301 C CA . TYR B 1 170 ? 3.379 27.109 -0.318 1 98.25 170 TYR B CA 1
ATOM 4302 C C . TYR B 1 170 ? 2.787 27.781 0.915 1 98.25 170 TYR B C 1
ATOM 4304 O O . TYR B 1 170 ? 1.957 27.188 1.613 1 98.25 170 TYR B O 1
ATOM 4312 N N . ILE B 1 171 ? 3.125 29.031 1.114 1 97.75 171 ILE B N 1
ATOM 4313 C CA . ILE B 1 171 ? 2.744 29.75 2.328 1 97.75 171 ILE B CA 1
ATOM 4314 C C . ILE B 1 171 ? 1.577 30.688 2.031 1 97.75 171 ILE B C 1
ATOM 4316 O O . ILE B 1 171 ? 1.73 31.672 1.299 1 97.75 171 ILE B O 1
ATOM 4320 N N . PHE B 1 172 ? 0.478 30.359 2.613 1 96.12 172 PHE B N 1
ATOM 4321 C CA . PHE B 1 172 ? -0.688 31.234 2.57 1 96.12 172 PHE B CA 1
ATOM 4322 C C . PHE B 1 172 ? -0.66 32.219 3.723 1 96.12 172 PHE B C 1
ATOM 4324 O O . PHE B 1 172 ? -0.686 31.828 4.891 1 96.12 172 PHE B O 1
ATOM 4331 N N . THR B 1 173 ? -0.652 33.5 3.371 1 95.06 173 THR B N 1
ATOM 4332 C CA . THR B 1 173 ? -0.557 34.469 4.445 1 95.06 173 THR B CA 1
ATOM 4333 C C . THR B 1 173 ? -1.178 35.812 4.023 1 95.06 173 THR B C 1
ATOM 4335 O O . THR B 1 173 ? -1.315 36.094 2.828 1 95.06 173 THR B O 1
ATOM 4338 N N . ASP B 1 174 ? -1.661 36.531 5 1 92.81 174 ASP B N 1
ATOM 4339 C CA . ASP B 1 174 ? -2.129 37.906 4.793 1 92.81 174 ASP B CA 1
ATOM 4340 C C . ASP B 1 174 ? -1.025 38.906 5.098 1 92.81 174 ASP B C 1
ATOM 4342 O O . ASP B 1 174 ? -1.235 40.125 4.984 1 92.81 174 ASP B O 1
ATOM 4346 N N . HIS B 1 175 ? 0.174 38.469 5.41 1 93.25 175 HIS B N 1
ATOM 4347 C CA . HIS B 1 175 ? 1.328 39.312 5.707 1 93.25 175 HIS B CA 1
ATOM 4348 C C . HIS B 1 175 ? 2.568 38.812 4.961 1 93.25 175 HIS B C 1
ATOM 4350 O O . HIS B 1 175 ? 3.512 38.312 5.574 1 93.25 175 HIS B O 1
ATOM 4356 N N . LYS B 1 176 ? 2.623 39.062 3.771 1 93.44 176 LYS B N 1
ATOM 4357 C CA . LYS B 1 176 ? 3.688 38.562 2.908 1 93.44 176 LYS B CA 1
ATOM 4358 C C . LYS B 1 176 ? 5.051 39.062 3.363 1 93.44 176 LYS B C 1
ATOM 4360 O O . LYS B 1 176 ? 6.055 38.375 3.246 1 93.44 176 LYS B O 1
ATOM 4365 N N . GLU B 1 177 ? 5.059 40.219 3.885 1 94.12 177 GLU B N 1
ATOM 4366 C CA . GLU B 1 177 ? 6.309 40.844 4.277 1 94.12 177 GLU B CA 1
ATOM 4367 C C . GLU B 1 177 ? 6.914 40.188 5.508 1 94.12 177 GLU B C 1
ATOM 4369 O O . GLU B 1 177 ? 8.102 40.344 5.789 1 94.12 177 GLU B O 1
ATOM 4374 N N . GLU B 1 178 ? 6.07 39.469 6.211 1 93.81 178 GLU B N 1
ATOM 4375 C CA . GLU B 1 178 ? 6.527 38.844 7.449 1 93.81 178 GLU B CA 1
ATOM 4376 C C . GLU B 1 178 ? 7.078 37.438 7.188 1 93.81 178 GLU B C 1
ATOM 4378 O O . GLU B 1 178 ? 7.582 36.781 8.102 1 93.81 178 GLU B O 1
ATOM 4383 N N . VAL B 1 179 ? 7.016 36.969 6.016 1 95.69 179 VAL B N 1
ATOM 4384 C CA . VAL B 1 179 ? 7.586 35.688 5.684 1 95.69 179 VAL B CA 1
ATOM 4385 C C . VAL B 1 179 ? 9.109 35.75 5.789 1 95.69 179 VAL B C 1
ATOM 4387 O O . VAL B 1 179 ? 9.75 36.562 5.133 1 95.69 179 VAL B O 1
ATOM 4390 N N . PRO B 1 180 ? 9.641 34.906 6.586 1 95 180 PRO B N 1
ATOM 4391 C CA . PRO B 1 180 ? 11.078 35 6.844 1 95 180 PRO B CA 1
ATOM 4392 C C . PRO B 1 180 ? 11.922 34.531 5.66 1 95 180 PRO B C 1
ATOM 4394 O O . PRO B 1 180 ? 11.484 33.688 4.875 1 95 180 PRO B O 1
ATOM 4397 N N . LYS B 1 181 ? 13.133 35.094 5.648 1 93.5 181 LYS B N 1
ATOM 4398 C CA . LYS B 1 181 ? 14.148 34.562 4.75 1 93.5 181 LYS B CA 1
ATOM 4399 C C . LYS B 1 181 ? 14.867 33.375 5.391 1 93.5 181 LYS B C 1
ATOM 4401 O O . LYS B 1 181 ? 15.445 33.5 6.473 1 93.5 181 LYS B O 1
ATOM 4406 N N . VAL B 1 182 ? 14.695 32.281 4.762 1 95 182 VAL B N 1
ATOM 4407 C CA . VAL B 1 182 ? 15.32 31.062 5.281 1 95 182 VAL B CA 1
ATOM 4408 C C . VAL B 1 182 ? 16.172 30.406 4.188 1 95 182 VAL B C 1
ATOM 4410 O O . VAL B 1 182 ? 15.812 30.469 3.008 1 95 182 VAL B O 1
ATOM 4413 N N . ALA B 1 183 ? 17.344 29.828 4.582 1 94 183 ALA B N 1
ATOM 4414 C CA . ALA B 1 183 ? 18.172 29.062 3.652 1 94 183 ALA B CA 1
ATOM 4415 C C . ALA B 1 183 ? 17.516 27.719 3.328 1 94 183 ALA B C 1
ATOM 4417 O O . ALA B 1 183 ? 17.094 27 4.23 1 94 183 ALA B O 1
ATOM 4418 N N . LEU B 1 184 ? 17.375 27.469 2.094 1 96.94 184 LEU B N 1
ATOM 4419 C CA . LEU B 1 184 ? 16.766 26.219 1.643 1 96.94 184 LEU B CA 1
ATOM 4420 C C . LEU B 1 184 ? 17.781 25.359 0.887 1 96.94 184 LEU B C 1
ATOM 4422 O O . LEU B 1 184 ? 18.641 25.891 0.179 1 96.94 184 LEU B O 1
ATOM 4426 N N . ALA B 1 185 ? 17.703 24.109 1.067 1 91.69 185 ALA B N 1
ATOM 4427 C CA . ALA B 1 185 ? 18.562 23.172 0.328 1 91.69 185 ALA B CA 1
ATOM 4428 C C . ALA B 1 185 ? 18.188 23.156 -1.153 1 91.69 185 ALA B C 1
ATOM 4430 O O . ALA B 1 185 ? 17.203 23.781 -1.563 1 91.69 185 ALA B O 1
ATOM 4431 N N . THR B 1 186 ? 19 22.5 -1.964 1 90.19 186 THR B N 1
ATOM 4432 C CA . THR B 1 186 ? 18.781 22.391 -3.4 1 90.19 186 THR B CA 1
ATOM 4433 C C . THR B 1 186 ? 17.438 21.719 -3.689 1 90.19 186 THR B C 1
ATOM 4435 O O . THR B 1 186 ? 17.094 20.703 -3.07 1 90.19 186 THR B O 1
ATOM 4438 N N . GLY B 1 187 ? 16.688 22.281 -4.59 1 93.5 187 GLY B N 1
ATOM 4439 C CA . GLY B 1 187 ? 15.414 21.688 -4.992 1 93.5 187 GLY B CA 1
ATOM 4440 C C . GLY B 1 187 ? 14.258 22.094 -4.098 1 93.5 187 GLY B C 1
ATOM 4441 O O . GLY B 1 187 ? 13.125 21.672 -4.312 1 93.5 187 GLY B O 1
ATOM 4442 N N . ARG B 1 188 ? 14.594 22.938 -3.139 1 97.56 188 ARG B N 1
ATOM 4443 C CA . ARG B 1 188 ? 13.562 23.359 -2.201 1 97.56 188 ARG B CA 1
ATOM 4444 C C . ARG B 1 188 ? 13.266 24.844 -2.357 1 97.56 188 ARG B C 1
ATOM 4446 O O . ARG B 1 188 ? 14.172 25.656 -2.6 1 97.56 188 ARG B O 1
ATOM 4453 N N . ASN B 1 189 ? 11.969 25.188 -2.32 1 98 189 ASN B N 1
ATOM 4454 C CA . ASN B 1 189 ? 11.523 26.531 -2.641 1 98 189 ASN B CA 1
ATOM 4455 C C . ASN B 1 189 ? 10.406 27 -1.709 1 98 189 ASN B C 1
ATOM 4457 O O . ASN B 1 189 ? 9.805 26.172 -1.004 1 98 189 ASN B O 1
ATOM 4461 N N . ILE B 1 190 ? 10.219 28.266 -1.726 1 98 190 ILE B N 1
ATOM 4462 C CA . ILE B 1 190 ? 9.094 28.875 -1.031 1 98 190 ILE B CA 1
ATOM 4463 C C . ILE B 1 190 ? 8.258 29.703 -2.018 1 98 190 ILE B C 1
ATOM 4465 O O . ILE B 1 190 ? 8.812 30.453 -2.824 1 98 190 ILE B O 1
ATOM 4469 N N . THR B 1 191 ? 7.074 29.422 -2.051 1 97.38 191 THR B N 1
ATOM 4470 C CA . THR B 1 191 ? 6.105 30.219 -2.779 1 97.38 191 THR B CA 1
ATOM 4471 C C . THR B 1 191 ? 5.098 30.859 -1.822 1 97.38 191 THR B C 1
ATOM 4473 O O . THR B 1 191 ? 4.496 30.156 -1.001 1 97.38 191 THR B O 1
ATOM 4476 N N . VAL B 1 192 ? 4.91 32.156 -1.945 1 97.12 192 VAL B N 1
ATOM 4477 C CA . VAL B 1 192 ? 3.98 32.875 -1.07 1 97.12 192 VAL B CA 1
ATOM 4478 C C . VAL B 1 192 ? 2.684 33.156 -1.819 1 97.12 192 VAL B C 1
ATOM 4480 O O . VAL B 1 192 ? 2.705 33.688 -2.928 1 97.12 192 VAL B O 1
ATOM 4483 N N . LEU B 1 193 ? 1.591 32.781 -1.247 1 95.88 193 LEU B N 1
ATOM 4484 C CA . LEU B 1 193 ? 0.259 33 -1.805 1 95.88 193 LEU B CA 1
ATOM 4485 C C . LEU B 1 193 ? -0.59 33.844 -0.875 1 95.88 193 LEU B C 1
ATOM 4487 O O . LEU B 1 193 ? -0.998 33.406 0.197 1 95.88 193 LEU B O 1
ATOM 4491 N N . PRO B 1 194 ? -0.932 35.062 -1.328 1 92.75 194 PRO B N 1
ATOM 4492 C CA . PRO B 1 194 ? -1.698 35.938 -0.454 1 92.75 194 PRO B CA 1
ATOM 4493 C C . PRO B 1 194 ? -3.135 35.469 -0.241 1 92.75 194 PRO B C 1
ATOM 4495 O O . PRO B 1 194 ? -3.764 34.969 -1.172 1 92.75 194 PRO B O 1
ATOM 4498 N N . VAL B 1 195 ? -3.609 35.562 1.024 1 91.12 195 VAL B N 1
ATOM 4499 C CA . VAL B 1 195 ? -5 35.281 1.375 1 91.12 195 VAL B CA 1
ATOM 4500 C C . VAL B 1 195 ? -5.555 36.438 2.215 1 91.12 195 VAL B C 1
ATOM 4502 O O . VAL B 1 195 ? -4.793 37.188 2.82 1 91.12 195 VAL B O 1
ATOM 4505 N N . PRO B 1 196 ? -6.871 36.594 2.168 1 87.38 196 PRO B N 1
ATOM 4506 C CA . PRO B 1 196 ? -7.453 37.656 2.986 1 87.38 196 PRO B CA 1
ATOM 4507 C C . PRO B 1 196 ? -7.277 37.406 4.484 1 87.38 196 PRO B C 1
ATOM 4509 O O . PRO B 1 196 ? -7.164 36.25 4.918 1 87.38 196 PRO B O 1
ATOM 4512 N N . SER B 1 197 ? -7.23 38.531 5.176 1 84.56 197 SER B N 1
ATOM 4513 C CA . SER B 1 197 ? -7.195 38.406 6.629 1 84.56 197 SER B CA 1
ATOM 4514 C C . SER B 1 197 ? -8.508 37.844 7.176 1 84.56 197 SER B C 1
ATOM 4516 O O . SER B 1 197 ? -9.539 37.906 6.504 1 84.56 197 SER B O 1
ATOM 4518 N N . ALA B 1 198 ? -8.359 37.125 8.266 1 75.56 198 ALA B N 1
ATOM 4519 C CA . ALA B 1 198 ? -9.547 36.562 8.906 1 75.56 198 ALA B CA 1
ATOM 4520 C C . ALA B 1 198 ? -9.766 37.156 10.289 1 75.56 198 ALA B C 1
ATOM 4522 O O . ALA B 1 198 ? -8.805 37.438 11.008 1 75.56 198 ALA B O 1
ATOM 4523 N N . THR B 1 199 ? -11.008 37.406 10.578 1 69.81 199 THR B N 1
ATOM 4524 C CA . THR B 1 199 ? -11.359 37.969 11.875 1 69.81 199 THR B CA 1
ATOM 4525 C C . THR B 1 199 ? -11.453 36.875 12.938 1 69.81 199 THR B C 1
ATOM 4527 O O . THR B 1 199 ? -11.203 37.125 14.117 1 69.81 199 THR B O 1
ATOM 4530 N N . ARG B 1 200 ? -11.922 35.656 12.586 1 72.19 200 ARG B N 1
ATOM 4531 C CA . ARG B 1 200 ? -12.055 34.531 13.5 1 72.19 200 ARG B CA 1
ATOM 4532 C C . ARG B 1 200 ? -11.164 33.375 13.062 1 72.19 200 ARG B C 1
ATOM 4534 O O . ARG B 1 200 ? -10.969 33.156 11.867 1 72.19 200 ARG B O 1
ATOM 4541 N N . TRP B 1 201 ? -10.672 32.688 14.062 1 69.25 201 TRP B N 1
ATOM 4542 C CA . TRP B 1 201 ? -9.883 31.484 13.805 1 69.25 201 TRP B CA 1
ATOM 4543 C C . TRP B 1 201 ? -10.656 30.516 12.93 1 69.25 201 TRP B C 1
ATOM 4545 O O . TRP B 1 201 ? -10.086 29.875 12.039 1 69.25 201 TRP B O 1
ATOM 4555 N N . GLN B 1 202 ? -11.891 30.391 13.164 1 71.06 202 GLN B N 1
ATOM 4556 C CA . GLN B 1 202 ? -12.75 29.469 12.422 1 71.06 202 GLN B CA 1
ATOM 4557 C C . GLN B 1 202 ? -12.766 29.812 10.938 1 71.06 202 GLN B C 1
ATOM 4559 O O . GLN B 1 202 ? -12.875 28.906 10.094 1 71.06 202 GLN B O 1
ATOM 4564 N N . ASP B 1 203 ? -12.617 31.047 10.734 1 74.25 203 ASP B N 1
ATOM 4565 C CA . ASP B 1 203 ? -12.609 31.469 9.336 1 74.25 203 ASP B CA 1
ATOM 4566 C C . ASP B 1 203 ? -11.305 31.078 8.648 1 74.25 203 ASP B C 1
ATOM 4568 O O . ASP B 1 203 ? -11.297 30.75 7.461 1 74.25 203 ASP B O 1
ATOM 4572 N N . VAL B 1 204 ? -10.336 31.078 9.469 1 72 204 VAL B N 1
ATOM 4573 C CA . VAL B 1 204 ? -9.055 30.656 8.93 1 72 204 VAL B CA 1
ATOM 4574 C C . VAL B 1 204 ? -9.094 29.156 8.609 1 72 204 VAL B C 1
ATOM 4576 O O . VAL B 1 204 ? -8.781 28.75 7.492 1 72 204 VAL B O 1
ATOM 4579 N N . VAL B 1 205 ? -9.523 28.391 9.531 1 72.38 205 VAL B N 1
ATOM 4580 C CA . VAL B 1 205 ? -9.5 26.938 9.43 1 72.38 205 VAL B CA 1
ATOM 4581 C C . VAL B 1 205 ? -10.453 26.484 8.32 1 72.38 205 VAL B C 1
ATOM 4583 O O . VAL B 1 205 ? -10.094 25.625 7.5 1 72.38 205 VAL B O 1
ATOM 4586 N N . LEU B 1 206 ? -11.578 27.125 8.273 1 72.62 206 LEU B N 1
ATOM 4587 C CA . LEU B 1 206 ? -12.57 26.734 7.285 1 72.62 206 LEU B CA 1
ATOM 4588 C C . LEU B 1 206 ? -12.164 27.203 5.891 1 72.62 206 LEU B C 1
ATOM 4590 O O . LEU B 1 206 ? -12.625 26.656 4.887 1 72.62 206 LEU B O 1
ATOM 4594 N N . GLY B 1 207 ? -11.266 28.078 5.918 1 84.56 207 GLY B N 1
ATOM 4595 C CA . GLY B 1 207 ? -10.797 28.594 4.641 1 84.56 207 GLY B CA 1
ATOM 4596 C C . GLY B 1 207 ? -9.648 27.781 4.062 1 84.56 207 GLY B C 1
ATOM 4597 O O . GLY B 1 207 ? -9.367 27.875 2.863 1 84.56 207 GLY B O 1
ATOM 4598 N N . ARG B 1 208 ? -9.039 26.969 4.891 1 91.25 208 ARG B N 1
ATOM 4599 C CA . ARG B 1 208 ? -7.855 26.234 4.465 1 91.25 208 ARG B CA 1
ATOM 4600 C C . ARG B 1 208 ? -8.172 25.312 3.289 1 91.25 208 ARG B C 1
ATOM 4602 O O . ARG B 1 208 ? -7.438 25.281 2.301 1 91.25 208 ARG B O 1
ATOM 4609 N N . MET B 1 209 ? -9.305 24.609 3.439 1 94.06 209 MET B N 1
ATOM 4610 C CA . MET B 1 209 ? -9.68 23.672 2.385 1 94.06 209 MET B CA 1
ATOM 4611 C C . MET B 1 209 ? -10.039 24.422 1.102 1 94.06 209 MET B C 1
ATOM 4613 O O . MET B 1 209 ? -9.727 23.953 0.004 1 94.06 209 MET B O 1
ATOM 4617 N N . LYS B 1 210 ? -10.664 25.578 1.297 1 93.31 210 LYS B N 1
ATOM 4618 C CA . LYS B 1 210 ? -11.023 26.406 0.153 1 93.31 210 LYS B CA 1
ATOM 4619 C C . LYS B 1 210 ? -9.781 26.875 -0.594 1 93.31 210 LYS B C 1
ATOM 4621 O O . LYS B 1 210 ? -9.656 26.672 -1.802 1 93.31 210 LYS B O 1
ATOM 4626 N N . TRP B 1 211 ? -8.914 27.438 0.115 1 94.44 211 TRP B N 1
ATOM 4627 C CA . TRP B 1 211 ? -7.73 28.031 -0.507 1 94.44 211 TRP B CA 1
ATOM 4628 C C . TRP B 1 211 ? -6.809 26.953 -1.057 1 94.44 211 TRP B C 1
ATOM 4630 O O . TRP B 1 211 ? -6.164 27.141 -2.09 1 94.44 211 TRP B O 1
ATOM 4640 N N . ALA B 1 212 ? -6.711 25.812 -0.34 1 96.56 212 ALA B N 1
ATOM 4641 C CA . ALA B 1 212 ? -5.953 24.688 -0.876 1 96.56 212 ALA B CA 1
ATOM 4642 C C . ALA B 1 212 ? -6.531 24.219 -2.211 1 96.56 212 ALA B C 1
ATOM 4644 O O . ALA B 1 212 ? -5.789 23.969 -3.162 1 96.56 212 ALA B O 1
ATOM 4645 N N . THR B 1 213 ? -7.879 24.078 -2.287 1 96.31 213 THR B N 1
ATOM 4646 C CA . THR B 1 213 ? -8.562 23.688 -3.512 1 96.31 213 THR B CA 1
ATOM 4647 C C . THR B 1 213 ? -8.211 24.625 -4.66 1 96.31 213 THR B C 1
ATOM 4649 O O . THR B 1 213 ? -7.84 24.172 -5.746 1 96.31 213 THR B O 1
ATOM 4652 N N . ILE B 1 214 ? -8.297 25.891 -4.406 1 94.8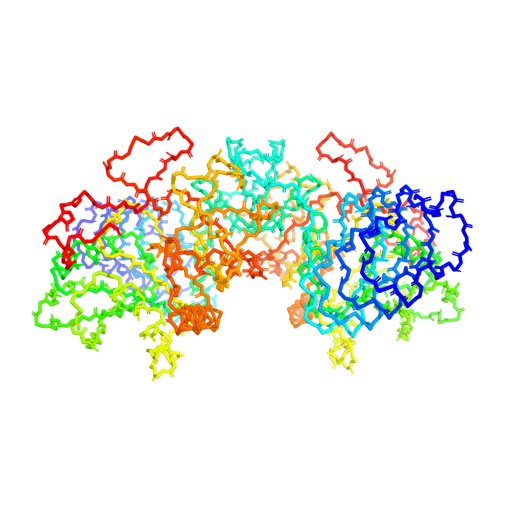8 214 ILE B N 1
ATOM 4653 C CA . ILE B 1 214 ? -8.039 26.906 -5.418 1 94.88 214 ILE B CA 1
ATOM 4654 C C . ILE B 1 214 ? -6.578 26.859 -5.855 1 94.88 214 ILE B C 1
ATOM 4656 O O . ILE B 1 214 ? -6.281 26.859 -7.051 1 94.88 214 ILE B O 1
ATOM 4660 N N . ALA B 1 215 ? -5.715 26.797 -4.895 1 96.31 215 ALA B N 1
ATOM 4661 C CA . ALA B 1 215 ? -4.285 26.812 -5.195 1 96.31 215 ALA B CA 1
ATOM 4662 C C . ALA B 1 215 ? -3.885 25.578 -6.012 1 96.31 215 ALA B C 1
ATOM 4664 O O . ALA B 1 215 ? -3.066 25.688 -6.93 1 96.31 215 ALA B O 1
ATOM 4665 N N . ILE B 1 216 ? -4.398 24.375 -5.641 1 97.38 216 ILE B N 1
ATOM 4666 C CA . ILE B 1 216 ? -4.082 23.156 -6.379 1 97.38 216 ILE B CA 1
ATOM 4667 C C . ILE B 1 216 ? -4.582 23.281 -7.816 1 97.38 216 ILE B C 1
ATOM 4669 O O . ILE B 1 216 ? -3.844 23 -8.758 1 97.38 216 ILE B O 1
ATOM 4673 N N . ASP B 1 217 ? -5.734 23.703 -7.945 1 94.19 217 ASP B N 1
ATOM 4674 C CA . ASP B 1 217 ? -6.355 23.812 -9.266 1 94.19 217 ASP B CA 1
ATOM 4675 C C . ASP B 1 217 ? -5.605 24.812 -10.141 1 94.19 217 ASP B C 1
ATOM 4677 O O . ASP B 1 217 ? -5.402 24.562 -11.336 1 94.19 217 ASP B O 1
ATOM 4681 N N . GLN B 1 218 ? -5.125 25.859 -9.555 1 94.44 218 GLN B N 1
ATOM 4682 C CA . GLN B 1 218 ? -4.621 26.984 -10.344 1 94.44 218 GLN B CA 1
ATOM 4683 C C . GLN B 1 218 ? -3.115 26.859 -10.562 1 94.44 218 GLN B C 1
ATOM 4685 O O . GLN B 1 218 ? -2.592 27.344 -11.57 1 94.44 218 GLN B O 1
ATOM 4690 N N . GLN B 1 219 ? -2.48 26.266 -9.641 1 96.38 219 GLN B N 1
ATOM 4691 C CA . GLN B 1 219 ? -1.03 26.391 -9.734 1 96.38 219 GLN B CA 1
ATOM 4692 C C . GLN B 1 219 ? -0.335 25.109 -9.312 1 96.38 219 GLN B C 1
ATOM 4694 O O . GLN B 1 219 ? 0.438 24.531 -10.078 1 96.38 219 GLN B O 1
ATOM 4699 N N . VAL B 1 220 ? -0.596 24.594 -8.148 1 97.75 220 VAL B N 1
ATOM 4700 C CA . VAL B 1 220 ? 0.198 23.562 -7.492 1 97.75 220 VAL B CA 1
ATOM 4701 C C . VAL B 1 220 ? 0.188 22.281 -8.344 1 97.75 220 VAL B C 1
ATOM 4703 O O . VAL B 1 220 ? 1.185 21.562 -8.398 1 97.75 220 VAL B O 1
ATOM 4706 N N . ARG B 1 221 ? -0.912 22.016 -9.031 1 96.12 221 ARG B N 1
ATOM 4707 C CA . ARG B 1 221 ? -1.102 20.812 -9.844 1 96.12 221 ARG B CA 1
ATOM 4708 C C . ARG B 1 221 ? -0.005 20.672 -10.891 1 96.12 221 ARG B C 1
ATOM 4710 O O . ARG B 1 221 ? 0.4 19.562 -11.234 1 96.12 221 ARG B O 1
ATOM 4717 N N . ARG B 1 222 ? 0.526 21.734 -11.375 1 95.56 222 ARG B N 1
ATOM 4718 C CA . ARG B 1 222 ? 1.553 21.734 -12.414 1 95.56 222 ARG B CA 1
ATOM 4719 C C . ARG B 1 222 ? 2.949 21.656 -11.805 1 95.56 222 ARG B C 1
ATOM 4721 O O . ARG B 1 222 ? 3.924 21.375 -12.5 1 95.56 222 ARG B O 1
ATOM 4728 N N . GLU B 1 223 ? 2.99 21.797 -10.508 1 97.5 223 GLU B N 1
ATOM 4729 C CA . GLU B 1 223 ? 4.301 22 -9.891 1 97.5 223 GLU B CA 1
ATOM 4730 C C . GLU B 1 223 ? 4.629 20.875 -8.922 1 97.5 223 GLU B C 1
ATOM 4732 O O . GLU B 1 223 ? 5.77 20.75 -8.469 1 97.5 223 GLU B O 1
ATOM 4737 N N . ALA B 1 224 ? 3.615 20.062 -8.641 1 98.44 224 ALA B N 1
ATOM 4738 C CA . ALA B 1 224 ? 3.859 19.062 -7.602 1 98.44 224 ALA B CA 1
ATOM 4739 C C . ALA B 1 224 ? 3.174 17.734 -7.934 1 98.44 224 ALA B C 1
ATOM 4741 O O . ALA B 1 224 ? 2.221 17.703 -8.719 1 98.44 224 ALA B O 1
ATOM 4742 N N . ASP B 1 225 ? 3.697 16.672 -7.363 1 97.38 225 ASP B N 1
ATOM 4743 C CA . ASP B 1 225 ? 3.127 15.328 -7.484 1 97.38 225 ASP B CA 1
ATOM 4744 C C . ASP B 1 225 ? 2.441 14.906 -6.188 1 97.38 225 ASP B C 1
ATOM 4746 O O . ASP B 1 225 ? 1.471 14.148 -6.215 1 97.38 225 ASP B O 1
ATOM 4750 N N . TYR B 1 226 ? 2.973 15.32 -5.086 1 98.69 226 TYR B N 1
ATOM 4751 C CA . TYR B 1 226 ? 2.424 15.078 -3.76 1 98.69 226 TYR B CA 1
ATOM 4752 C C . TYR B 1 226 ? 2.154 16.391 -3.029 1 98.69 226 TYR B C 1
ATOM 4754 O O . TYR B 1 226 ? 2.812 17.391 -3.289 1 98.69 226 TYR B O 1
ATOM 4762 N N . VAL B 1 227 ? 1.188 16.359 -2.113 1 98.75 227 VAL B N 1
ATOM 4763 C CA . VAL B 1 227 ? 0.833 17.531 -1.332 1 98.75 227 VAL B CA 1
ATOM 4764 C C . VAL B 1 227 ? 0.679 17.156 0.139 1 98.75 227 VAL B C 1
ATOM 4766 O O . VAL B 1 227 ? 0.043 16.141 0.463 1 98.75 227 VAL B O 1
ATOM 4769 N N . PHE B 1 228 ? 1.296 17.891 0.94 1 98.75 228 PHE B N 1
ATOM 4770 C CA . PHE B 1 228 ? 1.063 17.812 2.377 1 98.75 228 PHE B CA 1
ATOM 4771 C C . PHE B 1 228 ? 0.43 19.109 2.887 1 98.75 228 PHE B C 1
ATOM 4773 O O . PHE B 1 228 ? 0.763 20.188 2.416 1 98.75 228 PHE B O 1
ATOM 4780 N N . MET B 1 229 ? -0.472 19.016 3.775 1 98.12 229 MET B N 1
ATOM 4781 C CA . MET B 1 229 ? -0.975 20.141 4.57 1 98.12 229 MET B CA 1
ATOM 4782 C C . MET B 1 229 ? -0.552 20 6.031 1 98.12 229 MET B C 1
ATOM 4784 O O . MET B 1 229 ? -0.766 18.953 6.645 1 98.12 229 MET B O 1
ATOM 4788 N N . MET B 1 230 ? 0.101 21.031 6.527 1 97.81 230 MET B N 1
ATOM 4789 C CA . MET B 1 230 ? 0.66 20.969 7.875 1 97.81 230 MET B CA 1
ATOM 4790 C C . MET B 1 230 ? 0.445 22.281 8.609 1 97.81 230 MET B C 1
ATOM 4792 O O . MET B 1 230 ? 0.53 23.359 8.016 1 97.81 230 MET B O 1
ATOM 4796 N N . ASP B 1 231 ? 0.187 22.141 9.883 1 94.81 231 ASP B N 1
ATOM 4797 C CA . ASP B 1 231 ? 0.142 23.328 10.727 1 94.81 231 ASP B CA 1
ATOM 4798 C C . ASP B 1 231 ? 1.547 23.844 11.016 1 94.81 231 ASP B C 1
ATOM 4800 O O . ASP B 1 231 ? 2.455 23.062 11.312 1 94.81 231 ASP B O 1
ATOM 4804 N N . ILE B 1 232 ? 1.674 25.094 11.031 1 94.62 232 ILE B N 1
ATOM 4805 C CA . ILE B 1 232 ? 3.008 25.672 11.094 1 94.62 232 ILE B CA 1
ATOM 4806 C C . ILE B 1 232 ? 3.441 25.812 12.547 1 94.62 232 ILE B C 1
ATOM 4808 O O . ILE B 1 232 ? 4.613 26.078 12.836 1 94.62 232 ILE B O 1
ATOM 4812 N N . ASP B 1 233 ? 2.471 25.781 13.453 1 93.88 233 ASP B N 1
ATOM 4813 C CA . ASP B 1 233 ? 2.82 25.938 14.867 1 93.88 233 ASP B CA 1
ATOM 4814 C C . ASP B 1 233 ? 3.391 24.625 15.422 1 93.88 233 ASP B C 1
ATOM 4816 O O . ASP B 1 233 ? 2.943 24.141 16.469 1 93.88 233 ASP B O 1
ATOM 4820 N N . SER B 1 234 ? 4.316 24.047 14.695 1 96.44 234 SER B N 1
ATOM 4821 C CA . SER B 1 234 ? 4.957 22.781 15.016 1 96.44 234 SER B CA 1
ATOM 4822 C C . SER B 1 234 ? 6.438 22.797 14.648 1 96.44 234 SER B C 1
ATOM 4824 O O . SER B 1 234 ? 6.871 23.625 13.852 1 96.44 234 SER B O 1
ATOM 4826 N N . ILE B 1 235 ? 7.18 21.938 15.32 1 97.31 235 ILE B N 1
ATOM 4827 C CA . ILE B 1 235 ? 8.609 21.812 15.078 1 97.31 235 ILE B CA 1
ATOM 4828 C C . ILE B 1 235 ? 8.945 20.359 14.75 1 97.31 235 ILE B C 1
ATOM 4830 O O . ILE B 1 235 ? 8.477 19.438 15.422 1 97.31 235 ILE B O 1
ATOM 4834 N N . PHE B 1 236 ? 9.734 20.172 13.703 1 98.31 236 PHE B N 1
ATOM 4835 C CA . PHE B 1 236 ? 10.242 18.844 13.367 1 98.31 236 PHE B CA 1
ATOM 4836 C C . PHE B 1 236 ? 11.445 18.484 14.242 1 98.31 236 PHE B C 1
ATOM 4838 O O . PHE B 1 236 ? 12.344 19.312 14.43 1 98.31 236 PHE B O 1
ATOM 4845 N N . TYR B 1 237 ? 11.469 17.266 14.742 1 97.81 237 TYR B N 1
ATOM 4846 C CA . TYR B 1 237 ? 12.57 16.844 15.602 1 97.81 237 TYR B CA 1
ATOM 4847 C C . TYR B 1 237 ? 13.266 15.617 15.031 1 97.81 237 TYR B C 1
ATOM 4849 O O . TYR B 1 237 ? 14.43 15.344 15.352 1 97.81 237 TYR B O 1
ATOM 4857 N N . HIS B 1 238 ? 12.531 14.875 14.25 1 98.06 238 HIS B N 1
ATOM 4858 C CA . HIS B 1 238 ? 13.07 13.641 13.688 1 98.06 238 HIS B CA 1
ATOM 4859 C C . HIS B 1 238 ? 12.594 13.43 12.258 1 98.06 238 HIS B C 1
ATOM 4861 O O . HIS B 1 238 ? 11.742 14.172 11.766 1 98.06 238 HIS B O 1
ATOM 4867 N N . ARG B 1 239 ? 13.031 12.438 11.664 1 97.81 239 ARG B N 1
ATOM 4868 C CA . ARG B 1 239 ? 12.773 12.141 10.258 1 97.81 239 ARG B CA 1
ATOM 4869 C C . ARG B 1 239 ? 11.273 12.047 9.984 1 97.81 239 ARG B C 1
ATOM 4871 O O . ARG B 1 239 ? 10.547 11.367 10.711 1 97.81 239 ARG B O 1
ATOM 4878 N N . PHE B 1 240 ? 10.859 12.789 9.102 1 98.75 240 PHE B N 1
ATOM 4879 C CA . PHE B 1 240 ? 9.594 12.68 8.391 1 98.75 240 PHE B CA 1
ATOM 4880 C C . PHE B 1 240 ? 9.828 12.523 6.891 1 98.75 240 PHE B C 1
ATOM 4882 O O . PHE B 1 240 ? 9.914 13.516 6.168 1 98.75 240 PHE B O 1
ATOM 4889 N N . GLY B 1 241 ? 9.906 11.297 6.391 1 98.38 241 GLY B N 1
ATOM 4890 C CA . GLY B 1 241 ? 10.477 11.07 5.07 1 98.38 241 GLY B CA 1
ATOM 4891 C C . GLY B 1 241 ? 9.516 10.375 4.125 1 98.38 241 GLY B C 1
ATOM 4892 O O . GLY B 1 241 ? 8.297 10.516 4.25 1 98.38 241 GLY B O 1
ATOM 4893 N N . ALA B 1 242 ? 10.109 9.664 3.176 1 97.88 242 ALA B N 1
ATOM 4894 C CA . ALA B 1 242 ? 9.391 9.086 2.043 1 97.88 242 ALA B CA 1
ATOM 4895 C C . ALA B 1 242 ? 8.461 7.965 2.502 1 97.88 242 ALA B C 1
ATOM 4897 O O . ALA B 1 242 ? 7.543 7.57 1.772 1 97.88 242 ALA B O 1
ATOM 4898 N N . GLU B 1 243 ? 8.68 7.41 3.713 1 98.38 243 GLU B N 1
ATOM 4899 C CA . GLU B 1 243 ? 7.781 6.391 4.25 1 98.38 243 GLU B CA 1
ATOM 4900 C C . GLU B 1 243 ? 6.367 6.938 4.43 1 98.38 243 GLU B C 1
ATOM 4902 O O . GLU B 1 243 ? 5.414 6.172 4.582 1 98.38 243 GLU B O 1
ATOM 4907 N N . SER B 1 244 ? 6.25 8.266 4.363 1 98.69 244 SER B N 1
ATOM 4908 C CA . SER B 1 244 ? 4.941 8.883 4.543 1 98.69 244 SER B CA 1
ATOM 4909 C C . SER B 1 244 ? 4.254 9.117 3.205 1 98.69 244 SER B C 1
ATOM 4911 O O . SER B 1 244 ? 3.092 9.531 3.162 1 98.69 244 SER B O 1
ATOM 4913 N N . LEU B 1 245 ? 4.914 8.875 2.084 1 98.19 245 LEU B N 1
ATOM 4914 C CA . LEU B 1 245 ? 4.348 9.109 0.759 1 98.19 245 LEU B CA 1
ATOM 4915 C C . LEU B 1 245 ? 3.414 7.977 0.356 1 98.19 245 LEU B C 1
ATOM 4917 O O . LEU B 1 245 ? 3.764 6.801 0.489 1 98.19 245 LEU B O 1
ATOM 4921 N N . SER B 1 246 ? 2.275 8.297 -0.009 1 97.31 246 SER B N 1
ATOM 4922 C CA . SER B 1 246 ? 1.253 7.395 -0.527 1 97.31 246 SER B CA 1
ATOM 4923 C C . SER B 1 246 ? 0.146 8.164 -1.239 1 97.31 246 SER B C 1
ATOM 4925 O O . SER B 1 246 ? 0.263 9.375 -1.455 1 97.31 246 SER B O 1
ATOM 4927 N N . ARG B 1 247 ? -0.856 7.496 -1.703 1 96.31 247 ARG B N 1
ATOM 4928 C CA . ARG B 1 247 ? -1.985 8.195 -2.311 1 96.31 247 ARG B CA 1
ATOM 4929 C C . ARG B 1 247 ? -2.672 9.109 -1.303 1 96.31 247 ARG B C 1
ATOM 4931 O O . ARG B 1 247 ? -2.934 10.273 -1.593 1 96.31 247 ARG B O 1
ATOM 4938 N N . LEU B 1 248 ? -2.982 8.578 -0.138 1 98.25 248 LEU B N 1
ATOM 4939 C CA . LEU B 1 248 ? -3.51 9.336 0.988 1 98.25 248 LEU B CA 1
ATOM 4940 C C . LEU B 1 248 ? -2.846 8.906 2.293 1 98.25 248 LEU B C 1
ATOM 4942 O O . LEU B 1 248 ? -2.914 7.738 2.676 1 98.25 248 LEU B O 1
ATOM 4946 N N . SER B 1 249 ? -2.168 9.766 2.914 1 98.69 249 SER B N 1
ATOM 4947 C CA . SER B 1 249 ? -1.541 9.539 4.211 1 98.69 249 SER B CA 1
ATOM 4948 C C . SER B 1 249 ? -2.205 10.383 5.301 1 98.69 249 SER B C 1
ATOM 4950 O O . SER B 1 249 ? -2.309 11.602 5.172 1 98.69 249 SER B O 1
ATOM 4952 N N . ALA B 1 250 ? -2.674 9.75 6.293 1 98.81 250 ALA B N 1
ATOM 4953 C CA . ALA B 1 250 ? -3.312 10.422 7.422 1 98.81 250 ALA B CA 1
ATOM 4954 C C . ALA B 1 250 ? -2.578 10.117 8.727 1 98.81 250 ALA B C 1
ATOM 4956 O O . ALA B 1 250 ? -1.998 9.039 8.883 1 98.81 250 ALA B O 1
ATOM 4957 N N . VAL B 1 251 ? -2.604 11.023 9.625 1 98.88 251 VAL B N 1
ATOM 4958 C CA . VAL B 1 251 ? -1.885 10.891 10.891 1 98.88 251 VAL B CA 1
ATOM 4959 C C . VAL B 1 251 ? -2.877 10.648 12.023 1 98.88 251 VAL B C 1
ATOM 4961 O O . VAL B 1 251 ? -3.863 11.375 12.164 1 98.88 251 VAL B O 1
ATOM 4964 N N . LEU B 1 252 ? -2.594 9.688 12.828 1 98.81 252 LEU B N 1
ATOM 4965 C CA . LEU B 1 252 ? -3.41 9.406 14 1 98.81 252 LEU B CA 1
ATOM 4966 C C . LEU B 1 252 ? -3.277 10.516 15.039 1 98.81 252 LEU B C 1
ATOM 4968 O O . LEU B 1 252 ? -2.17 10.984 15.312 1 98.81 252 LEU B O 1
ATOM 4972 N N . HIS B 1 253 ? -4.367 10.859 15.531 1 98.5 253 HIS B N 1
ATOM 4973 C CA . HIS B 1 253 ? -4.363 11.891 16.562 1 98.5 253 HIS B CA 1
ATOM 4974 C C . HIS B 1 253 ? -3.789 11.352 17.875 1 98.5 253 HIS B C 1
ATOM 4976 O O . HIS B 1 253 ? -4.246 10.328 18.391 1 98.5 253 HIS B O 1
ATOM 4982 N N . ARG B 1 254 ? -2.916 12 18.469 1 97.69 254 ARG B N 1
ATOM 4983 C CA . ARG B 1 254 ? -2.172 11.57 19.656 1 97.69 254 ARG B CA 1
ATOM 4984 C C . ARG B 1 254 ? -3.111 11.305 20.828 1 97.69 254 ARG B C 1
ATOM 4986 O O . ARG B 1 254 ? -2.854 10.414 21.641 1 97.69 254 ARG B O 1
ATOM 4993 N N . ALA B 1 255 ? -4.195 12.008 20.875 1 96.69 255 ALA B N 1
ATOM 4994 C CA . ALA B 1 255 ? -5.09 11.914 22.031 1 96.69 255 ALA B CA 1
ATOM 4995 C C . ALA B 1 255 ? -5.965 10.664 21.938 1 96.69 255 ALA B C 1
ATOM 4997 O O . ALA B 1 255 ? -6.504 10.203 22.953 1 96.69 255 ALA B O 1
ATOM 4998 N N . PHE B 1 256 ? -6.074 10.086 20.75 1 97.44 256 PHE B N 1
ATOM 4999 C CA . PHE B 1 256 ? -7.141 9.102 20.578 1 97.44 256 PHE B CA 1
ATOM 5000 C C . PHE B 1 256 ? -6.602 7.809 19.984 1 97.44 256 PHE B C 1
ATOM 5002 O O . PHE B 1 256 ? -7.34 6.832 19.844 1 97.44 256 PHE B O 1
ATOM 5009 N N . TYR B 1 257 ? -5.312 7.664 19.641 1 97.38 257 TYR B N 1
ATOM 5010 C CA . TYR B 1 257 ? -4.812 6.555 18.844 1 97.38 257 TYR B CA 1
ATOM 5011 C C . TYR B 1 257 ? -4.879 5.246 19.625 1 97.38 257 TYR B C 1
ATOM 5013 O O . TYR B 1 257 ? -4.84 4.164 19.031 1 97.38 257 TYR B O 1
ATOM 5021 N N . LYS B 1 258 ? -5.07 5.328 20.969 1 95.56 258 LYS B N 1
ATOM 5022 C CA . LYS B 1 258 ? -5.129 4.109 21.766 1 95.56 258 LYS B CA 1
ATOM 5023 C C . LYS B 1 258 ? -6.562 3.793 22.172 1 95.56 258 LYS B C 1
ATOM 5025 O O . LYS B 1 258 ? -6.801 2.863 22.953 1 95.56 258 LYS B O 1
ATOM 5030 N N . THR B 1 259 ? -7.473 4.543 21.688 1 93.69 259 THR B N 1
ATOM 5031 C CA . THR B 1 259 ? -8.859 4.328 22.094 1 93.69 259 THR B CA 1
ATOM 5032 C C . THR B 1 259 ? -9.672 3.768 20.922 1 93.69 259 THR B C 1
ATOM 5034 O O . THR B 1 259 ? -9.117 3.367 19.906 1 93.69 259 THR B O 1
ATOM 5037 N N . THR B 1 260 ? -10.977 3.654 21.156 1 92.12 260 THR B N 1
ATOM 5038 C CA . THR B 1 260 ? -11.875 3.068 20.172 1 92.12 260 THR B CA 1
ATOM 5039 C C . THR B 1 260 ? -12.867 4.105 19.641 1 92.12 260 THR B C 1
ATOM 5041 O O . THR B 1 260 ? -12.938 5.219 20.172 1 92.12 260 THR B O 1
ATOM 5044 N N . ARG B 1 261 ? -13.586 3.674 18.641 1 93 261 ARG B N 1
ATOM 5045 C CA . ARG B 1 261 ? -14.484 4.594 17.953 1 93 261 ARG B CA 1
ATOM 5046 C C . ARG B 1 261 ? -15.539 5.148 18.891 1 93 261 ARG B C 1
ATOM 5048 O O . ARG B 1 261 ? -16.109 6.215 18.656 1 93 261 ARG B O 1
ATOM 5055 N N . ALA B 1 262 ? -15.789 4.508 20 1 91.38 262 ALA B N 1
ATOM 5056 C CA . ALA B 1 262 ? -16.766 4.977 20.984 1 91.38 262 ALA B CA 1
ATOM 5057 C C . ALA B 1 262 ? -16.281 6.266 21.641 1 91.38 262 ALA B C 1
ATOM 5059 O O . ALA B 1 262 ? -17.094 7.02 22.203 1 91.38 262 ALA B O 1
ATOM 5060 N N . HIS B 1 263 ? -15.07 6.602 21.531 1 94.44 263 HIS B N 1
ATOM 5061 C CA . HIS B 1 263 ? -14.516 7.727 22.281 1 94.44 263 HIS B CA 1
ATOM 5062 C C . HIS B 1 263 ? -14.047 8.836 21.344 1 94.44 263 HIS B C 1
ATOM 5064 O O . HIS B 1 263 ? -13.555 9.875 21.781 1 94.44 263 HIS B O 1
ATOM 5070 N N . PHE B 1 264 ? -14.156 8.617 20.062 1 97.31 264 PHE B N 1
ATOM 5071 C CA . PHE B 1 264 ? -13.711 9.633 19.109 1 97.31 264 PHE B CA 1
ATOM 5072 C C . PHE B 1 264 ? -14.672 10.812 19.078 1 97.31 264 PHE B C 1
ATOM 5074 O O . PHE B 1 264 ? -15.891 10.625 19.156 1 97.31 264 PHE B O 1
ATOM 5081 N N . PRO B 1 265 ? -14.211 11.992 19.016 1 97.38 265 PRO B N 1
ATOM 5082 C CA . PRO B 1 265 ? -15.094 13.164 18.938 1 97.38 265 PRO B CA 1
ATOM 5083 C C . PRO B 1 265 ? -15.617 13.414 17.531 1 97.38 265 PRO B C 1
ATOM 5085 O O . PRO B 1 265 ? -15.562 14.539 17.031 1 97.38 265 PRO B O 1
ATOM 5088 N N . TYR B 1 266 ? -16.125 12.383 16.922 1 97.81 266 TYR B N 1
ATOM 5089 C CA . TYR B 1 266 ? -16.766 12.516 15.617 1 97.81 266 TYR B CA 1
ATOM 5090 C C . TYR B 1 266 ? -17.969 13.453 15.711 1 97.81 266 TYR B C 1
ATOM 5092 O O . TYR B 1 266 ? -18.578 13.594 16.766 1 97.81 266 TYR B O 1
ATOM 5100 N N . GLU B 1 267 ? -18.281 14.148 14.586 1 97.88 267 GLU B N 1
ATOM 5101 C CA . GLU B 1 267 ? -19.562 14.852 14.484 1 97.88 267 GLU B CA 1
ATOM 5102 C C . GLU B 1 267 ? -20.734 13.875 14.516 1 97.88 267 GLU B C 1
ATOM 5104 O O . GLU B 1 267 ? -20.828 12.984 13.672 1 97.88 267 GLU B O 1
ATOM 5109 N N . ARG B 1 268 ? -21.594 14.062 15.57 1 96.31 268 ARG B N 1
ATOM 5110 C CA . ARG B 1 268 ? -22.641 13.07 15.789 1 96.31 268 ARG B CA 1
ATOM 5111 C C . ARG B 1 268 ? -24.016 13.633 15.438 1 96.31 268 ARG B C 1
ATOM 5113 O O . ARG B 1 268 ? -25.016 12.93 15.523 1 96.31 268 ARG B O 1
ATOM 5120 N N . ARG B 1 269 ? -24.172 14.906 15.062 1 96.44 269 ARG B N 1
ATOM 5121 C CA . ARG B 1 269 ? -25.438 15.461 14.602 1 96.44 269 ARG B CA 1
ATOM 5122 C C . ARG B 1 269 ? -25.719 15.062 13.156 1 96.44 269 ARG B C 1
ATOM 5124 O O . ARG B 1 269 ? -24.953 15.414 12.25 1 96.44 269 ARG B O 1
ATOM 5131 N N . PRO B 1 270 ? -26.703 14.43 12.828 1 93.56 270 PRO B N 1
ATOM 5132 C CA . PRO B 1 270 ? -27.016 13.906 11.492 1 93.56 270 PRO B CA 1
ATOM 5133 C C . PRO B 1 270 ? -27.234 15.008 10.461 1 93.56 270 PRO B C 1
ATOM 5135 O O . PRO B 1 270 ? -27.156 14.75 9.258 1 93.56 270 PRO B O 1
ATOM 5138 N N . GLN B 1 271 ? -27.516 16.219 10.859 1 94.62 271 GLN B N 1
ATOM 5139 C CA . GLN B 1 271 ? -27.734 17.312 9.938 1 94.62 271 GLN B CA 1
ATOM 5140 C C . GLN B 1 271 ? -26.438 17.797 9.312 1 94.62 271 GLN B C 1
ATOM 5142 O O . GLN B 1 271 ? -26.438 18.469 8.273 1 94.62 271 GLN B O 1
ATOM 5147 N N . SER B 1 272 ? -25.359 17.516 9.984 1 97.62 272 SER B N 1
ATOM 5148 C CA . SER B 1 272 ? -24.062 17.938 9.484 1 97.62 272 SER B CA 1
ATOM 5149 C C . SER B 1 272 ? -23.578 17.031 8.352 1 97.62 272 SER B C 1
ATOM 5151 O O . SER B 1 272 ? -23.797 15.812 8.398 1 97.62 272 SER B O 1
ATOM 5153 N N . GLN B 1 273 ? -22.891 17.594 7.426 1 97.19 273 GLN B N 1
ATOM 5154 C CA . GLN B 1 273 ? -22.297 16.812 6.348 1 97.19 273 GLN B CA 1
ATOM 5155 C C . GLN B 1 273 ? -21.094 16.016 6.852 1 97.19 273 GLN B C 1
ATOM 5157 O O . GLN B 1 273 ? -20.609 15.109 6.16 1 97.19 273 GLN B O 1
ATOM 5162 N N . ALA B 1 274 ? -20.656 16.25 8.07 1 98 274 ALA B N 1
ATOM 5163 C CA . ALA B 1 274 ? -19.516 15.547 8.648 1 98 274 ALA B CA 1
ATOM 5164 C C . ALA B 1 274 ? -19.969 14.438 9.594 1 98 274 ALA B C 1
ATOM 5166 O O . ALA B 1 274 ? -19.156 13.836 10.289 1 98 274 ALA B O 1
ATOM 5167 N N . TYR B 1 275 ? -21.234 14.18 9.578 1 97.5 275 TYR B N 1
ATOM 5168 C CA . TYR B 1 275 ? -21.844 13.234 10.508 1 97.5 275 TYR B CA 1
ATOM 5169 C C . TYR B 1 275 ? -21.266 11.836 10.336 1 97.5 275 TYR B C 1
ATOM 5171 O O . TYR B 1 275 ? -21.156 11.336 9.211 1 97.5 275 TYR B O 1
ATOM 5179 N N . ILE B 1 276 ? -20.812 11.18 11.453 1 95.56 276 ILE B N 1
ATOM 5180 C CA . ILE B 1 276 ? -20.422 9.773 11.5 1 95.56 276 ILE B CA 1
ATOM 5181 C C . ILE B 1 276 ? -21.25 9.055 12.57 1 95.56 276 ILE B C 1
ATOM 5183 O O . ILE B 1 276 ? -21.188 9.406 13.75 1 95.56 276 ILE B O 1
ATOM 5187 N N . PRO B 1 277 ? -22 8.102 12.211 1 90.19 277 PRO B N 1
ATOM 5188 C CA . PRO B 1 277 ? -22.797 7.367 13.195 1 90.19 277 PRO B CA 1
ATOM 5189 C C . PRO B 1 277 ? -21.953 6.738 14.297 1 90.19 277 PRO B C 1
ATOM 5191 O O . PRO B 1 277 ? -20.766 6.449 14.086 1 90.19 277 PRO B O 1
ATOM 5194 N N . ALA B 1 278 ? -22.578 6.457 15.383 1 88.31 278 ALA B N 1
ATOM 5195 C CA . ALA B 1 278 ? -21.891 5.988 16.578 1 88.31 278 ALA B CA 1
ATOM 5196 C C . ALA B 1 278 ? -21.266 4.613 16.359 1 88.31 278 ALA B C 1
ATOM 5198 O O . ALA B 1 278 ? -20.25 4.273 16.969 1 88.31 278 ALA B O 1
ATOM 5199 N N . ASP B 1 279 ? -21.766 3.844 15.523 1 86.44 279 ASP B N 1
ATOM 5200 C CA . ASP B 1 279 ? -21.297 2.475 15.32 1 86.44 279 ASP B CA 1
ATOM 5201 C C . ASP B 1 279 ? -20.328 2.391 14.148 1 86.44 279 ASP B C 1
ATOM 5203 O O . ASP B 1 279 ? -19.938 1.296 13.734 1 86.44 279 ASP B O 1
ATOM 5207 N N . GLU B 1 280 ? -19.906 3.537 13.625 1 90.31 280 GLU B N 1
ATOM 5208 C CA . GLU B 1 280 ? -18.922 3.598 12.547 1 90.31 280 GLU B CA 1
ATOM 5209 C C . GLU B 1 280 ? -17.672 4.367 12.969 1 90.31 280 GLU B C 1
ATOM 5211 O O . GLU B 1 280 ? -17.703 5.125 13.938 1 90.31 280 GLU B O 1
ATOM 5216 N N . GLY B 1 281 ? -16.625 4.02 12.203 1 94.19 281 GLY B N 1
ATOM 5217 C CA . GLY B 1 281 ? -15.367 4.699 12.469 1 94.19 281 GLY B CA 1
ATOM 5218 C C . GLY B 1 281 ? -14.172 3.76 12.477 1 94.19 281 GLY B C 1
ATOM 5219 O O . GLY B 1 281 ? -14.266 2.631 12.961 1 94.19 281 GLY B O 1
ATOM 5220 N N . ASP B 1 282 ? -13.125 4.199 12.016 1 95.62 282 ASP B N 1
ATOM 5221 C CA . ASP B 1 282 ? -11.859 3.467 12.031 1 95.62 282 ASP B CA 1
ATOM 5222 C C . ASP B 1 282 ? -10.914 4.027 13.086 1 95.62 282 ASP B C 1
ATOM 5224 O O . ASP B 1 282 ? -10.836 3.504 14.203 1 95.62 282 ASP B O 1
ATOM 5228 N N . TYR B 1 283 ? -10.32 5.102 12.75 1 97.75 283 TYR B N 1
ATOM 5229 C CA . TYR B 1 283 ? -9.414 5.863 13.609 1 97.75 283 TYR B CA 1
ATOM 5230 C C . TYR B 1 283 ? -9.852 7.324 13.688 1 97.75 283 TYR B C 1
ATOM 5232 O O . TYR B 1 283 ? -10.844 7.719 13.078 1 97.75 283 TYR B O 1
ATOM 5240 N N . TYR B 1 284 ? -9.195 8.016 14.484 1 98.38 284 TYR B N 1
ATOM 5241 C CA . TYR B 1 284 ? -9.352 9.469 14.492 1 98.38 284 TYR B CA 1
ATOM 5242 C C . TYR B 1 284 ? -8.078 10.156 14.016 1 98.38 284 TYR B C 1
ATOM 5244 O O . TYR B 1 284 ? -7.023 10.023 14.641 1 98.38 284 TYR B O 1
ATOM 5252 N N . TYR B 1 285 ? -8.227 10.867 12.938 1 98.69 285 TYR B N 1
ATOM 5253 C CA . TYR B 1 285 ? -7.074 11.5 12.297 1 98.69 285 TYR B CA 1
ATOM 5254 C C . TYR B 1 285 ? -7.012 12.984 12.648 1 98.69 285 TYR B C 1
ATOM 5256 O O . TYR B 1 285 ? -8.047 13.648 12.758 1 98.69 285 TYR B O 1
ATOM 5264 N N . THR B 1 286 ? -5.828 13.461 12.781 1 98.25 286 THR B N 1
ATOM 5265 C CA . THR B 1 286 ? -5.641 14.891 13.008 1 98.25 286 THR B CA 1
ATOM 5266 C C . THR B 1 286 ? -5.707 15.656 11.688 1 98.25 286 THR B C 1
ATOM 5268 O O . THR B 1 286 ? -5.355 15.125 10.633 1 98.25 286 THR B O 1
ATOM 5271 N N . ALA B 1 287 ? -6.133 16.859 11.758 1 96.56 287 ALA B N 1
ATOM 5272 C CA . ALA B 1 287 ? -6.145 17.734 10.586 1 96.56 287 ALA B CA 1
ATOM 5273 C C . ALA B 1 287 ? -4.941 18.672 10.586 1 96.56 287 ALA B C 1
ATOM 5275 O O . ALA B 1 287 ? -4.883 19.625 9.797 1 96.56 287 ALA B O 1
ATOM 5276 N N . ALA B 1 288 ? -3.994 18.359 11.445 1 96.75 288 ALA B N 1
ATOM 5277 C CA . ALA B 1 288 ? -2.82 19.234 11.547 1 96.75 288 ALA B CA 1
ATOM 5278 C C . ALA B 1 288 ? -1.729 18.781 10.578 1 96.75 288 ALA B C 1
ATOM 5280 O O . ALA B 1 288 ? -0.853 19.578 10.219 1 96.75 288 ALA B O 1
ATOM 5281 N N . VAL B 1 289 ? -1.742 17.547 10.289 1 98.19 289 VAL B N 1
ATOM 5282 C CA . VAL B 1 289 ? -0.771 17 9.344 1 98.19 289 VAL B CA 1
ATOM 5283 C C . VAL B 1 289 ? -1.404 15.875 8.531 1 98.19 289 VAL B C 1
ATOM 5285 O O . VAL B 1 289 ? -1.925 14.914 9.102 1 98.19 289 VAL B O 1
ATOM 5288 N N . TRP B 1 290 ? -1.427 15.914 7.266 1 97.81 290 TRP B N 1
ATOM 5289 C CA . TRP B 1 290 ? -1.834 14.859 6.348 1 97.81 290 TRP B CA 1
ATOM 5290 C C . TRP B 1 290 ? -1.341 15.148 4.934 1 97.81 290 TRP B C 1
ATOM 5292 O O . TRP B 1 290 ? -0.842 16.234 4.652 1 97.81 290 TRP B O 1
ATOM 5302 N N . GLY B 1 291 ? -1.366 14.242 4.066 1 98.38 291 GLY B N 1
ATOM 5303 C CA . GLY B 1 291 ? -0.88 14.43 2.711 1 98.38 291 GLY B CA 1
ATOM 5304 C C . GLY B 1 291 ? -1.183 13.25 1.801 1 98.38 291 GLY B C 1
ATOM 5305 O O . GLY B 1 291 ? -1.979 12.383 2.15 1 98.38 291 GLY B O 1
ATOM 5306 N N . GLY B 1 292 ? -0.646 13.375 0.597 1 98.5 292 GLY B N 1
ATOM 5307 C CA . GLY B 1 292 ? -0.852 12.328 -0.386 1 98.5 292 GLY B CA 1
ATOM 5308 C C . GLY B 1 292 ? -0.582 12.781 -1.809 1 98.5 292 GLY B C 1
ATOM 5309 O O . GLY B 1 292 ? -0.036 13.867 -2.027 1 98.5 292 GLY B O 1
ATOM 5310 N N . TYR B 1 293 ? -0.89 11.883 -2.693 1 97.06 293 TYR B N 1
ATOM 5311 C CA . TYR B 1 293 ? -0.821 12.219 -4.109 1 97.06 293 TYR B CA 1
ATOM 5312 C C . TYR B 1 293 ? -1.728 13.398 -4.438 1 97.06 293 TYR B C 1
ATOM 5314 O O . TYR B 1 293 ? -2.848 13.492 -3.928 1 97.06 293 TYR B O 1
ATOM 5322 N N . LEU B 1 294 ? -1.267 14.195 -5.32 1 98.06 294 LEU B N 1
ATOM 5323 C CA . LEU B 1 294 ? -1.871 15.5 -5.559 1 98.06 294 LEU B CA 1
ATOM 5324 C C . LEU B 1 294 ? -3.342 15.359 -5.941 1 98.06 294 LEU B C 1
ATOM 5326 O O . LEU B 1 294 ? -4.207 16.016 -5.355 1 98.06 294 LEU B O 1
ATOM 5330 N N . GLU B 1 295 ? -3.668 14.445 -6.855 1 96 295 GLU B N 1
ATOM 5331 C CA . GLU B 1 295 ? -5.043 14.352 -7.34 1 96 295 GLU B CA 1
ATOM 5332 C C . GLU B 1 295 ? -5.973 13.812 -6.254 1 96 295 GLU B C 1
ATOM 5334 O O . GLU B 1 295 ? -7.141 14.203 -6.184 1 96 295 GLU B O 1
ATOM 5339 N N . ASP B 1 296 ? -5.441 12.953 -5.414 1 96.31 296 ASP B N 1
ATOM 5340 C CA . ASP B 1 296 ? -6.234 12.438 -4.297 1 96.31 296 ASP B CA 1
ATOM 5341 C C . ASP B 1 296 ? -6.449 13.516 -3.238 1 96.31 296 ASP B C 1
ATOM 5343 O O . ASP B 1 296 ? -7.547 13.648 -2.691 1 96.31 296 ASP B O 1
ATOM 5347 N N . MET B 1 297 ? -5.465 14.305 -3.014 1 98.06 297 MET B N 1
ATOM 5348 C CA . MET B 1 297 ? -5.57 15.422 -2.072 1 98.06 297 MET B CA 1
ATOM 5349 C C . MET B 1 297 ? -6.539 16.484 -2.588 1 98.06 297 MET B C 1
ATOM 5351 O O . MET B 1 297 ? -7.312 17.047 -1.815 1 98.06 297 MET B O 1
ATOM 5355 N N . TYR B 1 298 ? -6.445 16.703 -3.854 1 97.5 298 TYR B N 1
ATOM 5356 C CA . TYR B 1 298 ? -7.367 17.656 -4.453 1 97.5 298 TYR B CA 1
ATOM 5357 C C . TYR B 1 298 ? -8.812 17.234 -4.227 1 97.5 298 TYR B C 1
ATOM 5359 O O . TYR B 1 298 ? -9.648 18.047 -3.814 1 97.5 298 TYR B O 1
ATOM 5367 N N . LYS B 1 299 ? -9.102 15.938 -4.52 1 96.88 299 LYS B N 1
ATOM 5368 C CA . LYS B 1 299 ? -10.445 15.414 -4.301 1 96.88 299 LYS B CA 1
ATOM 5369 C C . LYS B 1 299 ? -10.859 15.562 -2.84 1 96.88 299 LYS B C 1
ATOM 5371 O O . LYS B 1 299 ? -11.992 15.953 -2.551 1 96.88 299 LYS B O 1
ATOM 5376 N N . LEU B 1 300 ? -9.984 15.305 -1.965 1 98.06 300 LEU B N 1
ATOM 5377 C CA . LEU B 1 300 ? -10.25 15.352 -0.531 1 98.06 300 LEU B CA 1
ATOM 5378 C C . LEU B 1 300 ? -10.562 16.781 -0.084 1 98.06 300 LEU B C 1
ATOM 5380 O O . LEU B 1 300 ? -11.609 17.031 0.519 1 98.06 300 LEU B O 1
ATOM 5384 N N . VAL B 1 301 ? -9.695 17.703 -0.388 1 97.44 301 VAL B N 1
ATOM 5385 C CA . VAL B 1 301 ? -9.852 19.047 0.133 1 97.44 301 VAL B CA 1
ATOM 5386 C C . VAL B 1 301 ? -11.062 19.719 -0.519 1 97.44 301 VAL B C 1
ATOM 5388 O O . VAL B 1 301 ? -11.781 20.484 0.129 1 97.44 301 VAL B O 1
ATOM 5391 N N . LYS B 1 302 ? -11.25 19.484 -1.803 1 95.88 302 LYS B N 1
ATOM 5392 C CA . LYS B 1 302 ? -12.414 20.031 -2.492 1 95.88 302 LYS B CA 1
ATOM 5393 C C . LYS B 1 302 ? -13.711 19.5 -1.875 1 95.88 302 LYS B C 1
ATOM 5395 O O . LYS B 1 302 ? -14.633 20.266 -1.611 1 95.88 302 LYS B O 1
ATOM 5400 N N . HIS B 1 303 ? -13.758 18.203 -1.688 1 97 303 HIS B N 1
ATOM 5401 C CA . HIS B 1 303 ? -14.938 17.594 -1.083 1 97 303 HIS B CA 1
ATOM 5402 C C . HIS B 1 303 ? -15.211 18.188 0.298 1 97 303 HIS B C 1
ATOM 5404 O O . HIS B 1 303 ? -16.344 18.562 0.604 1 97 303 HIS B O 1
ATOM 5410 N N . CYS B 1 304 ? -14.219 18.25 1.15 1 96.88 304 CYS B N 1
ATOM 5411 C CA . CYS B 1 304 ? -14.383 18.781 2.498 1 96.88 304 CYS B CA 1
ATOM 5412 C C . CYS B 1 304 ? -14.836 20.234 2.459 1 96.88 304 CYS B C 1
ATOM 5414 O O . CYS B 1 304 ? -15.695 20.641 3.246 1 96.88 304 CYS B O 1
ATOM 5416 N N . HIS B 1 305 ? -14.273 20.984 1.527 1 95 305 HIS B N 1
ATOM 5417 C CA . HIS B 1 305 ? -14.688 22.375 1.353 1 95 305 HIS B CA 1
ATOM 5418 C C . HIS B 1 305 ? -16.156 22.469 0.98 1 95 305 HIS B C 1
ATOM 5420 O O . HIS B 1 305 ? -16.922 23.203 1.615 1 95 305 HIS B O 1
ATOM 5426 N N . GLU B 1 306 ? -16.531 21.719 0.006 1 94.75 306 GLU B N 1
ATOM 5427 C CA . GLU B 1 306 ? -17.906 21.734 -0.472 1 94.75 306 GLU B CA 1
ATOM 5428 C C . GLU B 1 306 ? -18.875 21.312 0.626 1 94.75 306 GLU B C 1
ATOM 5430 O O . GLU B 1 306 ? -19.922 21.938 0.81 1 94.75 306 GLU B O 1
ATOM 5435 N N . GLN B 1 307 ? -18.562 20.281 1.369 1 96.44 307 GLN B N 1
ATOM 5436 C CA . GLN B 1 307 ? -19.406 19.797 2.451 1 96.44 307 GLN B CA 1
ATOM 5437 C C . GLN B 1 307 ? -19.5 20.812 3.58 1 96.44 307 GLN B C 1
ATOM 5439 O O . GLN B 1 307 ? -20.562 21 4.172 1 96.44 307 GLN B O 1
ATOM 5444 N N . SER B 1 308 ? -18.406 21.422 3.902 1 94.94 308 SER B N 1
ATOM 5445 C CA . SER B 1 308 ? -18.406 22.453 4.945 1 94.94 308 SER B CA 1
ATOM 5446 C C . SER B 1 308 ? -19.25 23.641 4.543 1 94.94 308 SER B C 1
ATOM 5448 O O . SER B 1 308 ? -19.875 24.281 5.395 1 94.94 308 SER B O 1
ATOM 5450 N N . GLU B 1 309 ? -19.234 23.984 3.234 1 93.06 309 GLU B N 1
ATOM 5451 C CA . GLU B 1 309 ? -20.062 25.078 2.734 1 93.06 309 GLU B CA 1
ATOM 5452 C C . GLU B 1 309 ? -21.547 24.766 2.867 1 93.06 309 GLU B C 1
ATOM 5454 O O . GLU B 1 309 ? -22.344 25.641 3.203 1 93.06 309 GLU B O 1
ATOM 5459 N N . ILE B 1 310 ? -21.906 23.562 2.566 1 95.69 310 ILE B N 1
ATOM 5460 C CA . ILE B 1 310 ? -23.281 23.141 2.73 1 95.69 310 ILE B CA 1
ATOM 5461 C C . ILE B 1 310 ? -23.688 23.266 4.195 1 95.69 310 ILE B C 1
ATOM 5463 O O . ILE B 1 310 ? -24.766 23.781 4.504 1 95.69 310 ILE B O 1
ATOM 5467 N N . ASP B 1 311 ? -22.828 22.766 5.102 1 95.69 311 ASP B N 1
ATOM 5468 C CA . ASP B 1 311 ? -23.078 22.906 6.531 1 95.69 311 ASP B CA 1
ATOM 5469 C C . ASP B 1 311 ? -23.25 24.375 6.926 1 95.69 311 ASP B C 1
ATOM 5471 O O . ASP B 1 311 ? -24.172 24.719 7.656 1 95.69 311 ASP B O 1
ATOM 5475 N N . ALA B 1 312 ? -22.375 25.188 6.398 1 92.69 312 ALA B N 1
ATOM 5476 C CA . ALA B 1 312 ? -22.422 26.609 6.723 1 92.69 312 ALA B CA 1
ATOM 5477 C C . ALA B 1 312 ? -23.734 27.25 6.25 1 92.69 312 ALA B C 1
ATOM 5479 O O . ALA B 1 312 ? -24.328 28.062 6.957 1 92.69 312 ALA B O 1
ATOM 5480 N N . LYS B 1 313 ? -24.172 26.922 5.074 1 93.56 313 LYS B N 1
ATOM 5481 C CA . LYS B 1 313 ? -25.422 27.422 4.531 1 93.56 313 LYS B CA 1
ATOM 5482 C C . LYS B 1 313 ? -26.609 27 5.406 1 93.56 313 LYS B C 1
ATOM 5484 O O . LYS B 1 313 ? -27.609 27.734 5.492 1 93.56 313 LYS B O 1
ATOM 5489 N N . ASN B 1 314 ? -26.438 25.922 6.043 1 95.19 314 ASN B N 1
ATOM 5490 C CA . ASN B 1 314 ? -27.484 25.422 6.93 1 95.19 314 ASN B CA 1
ATOM 5491 C C . ASN B 1 314 ? -27.219 25.812 8.383 1 95.19 314 ASN B C 1
ATOM 5493 O O . ASN B 1 314 ? -27.812 25.25 9.297 1 95.19 314 ASN B O 1
ATOM 5497 N N . LYS B 1 315 ? -26.219 26.672 8.586 1 94.19 315 LYS B N 1
ATOM 5498 C CA . LYS B 1 315 ? -25.875 27.219 9.891 1 94.19 315 LYS B CA 1
ATOM 5499 C C . LYS B 1 315 ? -25.375 26.125 10.828 1 94.19 315 LYS B C 1
ATOM 5501 O O . LYS B 1 315 ? -25.734 26.094 12.008 1 94.19 315 LYS B O 1
ATOM 5506 N N . ILE B 1 316 ? -24.734 25.25 10.242 1 95.38 316 ILE B N 1
ATOM 5507 C CA . ILE B 1 316 ? -24.109 24.156 11 1 95.38 316 ILE B CA 1
ATOM 5508 C C . ILE B 1 316 ? -22.594 24.266 10.914 1 95.38 316 ILE B C 1
ATOM 5510 O O . ILE B 1 316 ? -22.047 24.516 9.836 1 95.38 316 ILE B O 1
ATOM 5514 N N . GLU B 1 317 ? -21.938 24.188 12.016 1 92.88 317 GLU B N 1
ATOM 5515 C CA . GLU B 1 317 ? -20.484 24.031 12.102 1 92.88 317 GLU B CA 1
ATOM 5516 C C . GLU B 1 317 ? -20.109 22.734 12.812 1 92.88 317 GLU B C 1
ATOM 5518 O O . GLU B 1 317 ? -20.453 22.531 13.977 1 92.88 317 GLU B O 1
ATOM 5523 N N . ALA B 1 318 ? -19.469 21.906 12.172 1 95.06 318 ALA B N 1
ATOM 5524 C CA . ALA B 1 318 ? -19.094 20.625 12.758 1 95.06 318 ALA B CA 1
ATOM 5525 C C . ALA B 1 318 ? -18.234 20.812 14.008 1 95.06 318 ALA B C 1
ATOM 5527 O O . ALA B 1 318 ? -17.531 21.812 14.125 1 95.06 318 ALA B O 1
ATOM 5528 N N . VAL B 1 319 ? -18.203 19.938 14.867 1 94.69 319 VAL B N 1
ATOM 5529 C CA . VAL B 1 319 ? -17.641 20.047 16.219 1 94.69 319 VAL B CA 1
ATOM 5530 C C . VAL B 1 319 ? -16.172 20.422 16.141 1 94.69 319 VAL B C 1
ATOM 5532 O O . VAL B 1 319 ? -15.672 21.203 16.953 1 94.69 319 VAL B O 1
ATOM 5535 N N . TRP B 1 320 ? -15.453 19.812 15.18 1 93.44 320 TRP B N 1
ATOM 5536 C CA . TRP B 1 320 ? -14.031 20.109 15.008 1 93.44 320 TRP B CA 1
ATOM 5537 C C . TRP B 1 320 ? -13.75 20.641 13.609 1 93.44 320 TRP B C 1
ATOM 5539 O O . TRP B 1 320 ? -12.742 20.281 13 1 93.44 320 TRP B O 1
ATOM 5549 N N . GLN B 1 321 ? -14.719 21.312 13.125 1 92.44 321 GLN B N 1
ATOM 5550 C CA . GLN B 1 321 ? -14.609 22.062 11.875 1 92.44 321 GLN B CA 1
ATOM 5551 C C . GLN B 1 321 ? -14.047 21.188 10.758 1 92.44 321 GLN B C 1
ATOM 5553 O O . GLN B 1 321 ? -14.633 20.156 10.406 1 92.44 321 GLN B O 1
ATOM 5558 N N . GLU B 1 322 ? -12.93 21.562 10.25 1 93.06 322 GLU B N 1
ATOM 5559 C CA . GLU B 1 322 ? -12.383 20.859 9.102 1 93.06 322 GLU B CA 1
ATOM 5560 C C . GLU B 1 322 ? -11.945 19.453 9.469 1 93.06 322 GLU B C 1
ATOM 5562 O O . GLU B 1 322 ? -12.039 18.531 8.656 1 93.06 322 GLU B O 1
ATOM 5567 N N . GLU B 1 323 ? -11.547 19.281 10.719 1 96.44 323 GLU B N 1
ATOM 5568 C CA . GLU B 1 323 ? -11.102 17.969 11.172 1 96.44 323 GLU B CA 1
ATOM 5569 C C . GLU B 1 323 ? -12.25 16.969 11.164 1 96.44 323 GLU B C 1
ATOM 5571 O O . GLU B 1 323 ? -12.047 15.789 10.852 1 96.44 323 GLU B O 1
ATOM 5576 N N . SER B 1 324 ? -13.469 17.453 11.508 1 97.62 324 SER B N 1
ATOM 5577 C CA . SER B 1 324 ? -14.648 16.594 11.438 1 97.62 324 SER B CA 1
ATOM 5578 C C . SER B 1 324 ? -14.914 16.141 10.008 1 97.62 324 SER B C 1
ATOM 5580 O O . SER B 1 324 ? -15.18 14.953 9.758 1 97.62 324 SER B O 1
ATOM 5582 N N . HIS B 1 325 ? -14.82 17.047 9.078 1 97.44 325 HIS B N 1
ATOM 5583 C CA . HIS B 1 325 ? -15.047 16.719 7.672 1 97.44 325 HIS B CA 1
ATOM 5584 C C . HIS B 1 325 ? -13.969 15.789 7.141 1 97.44 325 HIS B C 1
ATOM 5586 O O . HIS B 1 325 ? -14.258 14.898 6.34 1 97.44 325 HIS B O 1
ATOM 5592 N N . LEU B 1 326 ? -12.766 16.031 7.574 1 98 326 LEU B N 1
ATOM 5593 C CA . LEU B 1 326 ? -11.656 15.172 7.18 1 98 326 LEU B CA 1
ATOM 5594 C C . LEU B 1 326 ? -11.898 13.734 7.617 1 98 326 LEU B C 1
ATOM 5596 O O . LEU B 1 326 ? -11.734 12.805 6.824 1 98 326 LEU B O 1
ATOM 5600 N N . ASN B 1 327 ? -12.281 13.555 8.867 1 98.38 327 ASN B N 1
ATOM 5601 C CA . ASN B 1 327 ? -12.492 12.211 9.391 1 98.38 327 ASN B CA 1
ATOM 5602 C C . ASN B 1 327 ? -13.648 11.508 8.688 1 98.38 327 ASN B C 1
ATOM 5604 O O . ASN B 1 327 ? -13.586 10.305 8.445 1 98.38 327 ASN B O 1
ATOM 5608 N N . LYS B 1 328 ? -14.672 12.266 8.359 1 97.69 328 LYS B N 1
ATOM 5609 C CA . LYS B 1 328 ? -15.766 11.688 7.586 1 97.69 328 LYS B CA 1
ATOM 5610 C C . LYS B 1 328 ? -15.289 11.227 6.211 1 97.69 328 LYS B C 1
ATOM 5612 O O . LYS B 1 328 ? -15.609 10.125 5.773 1 97.69 328 LYS B O 1
ATOM 5617 N N . TYR B 1 329 ? -14.578 12.055 5.57 1 97.81 329 TYR B N 1
ATOM 5618 C CA . TYR B 1 329 ? -14.07 11.719 4.246 1 97.81 329 TYR B CA 1
ATOM 5619 C C . TYR B 1 329 ? -13.203 10.469 4.297 1 97.81 329 TYR B C 1
ATOM 5621 O O . TYR B 1 329 ? -13.367 9.555 3.484 1 97.81 329 TYR B O 1
ATOM 5629 N N . LEU B 1 330 ? -12.281 10.375 5.254 1 97.94 330 LEU B N 1
ATOM 5630 C CA . LEU B 1 330 ? -11.297 9.305 5.336 1 97.94 330 LEU B CA 1
ATOM 5631 C C . LEU B 1 330 ? -11.953 7.996 5.777 1 97.94 330 LEU B C 1
ATOM 5633 O O . LEU B 1 330 ? -11.406 6.914 5.539 1 97.94 330 LEU B O 1
ATOM 5637 N N . LEU B 1 331 ? -13.062 8.133 6.477 1 96.31 331 LEU B N 1
ATOM 5638 C CA . LEU B 1 331 ? -13.797 6.922 6.82 1 96.31 331 LEU B CA 1
ATOM 5639 C C . LEU B 1 331 ? -14.273 6.199 5.562 1 96.31 331 LEU B C 1
ATOM 5641 O O . LEU B 1 331 ? -14.188 4.969 5.48 1 96.31 331 LEU B O 1
ATOM 5645 N N . TYR B 1 332 ? -14.664 6.949 4.527 1 92.31 332 TYR B N 1
ATOM 5646 C CA . TYR B 1 332 ? -15.273 6.344 3.346 1 92.31 332 TYR B CA 1
ATOM 5647 C C . TYR B 1 332 ? -14.297 6.332 2.174 1 92.31 332 TYR B C 1
ATOM 5649 O O . TYR B 1 332 ? -14.578 5.738 1.132 1 92.31 332 TYR B O 1
ATOM 5657 N N . ASN B 1 333 ? -13.25 6.992 2.357 1 93.62 333 ASN B N 1
ATOM 5658 C CA . ASN B 1 333 ? -12.078 6.945 1.489 1 93.62 333 ASN B CA 1
ATOM 5659 C C . ASN B 1 333 ? -10.812 6.645 2.277 1 93.62 333 ASN B C 1
ATOM 5661 O O . ASN B 1 333 ? -9.992 7.539 2.514 1 93.62 333 ASN B O 1
ATOM 5665 N N . LYS B 1 334 ? -10.695 5.422 2.592 1 96.12 334 LYS B N 1
ATOM 5666 C CA . LYS B 1 334 ? -9.688 5.016 3.568 1 96.12 334 LYS B CA 1
ATOM 5667 C C . LYS B 1 334 ? -8.281 5.32 3.062 1 96.12 334 LYS B C 1
ATOM 5669 O O . LYS B 1 334 ? -7.977 5.094 1.889 1 96.12 334 LYS B O 1
ATOM 5674 N N . PRO B 1 335 ? -7.434 5.82 3.941 1 98.19 335 PRO B N 1
ATOM 5675 C CA . PRO B 1 335 ? -6.059 6.137 3.537 1 98.19 335 PRO B CA 1
ATOM 5676 C C . PRO B 1 335 ? -5.266 4.895 3.131 1 98.19 335 PRO B C 1
ATOM 5678 O O . PRO B 1 335 ? -5.547 3.795 3.611 1 98.19 335 PRO B O 1
ATOM 5681 N N . THR B 1 336 ? -4.297 5.113 2.266 1 97.75 336 THR B N 1
ATOM 5682 C CA . THR B 1 336 ? -3.428 4.031 1.817 1 97.75 336 THR B CA 1
ATOM 5683 C C . THR B 1 336 ? -2.199 3.914 2.715 1 97.75 336 THR B C 1
ATOM 5685 O O . THR B 1 336 ? -1.425 2.963 2.598 1 97.75 336 THR B O 1
ATOM 5688 N N . LYS B 1 337 ? -2.016 4.863 3.592 1 98.31 337 LYS B N 1
ATOM 5689 C CA . LYS B 1 337 ? -1.029 4.828 4.668 1 98.31 337 LYS B CA 1
ATOM 5690 C C . LYS B 1 337 ? -1.538 5.566 5.906 1 98.31 337 LYS B C 1
ATOM 5692 O O . LYS B 1 337 ? -2.129 6.641 5.793 1 98.31 337 LYS B O 1
ATOM 5697 N N . VAL B 1 338 ? -1.394 4.977 7 1 98.81 338 VAL B N 1
ATOM 5698 C CA . VAL B 1 338 ? -1.736 5.613 8.273 1 98.81 338 VAL B CA 1
ATOM 5699 C C . VAL B 1 338 ? -0.468 5.855 9.086 1 98.81 338 VAL B C 1
ATOM 5701 O O . VAL B 1 338 ? 0.251 4.914 9.422 1 98.81 338 VAL B O 1
ATOM 5704 N N . LEU B 1 339 ? -0.155 7.074 9.328 1 98.88 339 LEU B N 1
ATOM 5705 C CA . LEU B 1 339 ? 1.005 7.449 10.133 1 98.88 339 LEU B CA 1
ATOM 5706 C C . LEU B 1 339 ? 0.651 7.492 11.609 1 98.88 339 LEU B C 1
ATOM 5708 O O . LEU B 1 339 ? -0.413 7.992 11.984 1 98.88 339 LEU B O 1
ATOM 5712 N N . SER B 1 340 ? 1.5 6.938 12.43 1 98.75 340 SER B N 1
ATOM 5713 C CA . SER B 1 340 ? 1.259 6.863 13.867 1 98.75 340 SER B CA 1
ATOM 5714 C C . SER B 1 340 ? 1.345 8.242 14.508 1 98.75 340 SER B C 1
ATOM 5716 O O . SER B 1 340 ? 1.702 9.219 13.852 1 98.75 340 SER B O 1
ATOM 5718 N N . ALA B 1 341 ? 1.08 8.297 15.789 1 98.56 341 ALA B N 1
ATOM 5719 C CA . ALA B 1 341 ? 1.147 9.539 16.562 1 98.56 341 ALA B CA 1
ATOM 5720 C C . ALA B 1 341 ? 2.586 10.031 16.672 1 98.56 341 ALA B C 1
ATOM 5722 O O . ALA B 1 341 ? 2.83 11.141 17.141 1 98.56 341 ALA B O 1
ATOM 5723 N N . GLU B 1 342 ? 3.529 9.242 16.25 1 98.75 342 GLU B N 1
ATOM 5724 C CA . GLU B 1 342 ? 4.914 9.695 16.188 1 98.75 342 GLU B CA 1
ATOM 5725 C C . GLU B 1 342 ? 5.066 10.867 15.211 1 98.75 342 GLU B C 1
ATOM 5727 O O . GLU B 1 342 ? 6.02 11.641 15.312 1 98.75 342 GLU B O 1
ATOM 5732 N N . TYR B 1 343 ? 4.172 11 14.242 1 98.88 343 TYR B N 1
ATOM 5733 C CA . TYR B 1 343 ? 4.27 11.977 13.156 1 98.88 343 TYR B CA 1
ATOM 5734 C C . TYR B 1 343 ? 3.607 13.289 13.539 1 98.88 343 TYR B C 1
ATOM 5736 O O . TYR B 1 343 ? 3.678 14.273 12.797 1 98.88 343 TYR B O 1
ATOM 5744 N N . LEU B 1 344 ? 2.99 13.344 14.656 1 98.69 344 LEU B N 1
ATOM 5745 C CA . LEU B 1 344 ? 2.553 14.594 15.258 1 98.69 344 LEU B CA 1
ATOM 5746 C C . LEU B 1 344 ? 2.229 14.406 16.734 1 98.69 344 LEU B C 1
ATOM 5748 O O . LEU B 1 344 ? 1.191 13.836 17.078 1 98.69 344 LEU B O 1
ATOM 5752 N N . TRP B 1 345 ? 3.098 14.859 17.547 1 98 345 TRP B N 1
ATOM 5753 C CA . TRP B 1 345 ? 2.912 14.852 19 1 98 345 TRP B CA 1
ATOM 5754 C C . TRP B 1 345 ? 2.785 16.266 19.531 1 98 345 TRP B C 1
ATOM 5756 O O . TRP B 1 345 ? 2.367 17.172 18.812 1 98 345 TRP B O 1
ATOM 5766 N N . SER B 1 346 ? 2.895 16.438 20.781 1 94.56 346 SER B N 1
ATOM 5767 C CA . SER B 1 346 ? 2.814 17.781 21.375 1 94.56 346 SER B CA 1
ATOM 5768 C C . SER B 1 346 ? 3.908 17.984 22.422 1 94.56 346 SER B C 1
ATOM 5770 O O . SER B 1 346 ? 4.375 17.031 23.031 1 94.56 346 SER B O 1
ATOM 5772 N N . ALA B 1 347 ? 4.258 19.188 22.609 1 90.06 347 ALA B N 1
ATOM 5773 C CA . ALA B 1 347 ? 5.297 19.547 23.562 1 90.06 347 ALA B CA 1
ATOM 5774 C C . ALA B 1 347 ? 4.777 19.469 25 1 90.06 347 ALA B C 1
ATOM 5776 O O . ALA B 1 347 ? 5.562 19.484 25.953 1 90.06 347 ALA B O 1
ATOM 5777 N N . TYR B 1 348 ? 3.557 19.312 25.188 1 90 348 TYR B N 1
ATOM 5778 C CA . TYR B 1 348 ? 2.98 19.422 26.516 1 90 348 TYR B CA 1
ATOM 5779 C C . TYR B 1 348 ? 2.396 18.078 26.969 1 90 348 TYR B C 1
ATOM 5781 O O . TYR B 1 348 ? 1.825 17.969 28.047 1 90 348 TYR B O 1
ATOM 5789 N N . ASP B 1 349 ? 2.494 17.094 26.172 1 92.5 349 ASP B N 1
ATOM 5790 C CA . ASP B 1 349 ? 2.051 15.75 26.547 1 92.5 349 ASP B CA 1
ATOM 5791 C C . ASP B 1 349 ? 3.238 14.836 26.859 1 92.5 349 ASP B C 1
ATOM 5793 O O . ASP B 1 349 ? 4.277 14.93 26.188 1 92.5 349 ASP B O 1
ATOM 5797 N N . LYS B 1 350 ? 3 13.992 27.828 1 94.88 350 LYS B N 1
ATOM 5798 C CA . LYS B 1 350 ? 4 12.969 28.109 1 94.88 350 LYS B CA 1
ATOM 5799 C C . LYS B 1 350 ? 4.102 11.977 26.938 1 94.88 350 LYS B C 1
ATOM 5801 O O . LYS B 1 350 ? 3.086 11.609 26.344 1 94.88 350 LYS B O 1
ATOM 5806 N N . VAL B 1 351 ? 5.242 11.547 26.656 1 96.94 351 VAL B N 1
ATOM 5807 C CA . VAL B 1 351 ? 5.488 10.602 25.562 1 96.94 351 VAL B CA 1
ATOM 5808 C C . VAL B 1 351 ? 5.469 9.172 26.109 1 96.94 351 VAL B C 1
ATOM 5810 O O . VAL B 1 351 ? 6.324 8.797 26.906 1 96.94 351 VAL B O 1
ATOM 5813 N N . PRO B 1 352 ? 4.555 8.406 25.672 1 96.25 352 PRO B N 1
ATOM 5814 C CA . PRO B 1 352 ? 4.516 7.02 26.141 1 96.25 352 PRO B CA 1
ATOM 5815 C C . PRO B 1 352 ? 5.59 6.148 25.5 1 96.25 352 PRO B C 1
ATOM 5817 O O . PRO B 1 352 ? 6.258 6.582 24.562 1 96.25 352 PRO B O 1
ATOM 5820 N N . GLU B 1 353 ? 5.723 4.883 25.922 1 95.31 353 GLU B N 1
ATOM 5821 C CA . GLU B 1 353 ? 6.812 3.992 25.547 1 95.31 353 GLU B CA 1
ATOM 5822 C C . GLU B 1 353 ? 6.676 3.553 24.094 1 95.31 353 GLU B C 1
ATOM 5824 O O . GLU B 1 353 ? 7.68 3.295 23.422 1 95.31 353 GLU B O 1
ATOM 5829 N N . ASP B 1 354 ? 5.441 3.465 23.609 1 96.25 354 ASP B N 1
ATOM 5830 C CA . ASP B 1 354 ? 5.219 2.986 22.25 1 96.25 354 ASP B CA 1
ATOM 5831 C C . ASP B 1 354 ? 5.586 4.055 21.219 1 96.25 354 ASP B C 1
ATOM 5833 O O . ASP B 1 354 ? 5.742 3.758 20.031 1 96.25 354 ASP B O 1
ATOM 5837 N N . ILE B 1 355 ? 5.645 5.293 21.688 1 98.12 355 ILE B N 1
ATOM 5838 C CA . ILE B 1 355 ? 6.176 6.367 20.859 1 98.12 355 ILE B CA 1
ATOM 5839 C C . ILE B 1 355 ? 7.699 6.41 20.984 1 98.12 355 ILE B C 1
ATOM 5841 O O . ILE B 1 355 ? 8.234 6.992 21.922 1 98.12 355 ILE B O 1
ATOM 5845 N N . LYS B 1 356 ? 8.367 5.855 20.062 1 97.5 356 LYS B N 1
ATOM 5846 C CA . LYS B 1 356 ? 9.82 5.73 20.125 1 97.5 356 LYS B CA 1
ATOM 5847 C C . LYS B 1 356 ? 10.508 7.027 19.719 1 97.5 356 LYS B C 1
ATOM 5849 O O . LYS B 1 356 ? 11.617 7.324 20.172 1 97.5 356 LYS B O 1
ATOM 5854 N N . VAL B 1 357 ? 9.797 7.75 18.797 1 97.75 357 VAL B N 1
ATOM 5855 C CA . VAL B 1 357 ? 10.328 9.031 18.344 1 97.75 357 VAL B CA 1
ATOM 5856 C C . VAL B 1 357 ? 9.188 10.023 18.172 1 97.75 357 VAL B C 1
ATOM 5858 O O . VAL B 1 357 ? 8.078 9.641 17.812 1 97.75 357 VAL B O 1
ATOM 5861 N N . VAL B 1 358 ? 9.469 11.219 18.422 1 98.19 358 VAL B N 1
ATOM 5862 C CA . VAL B 1 358 ? 8.594 12.328 18.062 1 98.19 358 VAL B CA 1
ATOM 5863 C C . VAL B 1 358 ? 9.125 13.023 16.828 1 98.19 358 VAL B C 1
ATOM 5865 O O . VAL B 1 358 ? 10.172 13.672 16.859 1 98.19 358 VAL B O 1
ATOM 5868 N N . ARG B 1 359 ? 8.414 12.914 15.742 1 98.62 359 ARG B N 1
ATOM 5869 C CA . ARG B 1 359 ? 8.906 13.445 14.477 1 98.62 359 ARG B CA 1
ATOM 5870 C C . ARG B 1 359 ? 8.547 14.922 14.32 1 98.62 359 ARG B C 1
ATOM 5872 O O . ARG B 1 359 ? 9.375 15.727 13.891 1 98.62 359 ARG B O 1
ATOM 5879 N N . ILE B 1 360 ? 7.383 15.273 14.602 1 98.44 360 ILE B N 1
ATOM 5880 C CA . ILE B 1 360 ? 6.914 16.656 14.641 1 98.44 360 ILE B CA 1
ATOM 5881 C C . ILE B 1 360 ? 6.117 16.891 15.922 1 98.44 360 ILE B C 1
ATOM 5883 O O . ILE B 1 360 ? 5.418 16 16.406 1 98.44 360 ILE B O 1
ATOM 5887 N N . SER B 1 361 ? 6.289 18.062 16.516 1 97.31 361 SER B N 1
ATOM 5888 C CA . SER B 1 361 ? 5.625 18.391 17.781 1 97.31 361 SER B CA 1
ATOM 5889 C C . SER B 1 361 ? 4.957 19.75 17.719 1 97.31 361 SER B C 1
ATOM 5891 O O . SER B 1 361 ? 5.562 20.719 17.25 1 97.31 361 SER B O 1
ATOM 5893 N N . GLN B 1 362 ? 3.73 19.781 18.141 1 95.94 362 GLN B N 1
ATOM 5894 C CA . GLN B 1 362 ? 3.033 21.062 18.25 1 95.94 362 GLN B CA 1
ATOM 5895 C C . GLN B 1 362 ? 3.582 21.891 19.406 1 95.94 362 GLN B C 1
ATOM 5897 O O . GLN B 1 362 ? 3.891 21.344 20.469 1 95.94 362 GLN B O 1
ATOM 5902 N N . LEU B 1 363 ? 3.664 23.109 19.219 1 92.81 363 LEU B N 1
ATOM 5903 C CA . LEU B 1 363 ? 4.227 24.016 20.203 1 92.81 363 LEU B CA 1
ATOM 5904 C C . LEU B 1 363 ? 3.176 24.406 21.234 1 92.81 363 LEU B C 1
ATOM 5906 O O . LEU B 1 363 ? 1.976 24.359 20.969 1 92.81 363 LEU B O 1
ATOM 5910 N N . VAL B 1 364 ? 3.717 24.75 22.422 1 85.06 364 VAL B N 1
ATOM 5911 C CA . VAL B 1 364 ? 2.854 25.344 23.438 1 85.06 364 VAL B CA 1
ATOM 5912 C C . VAL B 1 364 ? 2.492 26.766 23.016 1 85.06 364 VAL B C 1
ATOM 5914 O O . VAL B 1 364 ? 3.365 27.547 22.625 1 85.06 364 VAL B O 1
ATOM 5917 N N . LYS B 1 365 ? 1.249 27.016 22.922 1 76.25 365 LYS B N 1
ATOM 5918 C CA . LYS B 1 365 ? 0.856 28.359 22.516 1 76.25 365 LYS B CA 1
ATOM 5919 C C . LYS B 1 365 ? -0.146 28.969 23.484 1 76.25 365 LYS B C 1
ATOM 5921 O O . LYS B 1 365 ? -0.873 28.25 24.172 1 76.25 365 LYS B O 1
ATOM 5926 N N . ASN B 1 366 ? 0.122 30.219 23.625 1 71.19 366 ASN B N 1
ATOM 5927 C CA . ASN B 1 366 ? -0.93 31.031 24.234 1 71.19 366 ASN B CA 1
ATOM 5928 C C . ASN B 1 366 ? -2.012 31.406 23.234 1 71.19 366 ASN B C 1
ATOM 5930 O O . ASN B 1 366 ? -1.867 32.375 22.484 1 71.19 366 ASN B O 1
ATOM 5934 N N . TYR B 1 367 ? -3.039 30.688 23.141 1 67 367 TYR B N 1
ATOM 5935 C CA . TYR B 1 367 ? -4.07 30.781 22.125 1 67 367 TYR B CA 1
ATOM 5936 C C . TYR B 1 367 ? -4.66 32.188 22.078 1 67 367 TYR B C 1
ATOM 5938 O O . TYR B 1 367 ? -4.988 32.688 21 1 67 367 TYR B O 1
ATOM 5946 N N . ALA B 1 368 ? -4.777 32.75 23.25 1 64.75 368 ALA B N 1
ATOM 5947 C CA . ALA B 1 368 ? -5.332 34.094 23.312 1 64.75 368 ALA B CA 1
ATOM 5948 C C . ALA B 1 368 ? -4.441 35.094 22.594 1 64.75 368 ALA B C 1
ATOM 5950 O O . ALA B 1 368 ? -4.926 36.094 22.062 1 64.75 368 ALA B O 1
ATOM 5951 N N . GLU B 1 369 ? -3.26 34.719 22.531 1 64 369 GLU B N 1
ATOM 5952 C CA . GLU B 1 369 ? -2.311 35.656 21.922 1 64 369 GLU B CA 1
ATOM 5953 C C . GLU B 1 369 ? -2.184 35.438 20.422 1 64 369 GLU B C 1
ATOM 5955 O O . GLU B 1 369 ? -2.006 36.375 19.656 1 64 369 GLU B O 1
ATOM 5960 N N . VAL B 1 370 ? -2.436 34.188 20 1 66.5 370 VAL B N 1
ATOM 5961 C CA . VAL B 1 370 ? -2.002 33.938 18.641 1 66.5 370 VAL B CA 1
ATOM 5962 C C . VAL B 1 370 ? -3.221 33.781 17.719 1 66.5 370 VAL B C 1
ATOM 5964 O O . VAL B 1 370 ? -3.125 34 16.516 1 66.5 370 VAL B O 1
ATOM 5967 N N . ARG B 1 371 ? -4.34 33.469 18.25 1 62.94 371 ARG B N 1
ATOM 5968 C CA . ARG B 1 371 ? -5.535 33.25 17.438 1 62.94 371 ARG B CA 1
ATOM 5969 C C . ARG B 1 371 ? -6.395 34.531 17.406 1 62.94 371 ARG B C 1
ATOM 5971 O O . ARG B 1 371 ? -6.543 35.188 18.438 1 62.94 371 ARG B O 1
ATOM 5978 N N . PRO B 1 372 ? -6.809 34.688 16.141 1 56.75 372 PRO B N 1
ATOM 5979 C CA . PRO B 1 372 ? -7.773 35.781 16.188 1 56.75 372 PRO B CA 1
ATOM 5980 C C . PRO B 1 372 ? -8.938 35.5 17.125 1 56.75 372 PRO B C 1
ATOM 5982 O O . PRO B 1 372 ? -9.492 34.406 17.125 1 56.75 372 PRO B O 1
ATOM 5985 N N . ASN B 1 373 ? -9.305 36.375 17.953 1 52.34 373 ASN B N 1
ATOM 5986 C CA . ASN B 1 373 ? -10.391 36.344 18.922 1 52.34 373 ASN B CA 1
ATOM 5987 C C . ASN B 1 373 ? -10.211 35.25 19.953 1 52.34 373 ASN B C 1
ATOM 5989 O O . ASN B 1 373 ? -11.164 34.875 20.641 1 52.34 373 ASN B O 1
ATOM 5993 N N . GLY B 1 374 ? -9.078 34.688 20.078 1 42.62 374 GLY B N 1
ATOM 5994 C CA . GLY B 1 374 ? -8.773 33.719 21.109 1 42.62 374 GLY B CA 1
ATOM 5995 C C . GLY B 1 374 ? -9.469 32.375 20.906 1 42.62 374 GLY B C 1
ATOM 5996 O O . GLY B 1 374 ? -9.703 31.641 21.859 1 42.62 374 GLY B O 1
ATOM 5997 N N . GLY B 1 375 ? -9.914 32.031 19.719 1 46.28 375 GLY B N 1
ATOM 5998 C CA . GLY B 1 375 ? -10.797 30.891 19.5 1 46.28 375 GLY B CA 1
ATOM 5999 C C . GLY B 1 375 ? -10.148 29.562 19.797 1 46.28 375 GLY B C 1
ATOM 6000 O O . GLY B 1 375 ? -8.914 29.453 19.812 1 46.28 375 GLY B O 1
ATOM 6001 N N . ASN B 1 376 ? -10.93 28.562 20.531 1 46.22 376 ASN B N 1
ATOM 6002 C CA . ASN B 1 376 ? -10.484 27.188 20.812 1 46.22 376 ASN B CA 1
ATOM 6003 C C . ASN B 1 376 ? -10.539 26.312 19.562 1 46.22 376 ASN B C 1
ATOM 6005 O O . ASN B 1 376 ? -11.414 26.484 18.719 1 46.22 376 ASN B O 1
#

Sequence (752 aa):
MLLEDVVGADLVLLEDVVGADLVLLEDVVGADLVLLEDVVGADLVLLEDVVGADLVLLEDVVGADLVLLEDVVGADLVLLEDVVGAELILKYDSPSVMQGRRDVNCVTNWNVPLVWEGTFDPIVVDSIYKKLNPRIAVILFAVGKYTRFLKAFIESGEKNFMVGFRVTYYIFTDHKEEVPKVALATGRNITVLPVPSATRWQDVVLGRMKWATIAIDQQVRREADYVFMMDIDSIFYHRFGAESLSRLSAVLHRAFYKTTRAHFPYERRPQSQAYIPADEGDYYYTAAVWGGYLEDMYKLVKHCHEQSEIDAKNKIEAVWQEESHLNKYLLYNKPTKVLSAEYLWSAYDKVPEDIKVVRISQLVKNYAEVRPNGGNMLLEDVVGADLVLLEDVVGADLVLLEDVVGADLVLLEDVVGADLVLLEDVVGADLVLLEDVVGADLVLLEDVVGADLVLLEDVVGAELILKYDSPSVMQGRRDVNCVTNWNVPLVWEGTFDPIVVDSIYKKLNPRIAVILFAVGKYTRFLKAFIESGEKNFMVGFRVTYYIFTDHKEEVPKVALATGRNITVLPVPSATRWQDVVLGRMKWATIAIDQQVRREADYVFMMDIDSIFYHRFGAESLSRLSAVLHRAFYKTTRAHFPYERRPQSQAYIPADEGDYYYTAAVWGGYLEDMYKLVKHCHEQSEIDAKNKIEAVWQEESHLNKYLLYNKPTKVLSAEYLWSAYDKVPEDIKVVRISQLVKNYAEVRPNGGN

pLDDT: mean 79.61, std 25.27, range [24.3, 98.88]

Secondary structure (DSSP, 8-state):
--B-S--S--EEEEEEEES--EEEEES-BS-EEEEEEEEES--EEEEEEEES-EEEEEEEEES--EEEEEEEES-EEEEEES-BS---EE--PPP-SS----SS--B-TTS-BEE-TTSS-HHHHHHHHHHH--EEEEEEEE-GGGGGGHHHHHHHHHHHBSTTSEEEEEEEES-GGGPPP----TTEEEEEEE----SSHHHHHHHHHHHHHHHIIIIIHHH-SEEEEE-SSEEE-S-B-GGG-SSEEEEE-TTTTTS-GGGS--B--TTSTTB--TT--S--EEEEEEEEEHHHHHHHHHHHHHHHHHHHHTT---TTHHHHHHHHHHHHS--SEEE-GGGSEETTS---TT----SEEEPP--HHHHSGGG--/--B-S--S--EEEEES-BS--EEEEEEEES-EEEEEEEEES--EEEEEEEES-EEEEEEEEES--EEEEEEEES-EEEEEES-BS---EE--PPP-SS----SS--B-TTS-BEE-TTSS-HHHHHHHHHHH--EEEEEEEE-GGGGGGHHHHHHHHHHHBSTTSEEEEEEEES-GGGPPP----TTEEEEEEE----SSHHHHHHHHHHHHHHHIIIIIHHH-SEEEEE-SSEEE-S-B-GGG-SSEEEEE-TTTTTS-GGGS--B--TTSTTB--TT--S--EEEEEEEEEHHHHHHHHHHHHHHHHHHHHTT---TTHHHHHHHHHHHHS--SEEE-GGGSEETTS---TT----SEEEPP--HHHHSGGG--

Foldseek 3Di:
DPDDPDAADQDQADEQAEADQDQADEQAEAAAYAYYENYEAYQYAYYDQAAQAQYAYYENYDPYQYAYDDNHHQYLYVYYDPDDPHDHDQDDDDDDPPDFDDPDDQAFPVGFGADAVGHDDQSVLCVVVVVVQFAEEEEEEQEFLSLVLQAQQVVLCCRAPAPNGQYEYEYEYQCPVSNDDDDHDPNYYYDYDYDDHDQFPLCRVLCSLVVLLVCLVPPVVVRGFKYKYAYSLKGFDHHDHSVQEAAKEFEADPVDQPHDLQPDLAQCDPVALLHDHNVAAGGQTDPRIIMYTSVSSSVLSVQLSVRLVVCVVVVHAGPVRSSSSNRSVCSVVPGSYYYYCLAEAEPPDDDDPSNPHRGMYRYDDQLCPRTNVSDD/DPDDPDAADQDQADEQAEADQDQADEQAEQAQYAYYENYEAYQYAYYDQAAQYQYAYYENYDPYQYAYDDNHHQHLHVYYDPDDPHDHDQDDDDDDPPDFDDPDDQAFPVGFGADAVGHDDQSVLCVVVVVVQFAEEEEEEQEFLSLVLQAQQVVLCCRAPAPNGQYEYEYEYQCPVSNDDDDHDPNYYYDYDYDDHDQFLLCRVLCSLVVLLVCLVPPVVVRGFKYKYAYSLKGFDHHDHSLQEAAKEFEADPVDQPHDLQPDLAQCDPVALLHDHNVAAGGQTDPRIIMYTSVSSSVLSVQLSVRLVVCVVVVHAGPVRSSSSNRSVCRVVPGSYYYYCLAEAEPPDDDDPSNPHRGMYRYDDDLCPRTNVSDD

InterPro domains:
  IPR005076 Glycosyl transferase, family 6 [PF03414] (97-371)
  IPR005076 Glycosyl transferase, family 6 [PTHR10462] (92-372)
  IPR029044 Nucleotide-diphospho-sugar transferases [G3DSA:3.90.550.10] (82-373)
  IPR029044 Nucleotide-diphospho-sugar transferases [SSF53448] (89-364)

Radius of gyration: 28.28 Å; Cα contacts (8 Å, |Δi|>4): 1794; chains: 2; bounding box: 85×80×57 Å

Organism: Merluccius polli (NCBI:txid89951)

Solvent-accessible surface area (backbone atoms only — not comparable to full-atom values): 39016 Å² total; per-residue (Å²): 116,71,57,66,80,57,66,74,49,80,39,71,67,42,68,67,45,67,68,46,78,39,59,44,39,52,61,36,50,54,19,46,27,42,34,36,36,48,34,43,57,22,54,28,44,42,39,38,47,24,39,45,15,44,22,41,34,37,39,50,32,48,70,23,62,34,43,39,47,38,67,60,45,71,41,38,56,52,49,72,52,72,50,54,80,50,62,76,46,77,57,69,80,60,51,51,50,56,60,55,68,60,84,43,22,44,42,36,46,65,48,28,28,30,48,50,90,70,42,47,35,71,67,57,28,40,55,60,47,57,76,65,60,56,31,32,31,34,43,31,69,27,52,73,62,41,37,74,31,45,55,58,23,51,58,26,28,67,73,19,41,41,62,79,44,32,35,33,38,37,37,32,20,56,49,72,86,57,60,67,92,72,94,65,61,84,66,40,47,76,44,81,42,83,42,80,81,61,74,41,41,66,54,46,56,59,36,47,30,46,52,49,33,51,43,36,74,73,49,44,60,84,66,32,49,28,36,32,42,41,56,40,63,28,39,40,73,29,74,45,48,60,85,61,66,36,56,29,19,39,23,30,23,62,91,46,48,87,54,52,42,86,72,52,84,60,22,71,54,77,87,38,73,27,40,44,60,77,86,47,59,54,78,54,49,41,72,49,41,38,33,14,24,35,72,54,43,46,53,49,30,39,48,40,31,54,39,49,48,54,18,48,76,68,73,39,75,52,82,52,45,59,32,21,30,46,43,39,49,38,62,78,49,64,56,57,24,38,35,34,36,32,65,39,40,47,72,84,54,86,80,52,85,88,51,82,52,58,17,22,28,33,59,86,70,62,44,68,75,48,31,39,84,39,55,134,121,67,62,68,83,57,66,78,47,81,40,69,68,41,67,69,46,65,67,48,74,39,63,47,38,54,64,40,52,54,20,47,28,42,35,36,37,47,36,42,58,22,55,28,43,40,37,38,47,25,39,47,15,43,22,41,34,37,39,52,33,48,70,25,62,34,41,40,46,39,67,61,46,70,41,35,56,53,47,71,52,74,50,55,78,50,61,76,45,78,57,65,80,62,52,51,51,56,61,55,69,60,83,42,22,46,42,36,46,65,49,27,27,31,46,50,92,68,43,47,36,70,69,57,27,39,56,59,46,57,75,64,60,56,30,34,32,35,44,31,68,26,52,72,63,41,37,73,31,45,54,59,23,50,58,26,28,66,72,18,42,41,62,78,44,32,34,34,39,36,37,32,19,55,48,73,86,58,59,70,91,71,93,64,62,85,66,40,50,78,42,80,42,83,42,81,80,60,75,41,42,66,52,46,55,60,36,46,31,46,51,50,34,51,43,37,74,72,48,44,60,82,66,30,48,28,36,32,41,41,56,40,63,29,39,40,73,30,74,45,48,59,84,59,65,36,55,29,19,40,23,32,23,63,91,48,49,87,55,52,43,84,72,52,84,61,22,70,54,77,86,39,74,26,39,44,60,78,84,48,58,55,78,54,49,42,75,48,40,38,34,13,24,37,71,55,43,44,54,50,30,39,50,39,31,52,39,50,50,54,19,47,77,67,74,39,74,51,83,51,46,59,36,20,30,49,42,41,49,37,64,81,49,62,56,56,25,37,35,35,37,33,67,39,39,46,71,84,55,85,80,53,85,89,51,84,50,57,17,23,28,32,58,88,70,62,45,66,75,50,31,39,83,38,55,132